Protein AF-A0A3A4PYR2-F1 (afdb_monomer_lite)

Secondary structure (DSSP, 8-state):
-HHHHHHHHHHHHHHHHHHHHHHHHHHTTT-TTS------TTSSS---EEEEEEEEETTEEEEEEEEEE-SS-EEEEEE-TTT--S-SEEEEEEEEESSS-EEEEEEEETTBPPSEEES---TTHHHHTTS-SS-PEE-TT-EEEEEEE--TT--EEEEEEEE--SS---PPEEESGGGTTS---TTS--EEEEEP--SS-EESSSSS--SEEEEE-BSSSSPPEEEEEEEEE-SSEEEEEEEETT-----GGG-EEEEEEE-SS-EEEEEEESS--TTEEEEEE--SS-SS-EEEEEEEEEGGGGT-S--SS-EEEEEEEEEESS--B---EEEEEEEES-TTS-EEEEEEETTEEEEEEEE-EEEEEEEETTTTEEEEEEEEEEETTTTEEEEEEEE----B-BTT-SGGG-EEEEEEEEGGGGTS--SEEEEEEEEEETTSSS-EEEPPPEEEE--------PPPHHHHHHHHHHHHHHHHHHHHT--THHHHHHHHHHHHH-----------SS-GGGGTTPPPSEE--SS-SBS-GGG-EEEEEEEE-SSEEEEEEEE--S----

Structure (mmCIF, N/CA/C/O backbone):
data_AF-A0A3A4PYR2-F1
#
_entry.id   AF-A0A3A4PYR2-F1
#
loop_
_atom_site.group_PDB
_atom_site.id
_atom_site.type_symbol
_atom_site.label_atom_id
_atom_site.label_alt_id
_atom_site.label_comp_id
_atom_site.label_asym_id
_atom_site.label_entity_id
_atom_site.label_seq_id
_atom_site.pdbx_PDB_ins_code
_atom_site.Cartn_x
_atom_site.Cartn_y
_atom_site.Cartn_z
_atom_site.occupancy
_atom_site.B_iso_or_equiv
_atom_site.auth_seq_id
_atom_site.auth_comp_id
_atom_site.auth_asym_id
_atom_site.auth_atom_id
_atom_site.pdbx_PDB_model_num
ATOM 1 N N . MET A 1 1 ? 3.826 75.424 -25.634 1.00 47.94 1 MET A N 1
ATOM 2 C CA . MET A 1 1 ? 4.123 73.991 -25.876 1.00 47.94 1 MET A CA 1
ATOM 3 C C . MET A 1 1 ? 5.066 73.361 -24.847 1.00 47.94 1 MET A C 1
ATOM 5 O O . MET A 1 1 ? 4.703 72.323 -24.315 1.00 47.94 1 MET A O 1
ATOM 9 N N . ASN A 1 2 ? 6.191 73.976 -24.454 1.00 41.41 2 ASN A N 1
ATOM 10 C CA . ASN A 1 2 ? 7.153 73.322 -23.539 1.00 41.41 2 ASN A CA 1
ATOM 11 C C . ASN A 1 2 ? 6.630 72.958 -22.131 1.00 41.41 2 ASN A C 1
ATOM 13 O O . ASN A 1 2 ? 7.084 71.959 -21.585 1.00 41.41 2 ASN A O 1
ATOM 17 N N . ARG A 1 3 ? 5.654 73.684 -21.557 1.00 44.41 3 ARG A N 1
ATOM 18 C CA . ARG A 1 3 ? 5.053 73.340 -20.243 1.00 44.41 3 ARG A CA 1
ATOM 19 C C . ARG A 1 3 ? 4.083 72.149 -20.277 1.00 44.41 3 ARG A C 1
ATOM 21 O O . ARG A 1 3 ? 3.963 71.454 -19.276 1.00 44.41 3 ARG A O 1
ATOM 28 N N . ILE A 1 4 ? 3.423 71.897 -21.410 1.00 47.00 4 ILE A N 1
ATOM 29 C CA . ILE A 1 4 ? 2.483 70.769 -21.571 1.00 47.00 4 ILE A CA 1
ATOM 30 C C . ILE A 1 4 ? 3.266 69.455 -21.726 1.00 47.00 4 ILE A C 1
ATOM 32 O O . ILE A 1 4 ? 2.902 68.436 -21.148 1.00 47.00 4 ILE A O 1
ATOM 36 N N . ILE A 1 5 ? 4.421 69.510 -22.396 1.00 49.44 5 ILE A N 1
ATOM 37 C CA . ILE A 1 5 ? 5.316 68.360 -22.584 1.00 49.44 5 ILE A CA 1
ATOM 38 C C . ILE A 1 5 ? 5.995 67.944 -21.263 1.00 49.44 5 ILE A C 1
ATOM 40 O O . ILE A 1 5 ? 6.238 66.760 -21.047 1.00 49.44 5 ILE A O 1
ATOM 44 N N . THR A 1 6 ? 6.273 68.876 -20.341 1.00 50.66 6 THR A N 1
ATOM 45 C CA . THR A 1 6 ? 6.874 68.520 -19.038 1.00 50.66 6 THR A CA 1
ATOM 46 C C . THR A 1 6 ? 5.870 67.887 -18.074 1.00 50.66 6 THR A C 1
ATOM 48 O O . THR A 1 6 ? 6.232 66.944 -17.380 1.00 50.66 6 THR A O 1
ATOM 51 N N . LEU A 1 7 ? 4.610 68.351 -18.055 1.00 46.12 7 LEU A N 1
ATOM 52 C CA . LEU A 1 7 ? 3.561 67.715 -17.245 1.00 46.12 7 LEU A CA 1
ATOM 53 C C . LEU A 1 7 ? 3.236 66.298 -17.741 1.00 46.12 7 LEU A C 1
ATOM 55 O O . LEU A 1 7 ? 3.083 65.400 -16.921 1.00 46.12 7 LEU A O 1
ATOM 59 N N . SER A 1 8 ? 3.205 66.087 -19.061 1.00 47.09 8 SER A N 1
ATOM 60 C CA . SER A 1 8 ? 2.998 64.767 -19.674 1.00 47.09 8 SER A CA 1
ATOM 61 C C . SER A 1 8 ? 4.072 63.752 -19.253 1.00 47.09 8 SER A C 1
ATOM 63 O O . SER A 1 8 ? 3.736 62.634 -18.872 1.00 47.09 8 SER A O 1
ATOM 65 N N . LYS A 1 9 ? 5.354 64.145 -19.221 1.00 46.03 9 LYS A N 1
ATOM 66 C CA . LYS A 1 9 ? 6.455 63.246 -18.827 1.00 46.03 9 LYS A CA 1
ATOM 67 C C . LYS A 1 9 ? 6.439 62.876 -17.339 1.00 46.03 9 LYS A C 1
ATOM 69 O O . LYS A 1 9 ? 6.745 61.739 -16.999 1.00 46.03 9 LYS A O 1
ATOM 74 N N . SER A 1 10 ? 6.057 63.800 -16.455 1.00 49.47 10 SER A N 1
ATOM 75 C CA . SER A 1 10 ? 5.919 63.504 -15.020 1.00 49.47 10 SER A CA 1
ATOM 76 C C . SER A 1 10 ? 4.693 62.641 -14.709 1.00 49.47 10 SER A C 1
ATOM 78 O O . SER A 1 10 ? 4.762 61.813 -13.808 1.00 49.47 10 SER A O 1
ATOM 80 N N . PHE A 1 11 ? 3.602 62.789 -15.469 1.00 52.19 11 PHE A N 1
ATOM 81 C CA . PHE A 1 11 ? 2.416 61.939 -15.329 1.00 52.19 11 PHE A CA 1
ATOM 82 C C . PHE A 1 11 ? 2.699 60.502 -15.788 1.00 52.19 11 PHE A C 1
ATOM 84 O O . PHE A 1 11 ? 2.343 59.565 -15.087 1.00 52.19 11 PHE A O 1
ATOM 91 N N . ILE A 1 12 ? 3.425 60.332 -16.900 1.00 55.12 12 ILE A N 1
ATOM 92 C CA . ILE A 1 12 ? 3.853 59.017 -17.408 1.00 55.12 12 ILE A CA 1
ATOM 93 C C . ILE A 1 12 ? 4.798 58.313 -16.424 1.00 55.12 12 ILE A C 1
ATOM 95 O O . ILE A 1 12 ? 4.671 57.111 -16.229 1.00 55.12 12 ILE A O 1
ATOM 99 N N . LEU A 1 13 ? 5.706 59.040 -15.760 1.00 49.66 13 LEU A N 1
ATOM 100 C CA . LEU A 1 13 ? 6.631 58.446 -14.787 1.00 49.66 13 LEU A CA 1
ATOM 101 C C . LEU A 1 13 ? 5.927 58.004 -13.491 1.00 49.66 13 LEU A C 1
ATOM 103 O O . LEU A 1 13 ? 6.245 56.946 -12.965 1.00 49.66 13 LEU A O 1
ATOM 107 N N . ILE A 1 14 ? 4.954 58.777 -12.991 1.00 52.41 14 ILE A N 1
ATOM 108 C CA . ILE A 1 14 ? 4.145 58.381 -11.823 1.00 52.41 14 ILE A CA 1
ATOM 109 C C . ILE A 1 14 ? 3.237 57.205 -12.180 1.00 52.41 14 ILE A C 1
ATOM 111 O O . ILE A 1 14 ? 3.134 56.276 -11.389 1.00 52.41 14 ILE A O 1
ATOM 115 N N . PHE A 1 15 ? 2.636 57.208 -13.374 1.00 54.47 15 PHE A N 1
ATOM 116 C CA . PHE A 1 15 ? 1.849 56.074 -13.853 1.00 54.47 15 PHE A CA 1
ATOM 117 C C . PHE A 1 15 ? 2.726 54.822 -13.986 1.00 54.47 15 PHE A C 1
ATOM 119 O O . PHE A 1 15 ? 2.335 53.776 -13.500 1.00 54.47 15 PHE A O 1
ATOM 126 N N . LEU A 1 16 ? 3.952 54.936 -14.513 1.00 51.38 16 LEU A N 1
ATOM 127 C CA . LEU A 1 16 ? 4.915 53.830 -14.579 1.00 51.38 16 LEU A CA 1
ATOM 128 C C . LEU A 1 16 ? 5.340 53.316 -13.203 1.00 51.38 16 LEU A C 1
ATOM 130 O O . LEU A 1 16 ? 5.456 52.110 -13.054 1.00 51.38 16 LEU A O 1
ATOM 134 N N . ILE A 1 17 ? 5.550 54.185 -12.209 1.00 52.00 17 ILE A N 1
ATOM 135 C CA . ILE A 1 17 ? 5.915 53.777 -10.842 1.00 52.00 17 ILE A CA 1
ATOM 136 C C . ILE A 1 17 ? 4.721 53.109 -10.148 1.00 52.00 17 ILE A C 1
ATOM 138 O O . ILE A 1 17 ? 4.877 52.034 -9.581 1.00 52.00 17 ILE A O 1
ATOM 142 N N . VAL A 1 18 ? 3.516 53.680 -10.246 1.00 48.75 18 VAL A N 1
ATOM 143 C CA . VAL A 1 18 ? 2.299 53.062 -9.697 1.00 48.75 18 VAL A CA 1
ATOM 144 C C . VAL A 1 18 ? 2.011 51.736 -10.401 1.00 48.75 18 VAL A C 1
ATOM 146 O O . VAL A 1 18 ? 1.709 50.767 -9.721 1.00 48.75 18 VAL A O 1
ATOM 149 N N . SER A 1 19 ? 2.194 51.630 -11.721 1.00 46.66 19 SER A N 1
ATOM 150 C CA . SER A 1 19 ? 2.112 50.357 -12.444 1.00 46.66 19 SER A CA 1
ATOM 151 C C . SER A 1 19 ? 3.205 49.376 -12.008 1.00 46.66 19 SER A C 1
ATOM 153 O O . SER A 1 19 ? 2.880 48.229 -11.747 1.00 46.66 19 SER A O 1
ATOM 155 N N . PHE A 1 20 ? 4.459 49.802 -11.817 1.00 44.72 20 PHE A N 1
ATOM 156 C CA . PHE A 1 20 ? 5.542 48.929 -11.330 1.00 44.72 20 PHE A CA 1
ATOM 157 C C . PHE A 1 20 ? 5.273 48.363 -9.928 1.00 44.72 20 PHE A C 1
ATOM 159 O O . PHE A 1 20 ? 5.669 47.237 -9.651 1.00 44.72 20 PHE A O 1
ATOM 166 N N . PHE A 1 21 ? 4.568 49.107 -9.069 1.00 41.19 21 PHE A N 1
ATOM 167 C CA . PHE A 1 21 ? 4.153 48.652 -7.734 1.00 41.19 21 PHE A CA 1
ATOM 168 C C . PHE A 1 21 ? 2.744 48.031 -7.684 1.00 41.19 21 PHE A C 1
ATOM 170 O O . PHE A 1 21 ? 2.399 47.425 -6.676 1.00 41.19 21 PHE A O 1
ATOM 177 N N . SER A 1 22 ? 1.944 48.125 -8.754 1.00 33.25 22 SER A N 1
ATOM 178 C CA . SER A 1 22 ? 0.646 47.429 -8.891 1.00 33.25 22 SER A CA 1
ATOM 179 C C . SER A 1 22 ? 0.771 46.092 -9.631 1.00 33.25 22 SER A C 1
ATOM 181 O O . SER A 1 22 ? -0.102 45.239 -9.513 1.00 33.25 22 SER A O 1
ATOM 183 N N . ILE A 1 23 ? 1.857 45.881 -10.383 1.00 37.53 23 ILE A N 1
ATOM 184 C CA . ILE A 1 23 ? 2.140 44.612 -11.063 1.00 37.53 23 ILE A CA 1
ATOM 185 C C . ILE A 1 23 ? 2.419 43.443 -10.089 1.00 37.53 23 ILE A C 1
ATOM 187 O O . ILE A 1 23 ? 2.011 42.340 -10.439 1.00 37.53 23 ILE A O 1
ATOM 191 N N . PRO A 1 24 ? 2.963 43.602 -8.859 1.00 35.41 24 PRO A N 1
ATOM 192 C CA . PRO A 1 24 ? 3.074 42.478 -7.922 1.00 35.41 24 PRO A CA 1
ATOM 193 C C . PRO A 1 24 ? 1.709 41.932 -7.472 1.00 35.41 24 PRO A C 1
ATOM 195 O O . PRO A 1 24 ? 1.592 40.741 -7.212 1.00 35.41 24 PRO A O 1
ATOM 198 N N . ALA A 1 25 ? 0.659 42.766 -7.443 1.00 34.53 25 ALA A N 1
ATOM 199 C CA . ALA A 1 25 ? -0.678 42.351 -7.004 1.00 34.53 25 ALA A CA 1
ATOM 200 C C . ALA A 1 25 ? -1.460 41.557 -8.068 1.00 34.53 25 ALA A C 1
ATOM 202 O O . ALA A 1 25 ? -2.376 40.816 -7.725 1.00 34.53 25 ALA A O 1
ATOM 203 N N . LEU A 1 26 ? -1.102 41.680 -9.354 1.00 31.14 26 LEU A N 1
ATOM 204 C CA . LEU A 1 26 ? -1.677 40.852 -10.424 1.00 31.14 26 LEU A CA 1
ATOM 205 C C . LEU A 1 26 ? -0.746 39.698 -10.833 1.00 31.14 26 LEU A C 1
ATOM 207 O O . LEU A 1 26 ? -1.228 38.645 -11.236 1.00 31.14 26 LEU A O 1
ATOM 211 N N . ALA A 1 27 ? 0.574 39.865 -10.688 1.00 32.50 27 ALA A N 1
ATOM 212 C CA . ALA A 1 27 ? 1.551 38.817 -10.971 1.00 32.50 27 ALA A CA 1
ATOM 213 C C . ALA A 1 27 ? 1.543 37.697 -9.918 1.00 32.50 27 ALA A C 1
ATOM 215 O O . ALA A 1 27 ? 1.810 36.562 -10.282 1.00 32.50 27 ALA A O 1
ATOM 216 N N . ALA A 1 28 ? 1.143 37.951 -8.666 1.00 34.00 28 ALA A N 1
ATOM 217 C CA . ALA A 1 28 ? 0.918 36.878 -7.688 1.00 34.00 28 ALA A CA 1
ATOM 218 C C . ALA A 1 28 ? -0.291 35.976 -8.033 1.00 34.00 28 ALA A C 1
ATOM 220 O O . ALA A 1 28 ? -0.352 34.846 -7.574 1.00 34.00 28 ALA A O 1
ATOM 221 N N . ASN A 1 29 ? -1.205 36.429 -8.904 1.00 33.16 29 ASN A N 1
ATOM 222 C CA . ASN A 1 29 ? -2.318 35.621 -9.430 1.00 33.16 29 ASN A CA 1
ATOM 223 C C . ASN A 1 29 ? -2.052 35.040 -10.836 1.00 33.16 29 ASN A C 1
ATOM 225 O O . ASN A 1 29 ? -2.903 34.340 -11.378 1.00 33.16 29 ASN A O 1
ATOM 229 N N . GLN A 1 30 ? -0.899 35.329 -11.453 1.00 31.08 30 GLN A N 1
ATOM 230 C CA . GLN A 1 30 ? -0.505 34.787 -12.769 1.00 31.08 30 GLN A CA 1
ATOM 231 C C . GLN A 1 30 ? 0.900 34.158 -12.796 1.00 31.08 30 GLN A C 1
ATOM 233 O O . GLN A 1 30 ? 1.317 33.656 -13.835 1.00 31.08 30 GLN A O 1
ATOM 238 N N . ALA A 1 31 ? 1.630 34.152 -11.677 1.00 29.78 31 ALA A N 1
ATOM 239 C CA . ALA A 1 31 ? 2.874 33.397 -11.521 1.00 29.78 31 ALA A CA 1
ATOM 240 C C . ALA A 1 31 ? 2.637 31.923 -11.136 1.00 29.78 31 ALA A C 1
ATOM 242 O O . ALA A 1 31 ? 3.587 31.144 -11.114 1.00 29.78 31 ALA A O 1
ATOM 243 N N . VAL A 1 32 ? 1.380 31.514 -10.934 1.00 36.41 32 VAL A N 1
ATOM 244 C CA . VAL A 1 32 ? 0.972 30.112 -11.077 1.00 36.41 32 VAL A CA 1
ATOM 245 C C . VAL A 1 32 ? 0.858 29.857 -12.580 1.00 36.41 32 VAL A C 1
ATOM 247 O O . VAL A 1 32 ? 0.011 30.461 -13.231 1.00 36.41 32 VAL A O 1
ATOM 250 N N . LEU A 1 33 ? 1.724 28.999 -13.124 1.00 33.94 33 LEU A N 1
ATOM 251 C CA . LEU A 1 33 ? 2.041 28.802 -14.555 1.00 33.94 33 LEU A CA 1
ATOM 252 C C . LEU A 1 33 ? 3.226 29.635 -15.072 1.00 33.94 33 LEU A C 1
ATOM 254 O O . LEU A 1 33 ? 3.223 30.116 -16.205 1.00 33.94 33 LEU A O 1
ATOM 258 N N . SER A 1 34 ? 4.316 29.714 -14.309 1.00 26.42 34 SER A N 1
ATOM 259 C CA . SER A 1 34 ? 5.622 29.589 -14.964 1.00 26.42 34 SER A CA 1
ATOM 260 C C . SER A 1 34 ? 6.171 28.206 -14.652 1.00 26.42 34 SER A C 1
ATOM 262 O O . SER A 1 34 ? 6.277 27.816 -13.494 1.00 26.42 34 SER A O 1
ATOM 264 N N . SER A 1 35 ? 6.398 27.437 -15.718 1.00 33.72 35 SER A N 1
ATOM 265 C CA . SER A 1 35 ? 6.933 26.085 -15.677 1.00 33.72 35 SER A CA 1
ATOM 266 C C . SER A 1 35 ? 8.158 26.061 -14.774 1.00 33.72 35 SER A C 1
ATOM 268 O O . SER A 1 35 ? 9.182 26.669 -15.118 1.00 33.72 35 SER A O 1
ATOM 270 N N . SER A 1 36 ? 8.074 25.329 -13.663 1.00 28.16 36 SER A N 1
ATOM 271 C CA . SER A 1 36 ? 9.269 24.753 -13.076 1.00 28.16 36 SER A CA 1
ATOM 272 C C . SER A 1 36 ? 9.992 24.051 -14.225 1.00 28.16 36 SER A C 1
ATOM 274 O O . SER A 1 36 ? 9.440 23.209 -14.937 1.00 28.16 36 SER A O 1
ATOM 276 N N . ARG A 1 37 ? 11.217 24.499 -14.509 1.00 28.53 37 ARG A N 1
ATOM 277 C CA . ARG A 1 37 ? 12.165 23.664 -15.238 1.00 28.53 37 ARG A CA 1
ATOM 278 C C . ARG A 1 37 ? 12.192 22.365 -14.455 1.00 28.53 37 ARG A C 1
ATOM 280 O O . ARG A 1 37 ? 12.610 22.401 -13.302 1.00 28.53 37 ARG A O 1
ATOM 287 N N . GLY A 1 38 ? 11.666 21.305 -15.063 1.00 28.86 38 GLY A N 1
ATOM 288 C CA . GLY A 1 38 ? 11.619 19.979 -14.478 1.00 28.86 38 GLY A CA 1
ATOM 289 C C . GLY A 1 38 ? 13.003 19.620 -13.972 1.00 28.86 38 GLY A C 1
ATOM 290 O O . GLY A 1 38 ? 13.900 19.326 -14.759 1.00 28.86 38 GLY A O 1
ATOM 291 N N . VAL A 1 39 ? 13.167 19.711 -12.656 1.00 27.12 39 VAL A N 1
ATOM 292 C CA . VAL A 1 39 ? 13.985 18.742 -11.952 1.00 27.12 39 VAL A CA 1
ATOM 293 C C . VAL A 1 39 ? 13.263 17.433 -12.220 1.00 27.12 39 VAL A C 1
ATOM 295 O O . VAL A 1 39 ? 12.054 17.332 -12.001 1.00 27.12 39 VAL A O 1
ATOM 298 N N . ASP A 1 40 ? 13.965 16.525 -12.883 1.00 30.73 40 ASP A N 1
ATOM 299 C CA . ASP A 1 40 ? 13.437 15.233 -13.276 1.00 30.73 40 ASP A CA 1
ATOM 300 C C . ASP A 1 40 ? 12.863 14.577 -12.015 1.00 30.73 40 ASP A C 1
ATOM 302 O O . ASP A 1 40 ? 13.590 14.323 -11.053 1.00 30.73 40 ASP A O 1
ATOM 306 N N . ALA A 1 41 ? 11.549 14.340 -11.982 1.00 33.72 41 ALA A N 1
ATOM 307 C CA . ALA A 1 41 ? 10.877 13.692 -10.852 1.00 33.72 41 ALA A CA 1
ATOM 308 C C . ALA A 1 41 ? 11.421 12.265 -10.593 1.00 33.72 41 ALA A C 1
ATOM 310 O O . ALA A 1 41 ? 10.983 11.579 -9.676 1.00 33.72 41 ALA A O 1
ATOM 311 N N . SER A 1 42 ? 12.384 11.806 -11.401 1.00 36.50 42 SER A N 1
ATOM 312 C CA . SER A 1 42 ? 13.190 10.615 -11.175 1.00 36.50 42 SER A CA 1
ATOM 313 C C . SER A 1 42 ? 14.165 10.701 -9.994 1.00 36.50 42 SER A C 1
ATOM 315 O O . SER A 1 42 ? 14.573 9.641 -9.533 1.00 36.50 42 SER A O 1
ATOM 317 N N . GLU A 1 43 ? 14.563 11.889 -9.513 1.00 31.89 43 GLU A N 1
ATOM 318 C CA . GLU A 1 43 ? 15.559 12.010 -8.421 1.00 31.89 43 GLU A CA 1
ATOM 319 C C . GLU A 1 43 ? 14.983 11.838 -7.002 1.00 31.89 43 GLU A C 1
ATOM 321 O O . GLU A 1 43 ? 15.747 11.564 -6.083 1.00 31.89 43 GLU A O 1
ATOM 326 N N . TYR A 1 44 ? 13.660 11.919 -6.818 1.00 35.31 44 TYR A N 1
ATOM 327 C CA . TYR A 1 44 ? 13.006 11.799 -5.498 1.00 35.31 44 TYR A CA 1
ATOM 328 C C . TYR A 1 44 ? 12.292 10.456 -5.275 1.00 35.31 44 TYR A C 1
ATOM 330 O O . TYR A 1 44 ? 11.670 10.230 -4.240 1.00 35.31 44 TYR A O 1
ATOM 338 N N . LEU A 1 45 ? 12.389 9.533 -6.235 1.00 47.78 45 LEU A N 1
ATOM 339 C CA . LEU A 1 45 ? 11.868 8.176 -6.093 1.00 47.78 45 LEU A CA 1
ATOM 340 C C . LEU A 1 45 ? 12.911 7.311 -5.382 1.00 47.78 45 LEU A C 1
ATOM 342 O O . LEU A 1 45 ? 14.047 7.215 -5.845 1.00 47.78 45 LEU A O 1
ATOM 346 N N . ARG A 1 46 ? 12.525 6.606 -4.310 1.00 57.06 46 ARG A N 1
ATOM 347 C CA . ARG A 1 46 ? 13.359 5.536 -3.742 1.00 57.06 46 ARG A CA 1
ATOM 348 C C . ARG A 1 46 ? 13.418 4.381 -4.741 1.00 57.06 46 ARG A C 1
ATOM 350 O O . ARG A 1 46 ? 12.556 3.503 -4.773 1.00 57.06 46 ARG A O 1
ATOM 357 N N . LEU A 1 47 ? 14.418 4.438 -5.611 1.00 75.94 47 LEU A N 1
ATOM 358 C CA . LEU A 1 47 ? 14.720 3.391 -6.571 1.00 75.94 47 LEU A CA 1
ATOM 359 C C . LEU A 1 47 ? 15.191 2.167 -5.785 1.00 75.94 47 LEU A C 1
ATOM 361 O O . LEU A 1 47 ? 16.158 2.239 -5.031 1.00 75.94 47 LEU A O 1
ATOM 365 N N . ASN A 1 48 ? 14.489 1.051 -5.941 1.00 81.69 48 ASN A N 1
ATOM 366 C CA . ASN A 1 48 ? 14.819 -0.182 -5.232 1.00 81.69 48 ASN A CA 1
ATOM 367 C C . ASN A 1 48 ? 15.855 -0.998 -6.006 1.00 81.69 48 ASN A C 1
ATOM 369 O O . ASN A 1 48 ? 16.703 -1.649 -5.408 1.00 81.69 48 ASN A O 1
ATOM 373 N N . GLY A 1 49 ? 15.811 -0.942 -7.336 1.00 88.81 49 GLY A N 1
ATOM 374 C CA . GLY A 1 49 ? 16.771 -1.622 -8.195 1.00 88.81 49 GLY A CA 1
ATOM 375 C C . GLY A 1 49 ? 16.663 -1.180 -9.646 1.00 88.81 49 GLY A C 1
ATOM 376 O O . GLY A 1 49 ? 15.947 -0.237 -9.989 1.00 88.81 49 GLY A O 1
ATOM 377 N N . GLU A 1 50 ? 17.403 -1.859 -10.512 1.00 94.56 50 GLU A N 1
ATOM 378 C CA . GLU A 1 50 ? 17.522 -1.514 -11.922 1.00 94.56 50 GLU A CA 1
ATOM 379 C C . GLU A 1 50 ? 17.550 -2.739 -12.837 1.00 94.56 50 GLU A C 1
ATOM 381 O O . GLU A 1 50 ? 17.914 -3.849 -12.442 1.00 94.56 50 GLU A O 1
ATOM 386 N N . TYR A 1 51 ? 17.200 -2.503 -14.098 1.00 97.75 51 TYR A N 1
ATOM 387 C CA . TYR A 1 51 ? 17.473 -3.412 -15.200 1.00 97.75 51 TYR A CA 1
ATOM 388 C C . TYR A 1 51 ? 18.601 -2.838 -16.050 1.00 97.75 51 TYR A C 1
ATOM 390 O O . TYR A 1 51 ? 18.489 -1.746 -16.612 1.00 97.75 51 TYR A O 1
ATOM 398 N N . ILE A 1 52 ? 19.687 -3.597 -16.165 1.00 98.19 52 ILE A N 1
ATOM 399 C CA . ILE A 1 52 ? 20.778 -3.303 -17.090 1.00 98.19 52 ILE A CA 1
ATOM 400 C C . ILE A 1 52 ? 20.404 -3.890 -18.449 1.00 98.19 52 ILE A C 1
ATOM 402 O O . ILE A 1 52 ? 20.087 -5.078 -18.560 1.00 98.19 52 ILE A O 1
ATOM 406 N N . ILE A 1 53 ? 20.439 -3.046 -19.474 1.00 98.38 53 ILE A N 1
ATOM 407 C CA . ILE A 1 53 ? 20.022 -3.374 -20.833 1.00 98.38 53 ILE A CA 1
ATOM 408 C C . ILE A 1 53 ? 21.264 -3.695 -21.655 1.00 98.38 53 ILE A C 1
ATOM 410 O O . ILE A 1 53 ? 22.168 -2.867 -21.756 1.00 98.38 53 ILE A O 1
ATOM 414 N N . PHE A 1 54 ? 21.298 -4.868 -22.279 1.00 98.19 54 PHE A N 1
ATOM 415 C CA . PHE A 1 54 ? 22.335 -5.256 -23.229 1.00 98.19 54 PHE A CA 1
ATOM 416 C C . PHE A 1 54 ? 21.731 -5.517 -24.606 1.00 98.19 54 PHE A C 1
ATOM 418 O O . PHE A 1 54 ? 20.642 -6.074 -24.709 1.00 98.19 54 PHE A O 1
ATOM 425 N N . VAL A 1 55 ? 22.463 -5.182 -25.663 1.00 95.75 55 VAL A N 1
ATOM 426 C CA . VAL A 1 55 ? 22.111 -5.519 -27.050 1.00 95.75 55 VAL A CA 1
ATOM 427 C C . VAL A 1 55 ? 23.182 -6.455 -27.603 1.00 95.75 55 VAL A C 1
ATOM 429 O O . VAL A 1 55 ? 24.377 -6.214 -27.410 1.00 95.75 55 VAL A O 1
ATOM 432 N N . LEU A 1 56 ? 22.767 -7.541 -28.255 1.00 94.81 56 LEU A N 1
ATOM 433 C CA . LEU A 1 56 ? 23.682 -8.461 -28.927 1.00 94.81 56 LEU A CA 1
ATOM 434 C C . LEU A 1 56 ? 24.090 -7.872 -30.281 1.00 94.81 56 LEU A C 1
ATOM 436 O O . LEU A 1 56 ? 23.233 -7.615 -31.121 1.00 94.81 56 LEU A O 1
ATOM 440 N N . ARG A 1 57 ? 25.392 -7.677 -30.501 1.00 90.06 57 ARG A N 1
ATOM 441 C CA . ARG A 1 57 ? 25.959 -7.214 -31.774 1.00 90.06 57 ARG A CA 1
ATOM 442 C C . ARG A 1 57 ? 27.241 -7.963 -32.071 1.00 90.06 57 ARG A C 1
ATOM 444 O O . ARG A 1 57 ? 28.082 -8.080 -31.185 1.00 90.06 57 ARG A O 1
ATOM 451 N N . GLU A 1 58 ? 27.404 -8.430 -33.308 1.00 87.44 58 GLU A N 1
ATOM 452 C CA . GLU A 1 58 ? 28.621 -9.147 -33.731 1.00 87.44 58 GLU A CA 1
ATOM 453 C C . GLU A 1 58 ? 28.979 -10.289 -32.754 1.00 87.44 58 GLU A C 1
ATOM 455 O O . GLU A 1 58 ? 30.125 -10.448 -32.346 1.00 87.44 58 GLU A O 1
ATOM 460 N N . GLU A 1 59 ? 27.958 -11.041 -32.318 1.00 88.81 59 GLU A N 1
ATOM 461 C CA . GLU A 1 59 ? 28.056 -12.134 -31.331 1.00 88.81 59 GLU A CA 1
ATOM 462 C C . GLU A 1 59 ? 28.520 -11.720 -29.916 1.00 88.81 59 GLU A C 1
ATOM 464 O O . GLU A 1 59 ? 28.765 -12.574 -29.062 1.00 88.81 59 GLU A O 1
ATOM 469 N N . MET A 1 60 ? 28.589 -10.419 -29.617 1.00 94.25 60 MET A N 1
ATOM 470 C CA . MET A 1 60 ? 28.985 -9.884 -28.313 1.00 94.25 60 MET A CA 1
ATOM 471 C C . MET A 1 60 ? 27.885 -9.037 -27.670 1.00 94.25 60 MET A C 1
ATOM 473 O O . MET A 1 60 ? 27.194 -8.257 -28.322 1.00 94.25 60 MET A O 1
ATOM 477 N N . TRP A 1 61 ? 27.748 -9.155 -26.350 1.00 96.88 61 TRP A N 1
ATOM 478 C CA . TRP A 1 61 ? 26.831 -8.323 -25.574 1.00 96.88 61 TRP A CA 1
ATOM 479 C C . TRP A 1 61 ? 27.446 -6.955 -25.291 1.00 96.88 61 TRP A C 1
ATOM 481 O O . TRP A 1 61 ? 28.535 -6.868 -24.724 1.00 96.88 61 TRP A O 1
ATOM 491 N N . GLN A 1 62 ? 26.725 -5.894 -25.644 1.00 96.62 62 GLN A N 1
ATOM 492 C CA . GLN A 1 62 ? 27.099 -4.513 -25.344 1.00 96.62 62 GLN A CA 1
ATOM 493 C C . GLN A 1 62 ? 26.083 -3.903 -24.379 1.00 96.62 62 GLN A C 1
ATOM 495 O O . GLN A 1 62 ? 24.885 -3.961 -24.645 1.00 96.62 62 GLN A O 1
ATOM 500 N N . GLU A 1 63 ? 26.545 -3.327 -23.266 1.00 97.50 63 GLU A N 1
ATOM 501 C CA . GLU A 1 63 ? 25.679 -2.581 -22.343 1.00 97.50 63 GLU A CA 1
ATOM 502 C C . GLU A 1 63 ? 25.171 -1.318 -23.043 1.00 97.50 63 GLU A C 1
ATOM 504 O O . GLU A 1 63 ? 25.954 -0.472 -23.481 1.00 97.50 63 GLU A O 1
ATOM 509 N N . ALA A 1 64 ? 23.852 -1.208 -23.166 1.00 96.38 64 ALA A N 1
ATOM 510 C CA . ALA A 1 64 ? 23.191 -0.085 -23.802 1.00 96.38 64 ALA A CA 1
ATOM 511 C C . ALA A 1 64 ? 22.865 1.041 -22.816 1.00 96.38 64 ALA A C 1
ATOM 513 O O . ALA A 1 64 ? 22.947 2.215 -23.192 1.00 96.38 64 ALA A O 1
ATOM 514 N N . GLY A 1 65 ? 22.544 0.675 -21.572 1.00 97.06 65 GLY A N 1
ATOM 515 C CA . GLY A 1 65 ? 22.261 1.571 -20.455 1.00 97.06 65 GLY A CA 1
ATOM 516 C C . GLY A 1 65 ? 21.489 0.861 -19.342 1.00 97.06 65 GLY A C 1
ATOM 517 O O . GLY A 1 65 ? 21.447 -0.370 -19.293 1.00 97.06 65 GLY A O 1
ATOM 518 N N . ARG A 1 66 ? 20.890 1.642 -18.439 1.00 97.12 66 ARG A N 1
ATOM 519 C CA . ARG A 1 66 ? 20.232 1.148 -17.223 1.00 97.12 66 ARG A CA 1
ATOM 520 C C . ARG A 1 66 ? 18.915 1.868 -16.992 1.00 97.12 66 ARG A C 1
ATOM 522 O O . ARG A 1 66 ? 18.827 3.065 -17.250 1.00 97.12 66 ARG A O 1
ATOM 529 N N . LEU A 1 67 ? 17.914 1.136 -16.516 1.00 94.56 67 LEU A N 1
ATOM 530 C CA . LEU A 1 67 ? 16.592 1.657 -16.181 1.00 94.56 67 LEU A CA 1
ATOM 531 C C . LEU A 1 67 ? 16.274 1.311 -14.726 1.00 94.56 67 LEU A C 1
ATOM 533 O O . LEU A 1 67 ? 16.159 0.133 -14.390 1.00 94.56 67 LEU A O 1
ATOM 537 N N . SER A 1 68 ? 16.135 2.325 -13.877 1.00 89.12 68 SER A N 1
ATOM 538 C CA . SER A 1 68 ? 15.866 2.152 -12.447 1.00 89.12 68 SER A CA 1
ATOM 539 C C . SER A 1 68 ? 14.371 2.241 -12.131 1.00 89.12 68 SER A C 1
ATOM 541 O O . SER A 1 68 ? 13.632 3.020 -12.749 1.00 89.12 68 SER A O 1
ATOM 543 N N . PHE A 1 69 ? 13.935 1.454 -11.148 1.00 87.62 69 PHE A N 1
ATOM 544 C CA . PHE A 1 69 ? 12.531 1.280 -10.778 1.00 87.62 69 PHE A CA 1
ATOM 545 C C . PHE A 1 69 ? 12.325 1.324 -9.262 1.00 87.62 69 PHE A C 1
ATOM 547 O O . PHE A 1 69 ? 13.182 0.904 -8.482 1.00 87.62 69 PHE A O 1
ATOM 554 N N . ASP A 1 70 ? 11.154 1.815 -8.864 1.00 82.25 70 ASP A N 1
ATOM 555 C CA . ASP A 1 70 ? 10.594 1.687 -7.522 1.00 82.25 70 ASP A CA 1
ATOM 556 C C . ASP A 1 70 ? 9.641 0.474 -7.470 1.00 82.25 70 ASP A C 1
ATOM 558 O O . ASP A 1 70 ? 9.543 -0.320 -8.412 1.00 82.25 70 ASP A O 1
ATOM 562 N N . LYS A 1 71 ? 8.917 0.324 -6.356 1.00 81.00 71 LYS A N 1
ATOM 563 C CA . LYS A 1 71 ? 7.957 -0.776 -6.164 1.00 81.00 71 LYS A CA 1
ATOM 564 C C . LYS A 1 71 ? 6.728 -0.696 -7.066 1.00 81.00 71 LYS A C 1
ATOM 566 O O . LYS A 1 71 ? 5.983 -1.666 -7.142 1.00 81.00 71 LYS A O 1
ATOM 571 N N . ASN A 1 72 ? 6.485 0.439 -7.716 1.00 84.44 72 ASN A N 1
ATOM 572 C CA . ASN A 1 72 ? 5.290 0.663 -8.517 1.00 84.44 72 ASN A CA 1
ATOM 573 C C . ASN A 1 72 ? 5.539 0.265 -9.969 1.00 84.44 72 ASN A C 1
ATOM 575 O O . ASN A 1 72 ? 6.625 0.471 -10.506 1.00 84.44 72 ASN A O 1
ATOM 579 N N . LEU A 1 73 ? 4.515 -0.273 -10.629 1.00 89.94 73 LEU A N 1
ATOM 580 C CA . LEU A 1 73 ? 4.617 -0.598 -12.045 1.00 89.94 73 LEU A CA 1
ATOM 581 C C . LEU A 1 73 ? 4.676 0.688 -12.882 1.00 89.94 73 LEU A C 1
ATOM 583 O O . LEU A 1 73 ? 3.705 1.445 -12.946 1.00 89.94 73 LEU A O 1
ATOM 587 N N . ARG A 1 74 ? 5.815 0.939 -13.532 1.00 88.81 74 ARG A N 1
ATOM 588 C CA . ARG A 1 74 ? 6.064 2.159 -14.314 1.00 88.81 74 ARG A CA 1
ATOM 589 C C . ARG A 1 74 ? 6.704 1.844 -15.650 1.00 88.81 74 ARG A C 1
ATOM 591 O O . ARG A 1 74 ? 7.347 0.813 -15.812 1.00 88.81 74 ARG A O 1
ATOM 598 N N . ASP A 1 75 ? 6.567 2.786 -16.575 1.00 94.06 75 ASP A N 1
ATOM 599 C CA . ASP A 1 75 ? 7.253 2.733 -17.859 1.00 94.06 75 ASP A CA 1
ATOM 600 C C . ASP A 1 75 ? 8.575 3.498 -17.761 1.00 94.06 75 ASP A C 1
ATOM 602 O O . ASP A 1 75 ? 8.649 4.617 -17.230 1.00 94.06 75 ASP A O 1
ATOM 606 N N . ARG A 1 76 ? 9.632 2.882 -18.281 1.00 94.31 76 ARG A N 1
ATOM 607 C CA . ARG A 1 76 ? 10.941 3.501 -18.476 1.00 94.31 76 ARG A CA 1
ATOM 608 C C . ARG A 1 76 ? 11.421 3.214 -19.885 1.00 94.31 76 ARG A C 1
ATOM 610 O O . ARG A 1 76 ? 11.179 2.133 -20.416 1.00 94.31 76 ARG A O 1
ATOM 617 N N . CYS A 1 77 ? 12.100 4.184 -20.481 1.00 95.94 77 CYS A N 1
ATOM 618 C CA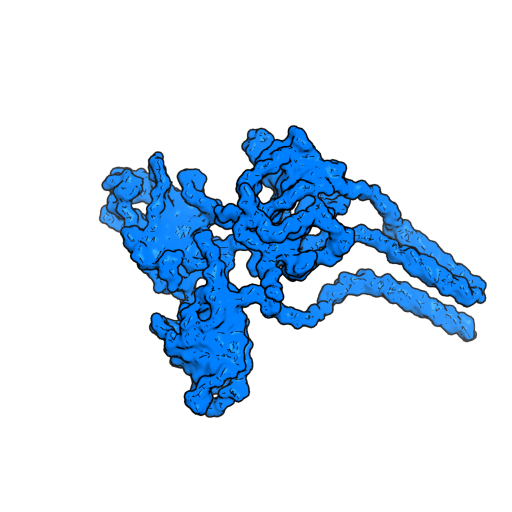 . CYS A 1 77 ? 12.499 4.113 -21.878 1.00 95.94 77 CYS A CA 1
ATOM 619 C C . CYS A 1 77 ? 13.995 4.366 -22.040 1.00 95.94 77 CYS A C 1
ATOM 621 O O . CYS A 1 77 ? 14.566 5.192 -21.331 1.00 95.94 77 CYS A O 1
ATOM 623 N N . ILE A 1 78 ? 14.609 3.700 -23.015 1.00 95.62 78 ILE A N 1
ATOM 624 C CA . ILE A 1 78 ? 15.977 3.979 -23.454 1.00 95.62 78 ILE A CA 1
ATOM 625 C C . ILE A 1 78 ? 16.053 3.987 -24.981 1.00 95.62 78 ILE A C 1
ATOM 627 O O . ILE A 1 78 ? 15.477 3.126 -25.647 1.00 95.62 78 ILE A O 1
ATOM 631 N N . ASP A 1 79 ? 16.775 4.961 -25.533 1.00 94.50 79 ASP A N 1
ATOM 632 C CA . ASP A 1 79 ? 17.080 5.007 -26.961 1.00 94.50 79 ASP A CA 1
ATOM 633 C C . ASP A 1 79 ? 18.194 4.004 -27.291 1.00 94.50 79 ASP A C 1
ATOM 635 O O . ASP A 1 79 ? 19.342 4.128 -26.849 1.00 94.50 79 ASP A O 1
ATOM 639 N N . LEU A 1 80 ? 17.830 2.992 -28.070 1.00 93.06 80 LEU A N 1
ATOM 640 C CA . LEU A 1 80 ? 18.715 1.964 -28.584 1.00 93.06 80 LEU A CA 1
ATOM 641 C C . LEU A 1 80 ? 19.172 2.227 -30.019 1.00 93.06 80 LEU A C 1
ATOM 643 O O . LEU A 1 80 ? 19.981 1.449 -30.513 1.00 93.06 80 LEU A O 1
ATOM 647 N N . GLY A 1 81 ? 18.732 3.300 -30.685 1.00 89.69 81 GLY A N 1
ATOM 648 C CA . GLY A 1 81 ? 18.926 3.513 -32.123 1.00 89.69 81 GLY A CA 1
ATOM 649 C C . GLY A 1 81 ? 20.376 3.370 -32.600 1.00 89.69 81 GLY A C 1
ATOM 650 O O . GLY A 1 81 ? 20.626 2.807 -33.659 1.00 89.69 81 GLY A O 1
ATOM 651 N N . LYS A 1 82 ? 21.359 3.780 -31.787 1.00 88.81 82 LYS A N 1
ATOM 652 C CA . LYS A 1 82 ? 22.796 3.633 -32.104 1.00 88.81 82 LYS A CA 1
ATOM 653 C C . LYS A 1 82 ? 23.332 2.191 -32.039 1.00 88.81 82 LYS A C 1
ATOM 655 O O . LYS A 1 82 ? 24.449 1.938 -32.486 1.00 88.81 82 LYS A O 1
ATOM 660 N N . TYR A 1 83 ? 22.586 1.280 -31.422 1.00 87.25 83 TYR A N 1
ATOM 661 C CA . TYR A 1 83 ? 22.919 -0.140 -31.292 1.00 87.25 83 TYR A CA 1
ATOM 662 C C . TYR A 1 83 ? 22.176 -1.008 -32.310 1.00 87.25 83 TYR A C 1
ATOM 664 O O . TYR A 1 83 ? 22.572 -2.153 -32.516 1.00 87.25 83 TYR A O 1
ATOM 672 N N . LEU A 1 84 ? 21.124 -0.487 -32.942 1.00 85.94 84 LEU A N 1
ATOM 673 C CA . LEU A 1 84 ? 20.368 -1.224 -33.946 1.00 85.94 84 LEU A CA 1
ATOM 674 C C . LEU A 1 84 ? 21.122 -1.192 -35.279 1.00 85.94 84 LEU A C 1
ATOM 676 O O . LEU A 1 84 ? 21.571 -0.140 -35.734 1.00 85.94 84 LEU A O 1
ATOM 680 N N . SER A 1 85 ? 21.296 -2.362 -35.883 1.00 72.25 85 SER A N 1
ATOM 681 C CA . SER A 1 85 ? 21.781 -2.529 -37.254 1.00 72.25 85 SER A CA 1
ATOM 682 C C . SER A 1 85 ? 20.595 -2.715 -38.209 1.00 72.25 85 SER A C 1
ATOM 684 O O . SER A 1 85 ? 19.463 -2.909 -37.776 1.00 72.25 85 SER A O 1
ATOM 686 N N . GLU A 1 86 ? 20.852 -2.712 -39.519 1.00 70.25 86 GLU A N 1
ATOM 687 C CA . GLU A 1 86 ? 19.872 -3.122 -40.546 1.00 70.25 86 GLU A CA 1
ATOM 688 C C . GLU A 1 86 ? 19.575 -4.643 -40.519 1.00 70.25 86 GLU A C 1
ATOM 690 O O . GLU A 1 86 ? 19.019 -5.193 -41.467 1.00 70.25 86 GLU A O 1
ATOM 695 N N . GLU A 1 87 ? 19.981 -5.358 -39.463 1.00 72.44 87 GLU A N 1
ATOM 696 C CA . GLU A 1 87 ? 19.699 -6.784 -39.291 1.00 72.44 87 GLU A CA 1
ATOM 697 C C . GLU A 1 87 ? 18.204 -7.027 -39.121 1.00 72.44 87 GLU A C 1
ATOM 699 O O . GLU A 1 87 ? 17.527 -6.223 -38.497 1.00 72.44 87 GLU A O 1
ATOM 704 N N . GLU A 1 88 ? 17.689 -8.156 -39.618 1.00 80.88 88 GLU A N 1
ATOM 705 C CA . GLU A 1 88 ? 16.258 -8.519 -39.563 1.00 80.88 88 GLU A CA 1
ATOM 706 C C . GLU A 1 88 ? 15.726 -8.758 -38.137 1.00 80.88 88 GLU A C 1
ATOM 708 O O . GLU A 1 88 ? 14.514 -8.774 -37.909 1.00 80.88 88 GLU A O 1
ATOM 713 N N . THR A 1 89 ? 16.616 -8.961 -37.163 1.00 89.31 89 THR A N 1
ATOM 714 C CA . THR A 1 89 ? 16.251 -9.245 -35.773 1.00 89.31 89 THR A CA 1
ATOM 715 C C . THR A 1 89 ? 17.157 -8.522 -34.796 1.00 89.31 89 THR A C 1
ATOM 717 O O . THR A 1 89 ? 18.365 -8.458 -35.000 1.00 89.31 89 THR A O 1
ATOM 720 N N . VAL A 1 90 ? 16.584 -8.074 -33.683 1.00 92.38 90 VAL A N 1
ATOM 721 C CA . VAL A 1 90 ? 17.311 -7.443 -32.579 1.00 92.38 90 VAL A CA 1
ATOM 722 C C . VAL A 1 90 ? 17.180 -8.335 -31.353 1.00 92.38 90 VAL A C 1
ATOM 724 O O . VAL A 1 90 ? 16.067 -8.681 -30.962 1.00 92.38 90 VAL A O 1
ATOM 727 N N . THR A 1 91 ? 18.304 -8.703 -30.735 1.00 95.62 91 THR A N 1
ATOM 728 C CA . THR A 1 91 ? 18.299 -9.459 -29.474 1.00 95.62 91 THR A CA 1
ATOM 729 C C . THR A 1 91 ? 18.748 -8.565 -28.325 1.00 95.62 91 THR A C 1
ATOM 731 O O . THR A 1 91 ? 19.838 -7.988 -28.357 1.00 95.62 91 THR A O 1
ATOM 734 N N . ILE A 1 92 ? 17.906 -8.470 -27.300 1.00 97.12 92 ILE A N 1
ATOM 735 C CA . ILE A 1 92 ? 18.109 -7.650 -26.106 1.00 97.12 92 ILE A CA 1
ATOM 736 C C . ILE A 1 92 ? 18.174 -8.570 -24.894 1.00 97.12 92 ILE A C 1
ATOM 738 O O . ILE A 1 92 ? 17.390 -9.507 -24.790 1.00 97.12 92 ILE A O 1
ATOM 742 N N . ARG A 1 93 ? 19.083 -8.299 -23.959 1.00 98.50 93 ARG A N 1
ATOM 743 C CA . ARG A 1 93 ? 19.117 -8.955 -22.652 1.00 98.50 93 ARG A CA 1
ATOM 744 C C . ARG A 1 93 ? 18.843 -7.941 -21.553 1.00 98.50 93 ARG A C 1
ATOM 746 O O . ARG A 1 93 ? 19.488 -6.897 -21.497 1.00 98.50 93 ARG A O 1
ATOM 753 N N . LEU A 1 94 ? 17.920 -8.284 -20.666 1.00 98.50 94 LEU A N 1
ATOM 754 C CA . LEU A 1 94 ? 17.624 -7.566 -19.436 1.00 98.50 94 LEU A CA 1
ATOM 755 C C . LEU A 1 94 ? 18.275 -8.314 -18.276 1.00 98.50 94 LEU A C 1
ATOM 757 O O . LEU A 1 94 ? 18.080 -9.521 -18.135 1.00 98.50 94 LEU A O 1
ATOM 761 N N . LYS A 1 95 ? 19.043 -7.606 -17.451 1.00 97.75 95 LYS A N 1
ATOM 762 C CA . LYS A 1 95 ? 19.647 -8.152 -16.233 1.00 97.75 95 LYS A CA 1
ATOM 763 C C . LYS A 1 95 ? 19.191 -7.345 -15.030 1.00 97.75 95 LYS A C 1
ATOM 765 O O . LYS A 1 95 ? 19.526 -6.166 -14.932 1.00 97.75 95 LYS A O 1
ATOM 770 N N . GLN A 1 96 ? 18.464 -7.985 -14.124 1.00 96.25 96 GLN A N 1
ATOM 771 C CA . GLN A 1 96 ? 17.980 -7.352 -12.902 1.00 96.25 96 GLN A CA 1
ATOM 772 C C . GLN A 1 96 ? 19.109 -7.224 -11.858 1.00 96.25 96 GLN A C 1
ATOM 774 O O . GLN A 1 96 ? 19.944 -8.126 -11.719 1.00 96.25 96 GLN A O 1
ATOM 779 N N . ARG A 1 97 ? 19.181 -6.078 -11.165 1.00 93.38 97 ARG A N 1
ATOM 780 C CA . ARG A 1 97 ? 20.153 -5.779 -10.098 1.00 93.38 97 ARG A CA 1
ATOM 781 C C . ARG A 1 97 ? 19.534 -4.934 -8.980 1.00 93.38 97 ARG A C 1
ATOM 783 O O . ARG A 1 97 ? 18.882 -3.935 -9.264 1.00 93.38 97 ARG A O 1
ATOM 790 N N . GLY A 1 98 ? 19.864 -5.270 -7.730 1.00 89.75 98 GLY A N 1
ATOM 791 C CA . GLY A 1 98 ? 19.453 -4.523 -6.533 1.00 89.75 98 GLY A CA 1
ATOM 792 C C . GLY A 1 98 ? 17.984 -4.733 -6.157 1.00 89.75 98 GLY A C 1
ATOM 793 O O . GLY A 1 98 ? 17.194 -5.193 -6.976 1.00 89.75 98 GLY A O 1
ATOM 794 N N . GLY A 1 99 ? 17.622 -4.394 -4.923 1.00 87.81 99 GLY A N 1
ATOM 795 C CA . GLY A 1 99 ? 16.243 -4.483 -4.442 1.00 87.81 99 GLY A CA 1
ATOM 796 C C . GLY A 1 99 ? 15.771 -5.908 -4.157 1.00 87.81 99 GLY A C 1
ATOM 797 O O . GLY A 1 99 ? 16.539 -6.868 -4.186 1.00 87.81 99 GLY A O 1
ATOM 798 N N . GLY A 1 100 ? 14.484 -6.021 -3.843 1.00 89.75 100 GLY A N 1
ATOM 799 C CA . GLY A 1 100 ? 13.766 -7.274 -3.643 1.00 89.75 100 GLY A CA 1
ATOM 800 C C . GLY A 1 100 ? 13.166 -7.809 -4.943 1.00 89.75 100 GLY A C 1
ATOM 801 O O . GLY A 1 100 ? 13.713 -7.606 -6.026 1.00 89.75 100 GLY A O 1
ATOM 802 N N . ALA A 1 101 ? 12.026 -8.498 -4.827 1.00 93.31 101 ALA A N 1
ATOM 803 C CA . ALA A 1 101 ? 11.357 -9.139 -5.957 1.00 93.31 101 ALA A CA 1
ATOM 804 C C . ALA A 1 101 ? 11.124 -8.159 -7.118 1.00 93.31 101 ALA A C 1
ATOM 806 O O . ALA A 1 101 ? 10.838 -6.977 -6.923 1.00 93.31 101 ALA A O 1
ATOM 807 N N . ALA A 1 102 ? 11.262 -8.647 -8.346 1.00 96.12 102 ALA A N 1
ATOM 808 C CA . ALA A 1 102 ? 11.253 -7.808 -9.531 1.00 96.12 102 ALA A CA 1
ATOM 809 C C . ALA A 1 102 ? 10.349 -8.413 -10.593 1.00 96.12 102 ALA A C 1
ATOM 811 O O . ALA A 1 102 ? 10.418 -9.608 -10.879 1.00 96.12 102 ALA A O 1
ATOM 812 N N . HIS A 1 103 ? 9.515 -7.568 -11.185 1.00 97.69 103 HIS A N 1
ATOM 813 C CA . HIS A 1 103 ? 8.442 -8.004 -12.063 1.00 97.69 103 HIS A CA 1
ATOM 814 C C . HIS A 1 103 ? 8.410 -7.154 -13.326 1.00 97.69 103 HIS A C 1
ATOM 816 O O . HIS A 1 103 ? 8.591 -5.935 -13.262 1.00 97.69 103 HIS A O 1
ATOM 822 N N . ILE A 1 104 ? 8.166 -7.796 -14.467 1.00 98.50 104 ILE A N 1
ATOM 823 C CA . ILE A 1 104 ? 8.017 -7.125 -15.762 1.00 98.50 104 ILE A CA 1
ATOM 824 C C . ILE A 1 104 ? 6.627 -7.431 -16.304 1.00 98.50 104 ILE A C 1
ATOM 826 O O . ILE A 1 104 ? 6.250 -8.596 -16.397 1.00 98.50 104 ILE A O 1
ATOM 830 N N . ASP A 1 105 ? 5.900 -6.379 -16.662 1.00 98.38 105 ASP A N 1
ATOM 831 C CA . ASP A 1 105 ? 4.590 -6.450 -17.308 1.00 98.38 105 ASP A CA 1
ATOM 832 C C . ASP A 1 105 ? 4.746 -6.475 -18.830 1.00 98.38 105 ASP A C 1
ATOM 834 O O . ASP A 1 105 ? 4.283 -7.391 -19.488 1.00 98.38 105 ASP A O 1
ATOM 838 N N . ALA A 1 106 ? 5.506 -5.531 -19.394 1.00 98.44 106 ALA A N 1
ATOM 839 C CA . ALA A 1 106 ? 5.665 -5.411 -20.841 1.00 98.44 106 ALA A CA 1
ATOM 840 C C . ALA A 1 106 ? 7.074 -4.979 -21.248 1.00 98.44 106 ALA A C 1
ATOM 842 O O . ALA A 1 106 ? 7.734 -4.211 -20.540 1.00 98.44 106 ALA A O 1
ATOM 843 N N . VAL A 1 107 ? 7.512 -5.425 -22.430 1.00 98.19 107 VAL A N 1
ATOM 844 C CA . VAL A 1 107 ? 8.725 -4.920 -23.086 1.00 98.19 107 VAL A CA 1
ATOM 845 C C . VAL A 1 107 ? 8.438 -4.666 -24.557 1.00 98.19 107 VAL A C 1
ATOM 847 O O . VAL A 1 107 ? 8.118 -5.594 -25.292 1.00 98.19 107 VAL A O 1
ATOM 850 N N . LEU A 1 108 ? 8.580 -3.421 -25.002 1.00 96.62 108 LEU A N 1
ATOM 851 C CA . LEU A 1 108 ? 8.298 -3.018 -26.379 1.00 96.62 108 LEU A CA 1
ATOM 852 C C . LEU A 1 108 ? 9.524 -2.360 -27.006 1.00 96.62 108 LEU A C 1
ATOM 854 O O . LEU A 1 108 ? 10.168 -1.526 -26.375 1.00 96.62 108 LEU A O 1
ATOM 858 N N . LEU A 1 109 ? 9.828 -2.703 -28.255 1.00 94.31 109 LEU A N 1
ATOM 859 C CA . LEU A 1 109 ? 10.831 -2.019 -29.067 1.00 94.31 109 LEU A CA 1
ATOM 860 C C . LEU A 1 109 ? 10.113 -1.192 -30.143 1.00 94.31 109 LEU A C 1
ATOM 862 O O . LEU A 1 109 ? 9.567 -1.727 -31.112 1.00 94.31 109 LEU A O 1
ATOM 866 N N . GLY A 1 110 ? 10.048 0.121 -29.930 1.00 91.31 110 GLY A N 1
ATOM 867 C CA . GLY A 1 110 ? 9.088 0.996 -30.591 1.00 91.31 110 GLY A CA 1
ATOM 868 C C . GLY A 1 110 ? 7.670 0.589 -30.193 1.00 91.31 110 GLY A C 1
ATOM 869 O O . GLY A 1 110 ? 7.290 0.676 -29.029 1.00 91.31 110 GLY A O 1
ATOM 870 N N . VAL A 1 111 ? 6.897 0.101 -31.161 1.00 90.62 111 VAL A N 1
ATOM 871 C CA . VAL A 1 111 ? 5.543 -0.446 -30.944 1.00 90.62 111 VAL A CA 1
ATOM 872 C C . VAL A 1 111 ? 5.502 -1.977 -30.961 1.00 90.62 111 VAL A C 1
ATOM 874 O O . VAL A 1 111 ? 4.432 -2.566 -30.829 1.00 90.62 111 VAL A O 1
ATOM 877 N N . ASN A 1 112 ? 6.648 -2.630 -31.166 1.00 92.69 112 ASN A N 1
ATOM 878 C CA . ASN A 1 112 ? 6.712 -4.066 -31.401 1.00 92.69 112 ASN A CA 1
ATOM 879 C C . ASN A 1 112 ? 6.969 -4.830 -30.102 1.00 92.69 112 ASN A C 1
ATOM 881 O O . ASN A 1 112 ? 7.923 -4.542 -29.380 1.00 92.69 112 ASN A O 1
ATOM 885 N N . ALA A 1 113 ? 6.150 -5.847 -29.853 1.00 95.69 113 ALA A N 1
ATOM 886 C CA . ALA A 1 113 ? 6.392 -6.852 -28.827 1.00 95.69 113 ALA A CA 1
ATOM 887 C C . ALA A 1 113 ? 7.546 -7.796 -29.227 1.00 95.69 113 ALA A C 1
ATOM 889 O O . ALA A 1 113 ? 7.836 -7.940 -30.423 1.00 95.69 113 ALA A O 1
ATOM 890 N N . PRO A 1 114 ? 8.189 -8.476 -28.260 1.00 96.88 114 PRO A N 1
ATOM 891 C CA . PRO A 1 114 ? 9.113 -9.554 -28.571 1.00 96.88 114 PRO A CA 1
ATOM 892 C C . PRO A 1 114 ? 8.387 -10.677 -29.321 1.00 96.88 114 PRO A C 1
ATOM 894 O O . PRO A 1 114 ? 7.190 -10.900 -29.144 1.00 96.88 114 PRO A O 1
ATOM 897 N N . VAL A 1 115 ? 9.132 -11.404 -30.148 1.00 97.00 115 VAL A N 1
ATOM 898 C CA . VAL A 1 115 ? 8.688 -12.621 -30.846 1.00 97.00 115 VAL A CA 1
ATOM 899 C C . VAL A 1 115 ? 9.224 -13.897 -30.191 1.00 97.00 115 VAL A C 1
ATOM 901 O O . VAL A 1 115 ? 8.712 -14.980 -30.460 1.00 97.00 115 VAL A O 1
ATOM 904 N N . ASP A 1 116 ? 10.236 -13.776 -29.327 1.00 97.50 116 ASP A N 1
ATOM 905 C CA . ASP A 1 116 ? 10.809 -14.870 -28.536 1.00 97.50 116 ASP A CA 1
ATOM 906 C C . ASP A 1 116 ? 11.302 -14.339 -27.180 1.00 97.50 116 ASP A C 1
ATOM 908 O O . ASP A 1 116 ? 11.758 -13.195 -27.083 1.00 97.50 116 ASP A O 1
ATOM 912 N N . VAL A 1 117 ? 11.216 -15.179 -26.145 1.00 98.00 117 VAL A N 1
ATOM 913 C CA . VAL A 1 117 ? 11.654 -14.882 -24.772 1.00 98.00 117 VAL A CA 1
ATOM 914 C C . VAL A 1 117 ? 12.408 -16.088 -24.220 1.00 98.00 117 VAL A C 1
ATOM 916 O O . VAL A 1 117 ? 11.903 -17.210 -24.238 1.00 98.00 117 VAL A O 1
ATOM 919 N N . ARG A 1 118 ? 13.612 -15.865 -23.689 1.00 97.38 118 ARG A N 1
ATOM 920 C CA . ARG A 1 118 ? 14.471 -16.901 -23.093 1.00 97.38 118 ARG A CA 1
ATOM 921 C C . ARG A 1 118 ? 14.952 -16.474 -21.711 1.00 97.38 118 ARG A C 1
ATOM 923 O O . ARG A 1 118 ? 14.941 -15.296 -21.373 1.00 97.38 118 ARG A O 1
ATOM 930 N N . GLY A 1 119 ? 15.386 -17.448 -20.912 1.00 94.38 119 GLY A N 1
ATOM 931 C CA . GLY A 1 119 ? 15.859 -17.213 -19.540 1.00 94.38 119 GLY A CA 1
ATOM 932 C C . GLY A 1 119 ? 14.756 -17.215 -18.475 1.00 94.38 119 GLY A C 1
ATOM 933 O O . GLY A 1 119 ? 15.056 -17.091 -17.292 1.00 94.38 119 GLY A O 1
ATOM 934 N N . ILE A 1 120 ? 13.495 -17.429 -18.869 1.00 92.94 120 ILE A N 1
ATOM 935 C CA . ILE A 1 120 ? 12.333 -17.527 -17.975 1.00 92.94 120 ILE A CA 1
ATOM 936 C C . ILE A 1 120 ? 11.653 -18.890 -18.139 1.00 92.94 120 ILE A C 1
ATOM 938 O O . ILE A 1 120 ? 11.412 -19.344 -19.255 1.00 92.94 120 ILE A O 1
ATOM 942 N N . ASN A 1 121 ? 11.312 -19.532 -17.018 1.00 91.31 121 ASN A N 1
ATOM 943 C CA . ASN A 1 121 ? 10.535 -20.774 -16.986 1.00 91.31 121 ASN A CA 1
ATOM 944 C C . ASN A 1 121 ? 9.035 -20.488 -16.771 1.00 91.31 121 ASN A C 1
ATOM 946 O O . ASN A 1 121 ? 8.441 -20.944 -15.798 1.00 91.31 121 ASN A O 1
ATOM 950 N N . ASP A 1 122 ? 8.446 -19.694 -17.664 1.00 94.12 122 ASP A N 1
ATOM 951 C CA . ASP A 1 122 ? 7.006 -19.425 -17.728 1.00 94.12 122 ASP A CA 1
ATOM 952 C C . ASP A 1 122 ? 6.563 -19.593 -19.194 1.00 94.12 122 ASP A C 1
ATOM 954 O O . ASP A 1 122 ? 6.996 -18.818 -20.052 1.00 94.12 122 ASP A O 1
ATOM 958 N N . PRO A 1 123 ? 5.719 -20.592 -19.521 1.00 95.31 123 PRO A N 1
ATOM 959 C CA . PRO A 1 123 ? 5.259 -20.814 -20.892 1.00 95.31 123 PRO A CA 1
ATOM 960 C C . PRO A 1 123 ? 4.405 -19.660 -21.445 1.00 95.31 123 PRO A C 1
ATOM 962 O O . PRO A 1 123 ? 4.167 -19.609 -22.650 1.00 95.31 123 PRO A O 1
ATOM 965 N N . LEU A 1 124 ? 3.932 -18.747 -20.590 1.00 97.06 124 LEU A N 1
ATOM 966 C CA . LEU A 1 124 ? 3.162 -17.565 -20.966 1.00 97.06 124 LEU A CA 1
ATOM 967 C C . LEU A 1 124 ? 4.021 -16.298 -21.080 1.00 97.06 124 LEU A C 1
ATOM 969 O O . LEU A 1 124 ? 3.477 -15.258 -21.441 1.00 97.06 124 LEU A O 1
ATOM 973 N N . ALA A 1 125 ? 5.338 -16.364 -20.839 1.00 97.69 125 ALA A N 1
ATOM 974 C CA . ALA A 1 125 ? 6.207 -15.184 -20.783 1.00 97.69 125 ALA A CA 1
ATOM 975 C C . ALA A 1 125 ? 6.110 -14.288 -22.029 1.00 97.69 125 ALA A C 1
ATOM 977 O O . ALA A 1 125 ? 5.998 -13.073 -21.906 1.00 97.69 125 ALA A O 1
ATOM 978 N N . LEU A 1 126 ? 6.086 -14.880 -23.228 1.00 98.00 126 LEU A N 1
ATOM 979 C CA . LEU A 1 126 ? 5.940 -14.130 -24.479 1.00 98.00 126 LEU A CA 1
ATOM 980 C C . LEU A 1 126 ? 4.611 -13.366 -24.549 1.00 98.00 126 LEU A C 1
ATOM 982 O O . LEU A 1 126 ? 4.581 -12.219 -24.981 1.00 98.00 126 LEU A O 1
ATOM 986 N N . LYS A 1 127 ? 3.512 -14.001 -24.122 1.00 97.62 127 LYS A N 1
ATOM 987 C CA . LYS A 1 127 ? 2.184 -13.378 -24.106 1.00 97.62 127 LYS A CA 1
ATOM 988 C C . LYS A 1 127 ? 2.157 -12.225 -23.104 1.00 97.62 127 LYS A C 1
ATOM 990 O O . LYS A 1 127 ? 1.714 -11.141 -23.461 1.00 97.62 127 LYS A O 1
ATOM 995 N N . LYS A 1 128 ? 2.645 -12.473 -21.891 1.00 98.00 128 LYS A N 1
ATOM 996 C CA . LYS A 1 128 ? 2.708 -11.503 -20.796 1.00 98.00 128 LYS A CA 1
ATOM 997 C C . LYS A 1 128 ? 3.465 -10.245 -21.206 1.00 98.00 128 LYS A C 1
ATOM 999 O O . LYS A 1 128 ? 2.885 -9.179 -21.287 1.00 98.00 128 LYS A O 1
ATOM 1004 N N . LEU A 1 129 ? 4.698 -10.411 -21.683 1.00 98.44 129 LEU A N 1
ATOM 1005 C CA . LEU A 1 129 ? 5.558 -9.294 -22.080 1.00 98.44 129 LEU A CA 1
ATOM 1006 C C . LEU A 1 129 ? 5.101 -8.517 -23.327 1.00 98.44 129 LEU A C 1
ATOM 1008 O O . LEU A 1 129 ? 5.738 -7.522 -23.680 1.00 98.44 129 LEU A O 1
ATOM 1012 N N . SER A 1 130 ? 4.052 -8.967 -24.023 1.00 97.31 130 SER A N 1
ATOM 1013 C CA . SER A 1 130 ? 3.626 -8.380 -25.299 1.00 97.31 130 SER A CA 1
ATOM 1014 C C . SER A 1 130 ? 2.806 -7.099 -25.161 1.00 97.31 130 SER A C 1
ATOM 1016 O O . SER A 1 130 ? 2.704 -6.340 -26.126 1.00 97.31 130 SER A O 1
ATOM 1018 N N . GLN A 1 131 ? 2.218 -6.848 -23.991 1.00 95.94 131 GLN A N 1
ATOM 1019 C CA . GLN A 1 131 ? 1.390 -5.676 -23.740 1.00 95.94 131 GLN A CA 1
ATOM 1020 C C . GLN A 1 131 ? 1.320 -5.371 -22.246 1.00 95.94 131 GLN A C 1
ATOM 1022 O O . GLN A 1 131 ? 1.527 -6.242 -21.417 1.00 95.94 131 GLN A O 1
ATOM 1027 N N . LYS A 1 132 ? 0.995 -4.123 -21.915 1.00 95.88 132 LYS A N 1
ATOM 1028 C CA . LYS A 1 132 ? 0.817 -3.682 -20.534 1.00 95.88 132 LYS A CA 1
ATOM 1029 C C . LYS A 1 132 ? -0.605 -3.989 -20.064 1.00 95.88 132 LYS A C 1
ATOM 1031 O O . LYS A 1 132 ? -1.543 -3.330 -20.518 1.00 95.88 132 LYS A O 1
ATOM 1036 N N . ASP A 1 133 ? -0.773 -4.971 -19.186 1.00 96.25 133 ASP A N 1
ATOM 1037 C CA . ASP A 1 133 ? -2.082 -5.391 -18.665 1.00 96.25 133 ASP A CA 1
ATOM 1038 C C . ASP A 1 133 ? -2.052 -5.957 -17.230 1.00 96.25 133 ASP A C 1
ATOM 1040 O O . ASP A 1 133 ? -3.055 -6.514 -16.775 1.00 96.25 133 ASP A O 1
ATOM 1044 N N . TYR A 1 134 ? -0.954 -5.730 -16.499 1.00 97.19 134 TYR A N 1
ATOM 1045 C CA . TYR A 1 134 ? -0.642 -6.271 -15.171 1.00 97.19 134 TYR A CA 1
ATOM 1046 C C . TYR A 1 134 ? -0.373 -7.786 -15.127 1.00 97.19 134 TYR A C 1
ATOM 1048 O O . TYR A 1 134 ? -0.242 -8.339 -14.030 1.00 97.19 134 TYR A O 1
ATOM 1056 N N . ASP A 1 135 ? -0.263 -8.477 -16.262 1.00 97.94 135 ASP A N 1
ATOM 1057 C CA . ASP A 1 135 ? 0.080 -9.899 -16.317 1.00 97.94 135 ASP A CA 1
ATOM 1058 C C . ASP A 1 135 ? 1.597 -10.097 -16.284 1.00 97.94 135 ASP A C 1
ATOM 1060 O O . ASP A 1 135 ? 2.256 -10.347 -17.289 1.00 97.94 135 ASP A O 1
ATOM 1064 N N . VAL A 1 136 ? 2.170 -9.979 -15.089 1.00 97.88 136 VAL A N 1
ATOM 1065 C CA . VAL A 1 136 ? 3.623 -9.904 -14.926 1.00 97.88 136 VAL A CA 1
ATOM 1066 C C . VAL A 1 136 ? 4.329 -11.263 -14.985 1.00 97.88 136 VAL A C 1
ATOM 1068 O O . VAL A 1 136 ? 3.787 -12.322 -14.638 1.00 97.88 136 VAL A O 1
ATOM 1071 N N . ILE A 1 137 ? 5.603 -11.223 -15.379 1.00 97.69 137 ILE A N 1
ATOM 1072 C CA . ILE A 1 137 ? 6.576 -12.294 -15.141 1.00 97.69 137 ILE A CA 1
ATOM 1073 C C . ILE A 1 137 ? 7.482 -11.952 -13.954 1.00 97.69 137 ILE A C 1
ATOM 1075 O O . ILE A 1 137 ? 7.797 -10.786 -13.717 1.00 97.69 137 ILE A O 1
ATOM 1079 N N . ASP A 1 138 ? 7.955 -12.980 -13.250 1.00 96.19 138 ASP A N 1
ATOM 1080 C CA . ASP A 1 138 ? 9.019 -12.851 -12.250 1.00 96.19 138 ASP A CA 1
ATOM 1081 C C . ASP A 1 138 ? 10.390 -12.758 -12.941 1.00 96.19 138 ASP A C 1
ATOM 1083 O O . ASP A 1 138 ? 10.818 -13.686 -13.641 1.00 96.19 138 ASP A O 1
ATOM 1087 N N . ALA A 1 139 ? 11.079 -11.646 -12.704 1.00 96.38 139 ALA A N 1
ATOM 1088 C CA . ALA A 1 139 ? 12.382 -11.289 -13.250 1.00 96.38 139 ALA A CA 1
ATOM 1089 C C . ALA A 1 139 ? 13.479 -11.167 -12.174 1.00 96.38 139 ALA A C 1
ATOM 1091 O O . ALA A 1 139 ? 14.602 -10.768 -12.495 1.00 96.38 139 ALA A O 1
ATOM 1092 N N . PHE A 1 140 ? 13.180 -11.500 -10.914 1.00 95.12 140 PHE A N 1
ATOM 1093 C CA . PHE A 1 140 ? 14.114 -11.341 -9.803 1.00 95.12 140 PHE A CA 1
ATOM 1094 C C . PHE A 1 140 ? 15.374 -12.192 -9.992 1.00 95.12 140 PHE A C 1
ATOM 1096 O O . PHE A 1 140 ? 15.283 -13.405 -10.176 1.00 95.12 140 PHE A O 1
ATOM 1103 N N . GLU A 1 141 ? 16.546 -11.545 -9.980 1.00 91.38 141 GLU A N 1
ATOM 1104 C CA . GLU A 1 141 ? 17.863 -12.163 -10.209 1.00 91.38 141 GLU A CA 1
ATOM 1105 C C . GLU A 1 141 ? 17.993 -12.979 -11.513 1.00 91.38 141 GLU A C 1
ATOM 1107 O O . GLU A 1 141 ? 18.864 -13.847 -11.636 1.00 91.38 141 GLU A O 1
ATOM 1112 N N . LYS A 1 142 ? 17.156 -12.699 -12.522 1.00 93.12 142 LYS A N 1
ATOM 1113 C CA . LYS A 1 142 ? 17.181 -13.398 -13.815 1.00 93.12 142 LYS A CA 1
ATOM 1114 C C . LYS A 1 142 ? 17.830 -12.561 -14.914 1.00 93.12 142 LYS A C 1
ATOM 1116 O O .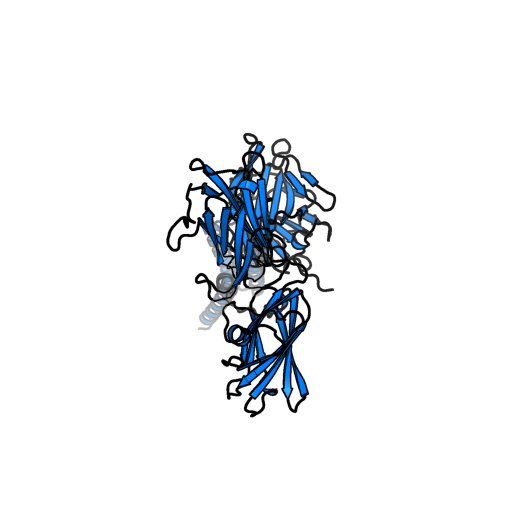 LYS A 1 142 ? 17.746 -11.332 -14.938 1.00 93.12 142 LYS A O 1
ATOM 1121 N N . ASP A 1 143 ? 18.433 -13.276 -15.861 1.00 95.56 143 ASP A N 1
ATOM 1122 C CA . ASP A 1 143 ? 18.871 -12.741 -17.148 1.00 95.56 143 ASP A CA 1
ATOM 1123 C C . ASP A 1 143 ? 17.832 -13.156 -18.198 1.00 95.56 143 ASP A C 1
ATOM 1125 O O . ASP A 1 143 ? 17.661 -14.345 -18.475 1.00 95.56 143 ASP A O 1
ATOM 1129 N N . ILE A 1 144 ? 17.124 -12.181 -18.762 1.00 98.06 144 ILE A N 1
ATOM 1130 C CA . ILE A 1 144 ? 16.021 -12.406 -19.704 1.00 98.06 144 ILE A CA 1
ATOM 1131 C C . ILE A 1 144 ? 16.474 -11.963 -21.083 1.00 98.06 144 ILE A C 1
ATOM 1133 O O . ILE A 1 144 ? 16.880 -10.817 -21.251 1.00 98.06 144 ILE A O 1
ATOM 1137 N N . GLU A 1 145 ? 16.393 -12.845 -22.073 1.00 98.31 145 GLU A N 1
ATOM 1138 C CA . GLU A 1 145 ? 16.703 -12.511 -23.463 1.00 98.31 145 GLU A CA 1
ATOM 1139 C C . GLU A 1 145 ? 15.416 -12.396 -24.272 1.00 98.31 145 GLU A C 1
ATOM 1141 O O . GLU A 1 145 ? 14.534 -13.248 -24.184 1.00 98.31 145 GLU A O 1
ATOM 1146 N N . LEU A 1 146 ? 15.324 -11.341 -25.068 1.00 97.88 146 LEU A N 1
ATOM 1147 C CA . LEU A 1 146 ? 14.163 -10.964 -25.855 1.00 97.88 146 LEU A CA 1
ATOM 1148 C C . LEU A 1 146 ? 14.603 -10.794 -27.301 1.00 97.88 146 LEU A C 1
ATOM 1150 O O . LEU A 1 146 ? 15.592 -10.108 -27.570 1.00 97.88 146 LEU A O 1
ATOM 1154 N N . VAL A 1 147 ? 13.869 -11.396 -28.229 1.00 96.50 147 VAL A N 1
ATOM 1155 C CA . VAL A 1 147 ? 14.112 -11.232 -29.665 1.00 96.50 147 VAL A CA 1
ATOM 1156 C C . VAL A 1 147 ? 12.978 -10.415 -30.258 1.00 96.50 147 VAL A C 1
ATOM 1158 O O . VAL A 1 147 ? 11.814 -10.736 -30.041 1.00 96.50 147 VAL A O 1
ATOM 1161 N N . PHE A 1 148 ? 13.314 -9.393 -31.034 1.00 94.44 148 PHE A N 1
ATOM 1162 C CA . PHE A 1 148 ? 12.376 -8.546 -31.764 1.00 94.44 148 PHE A CA 1
ATOM 1163 C C . PHE A 1 148 ? 12.636 -8.664 -33.265 1.00 94.44 148 PHE A C 1
ATOM 1165 O O . PHE A 1 148 ? 13.783 -8.822 -33.690 1.00 94.44 148 PHE A O 1
ATOM 1172 N N . SER A 1 149 ? 11.588 -8.549 -34.078 1.00 89.06 149 SER A N 1
ATOM 1173 C CA . SER A 1 149 ? 11.742 -8.303 -35.516 1.00 89.06 149 SER A CA 1
ATOM 1174 C C . SER A 1 149 ? 12.188 -6.857 -35.735 1.00 89.06 149 SER A C 1
ATOM 1176 O O . SER A 1 149 ? 11.630 -5.949 -35.116 1.00 89.06 149 SER A O 1
ATOM 1178 N N . SER A 1 150 ? 13.176 -6.621 -36.596 1.00 70.06 150 SER A N 1
ATOM 1179 C CA . SER A 1 150 ? 13.594 -5.257 -36.910 1.00 70.06 150 SER A CA 1
ATOM 1180 C C . SER A 1 150 ? 12.590 -4.590 -37.849 1.00 70.06 150 SER A C 1
ATOM 1182 O O . SER A 1 150 ? 12.160 -5.155 -38.855 1.00 70.06 150 SER A O 1
ATOM 1184 N N . GLN A 1 151 ? 12.170 -3.381 -37.487 1.00 64.81 151 GLN A N 1
ATOM 1185 C CA . GLN A 1 151 ? 11.422 -2.474 -38.355 1.00 64.81 151 GLN A CA 1
ATOM 1186 C C . GLN A 1 151 ? 11.949 -1.051 -38.156 1.00 64.81 151 GLN A C 1
ATOM 1188 O O . GLN A 1 151 ? 12.527 -0.745 -37.113 1.00 64.81 151 GLN A O 1
ATOM 1193 N N . GLU A 1 152 ? 11.746 -0.191 -39.157 1.00 59.62 152 GLU A N 1
ATOM 1194 C CA . GLU A 1 152 ? 12.373 1.137 -39.282 1.00 59.62 152 GLU A CA 1
ATOM 1195 C C . GLU A 1 152 ? 12.097 2.099 -38.099 1.00 59.62 152 GLU A C 1
ATOM 1197 O O . GLU A 1 152 ? 12.876 3.023 -37.885 1.00 59.62 152 GLU A O 1
ATOM 1202 N N . ASP A 1 153 ? 11.080 1.832 -37.267 1.00 62.91 153 ASP A N 1
ATOM 1203 C CA . ASP A 1 153 ? 10.692 2.656 -36.104 1.00 62.91 153 ASP A CA 1
ATOM 1204 C C . ASP A 1 153 ? 11.107 2.066 -34.729 1.00 62.91 153 ASP A C 1
ATOM 1206 O O . ASP A 1 153 ? 10.635 2.496 -33.674 1.00 62.91 153 ASP A O 1
ATOM 1210 N N . ALA A 1 154 ? 12.003 1.073 -34.700 1.00 67.12 154 ALA A N 1
ATOM 1211 C CA . ALA A 1 154 ? 12.365 0.293 -33.507 1.00 67.12 154 ALA A CA 1
ATOM 1212 C C . ALA A 1 154 ? 13.380 0.965 -32.548 1.00 67.12 154 ALA A C 1
ATOM 1214 O O . ALA A 1 154 ? 14.005 0.285 -31.744 1.00 67.12 154 ALA A O 1
ATOM 1215 N N . GLY A 1 155 ? 13.582 2.284 -32.607 1.00 86.88 155 GLY A N 1
ATOM 1216 C CA . GLY A 1 155 ? 14.699 2.950 -31.917 1.00 86.88 155 GLY A CA 1
ATOM 1217 C C . GLY A 1 155 ? 14.630 2.963 -30.386 1.00 86.88 155 GLY A C 1
ATOM 1218 O O . GLY A 1 155 ? 15.664 3.007 -29.735 1.00 86.88 155 GLY A O 1
ATOM 1219 N N . THR A 1 156 ? 13.441 2.927 -29.784 1.00 93.81 156 THR A N 1
ATOM 1220 C CA . THR A 1 156 ? 13.268 3.083 -28.327 1.00 93.81 156 THR A CA 1
ATOM 1221 C C . THR A 1 156 ? 12.784 1.793 -27.685 1.00 93.81 156 THR A C 1
ATOM 1223 O O . THR A 1 156 ? 11.759 1.259 -28.089 1.00 93.81 156 THR A O 1
ATOM 1226 N N . LEU A 1 157 ? 13.481 1.316 -26.655 1.00 96.25 157 LEU A N 1
ATOM 1227 C CA . LEU A 1 157 ? 13.000 0.233 -25.801 1.00 96.25 157 LEU A CA 1
ATOM 1228 C C . LEU A 1 157 ? 12.183 0.824 -24.653 1.00 96.25 157 LEU A C 1
ATOM 1230 O O . LEU A 1 157 ? 12.717 1.619 -23.881 1.00 96.25 157 LEU A O 1
ATOM 1234 N N . THR A 1 158 ? 10.931 0.405 -24.515 1.00 97.50 158 THR A N 1
ATOM 1235 C CA . THR A 1 158 ? 10.064 0.697 -23.372 1.00 97.50 158 THR A CA 1
ATOM 1236 C C . THR A 1 158 ? 9.932 -0.548 -22.506 1.00 97.50 158 THR A C 1
ATOM 1238 O O . THR A 1 158 ? 9.556 -1.614 -22.988 1.00 97.50 158 THR A O 1
ATOM 1241 N N . LEU A 1 159 ? 10.236 -0.402 -21.220 1.00 98.38 159 LEU A N 1
ATOM 1242 C CA . LEU A 1 159 ? 10.123 -1.436 -20.201 1.00 98.38 159 LEU A CA 1
ATOM 1243 C C . LEU A 1 159 ? 9.084 -1.006 -19.162 1.00 98.38 159 LEU A C 1
ATOM 1245 O O . LEU A 1 159 ? 9.281 -0.002 -18.474 1.00 98.38 159 LEU A O 1
ATOM 1249 N N . SER A 1 160 ? 8.002 -1.775 -19.050 1.00 98.12 160 SER A N 1
ATOM 1250 C CA . SER A 1 160 ? 6.982 -1.638 -18.009 1.00 98.12 160 SER A CA 1
ATOM 1251 C C . SER A 1 160 ? 7.290 -2.628 -16.892 1.00 98.12 160 SER A C 1
ATOM 1253 O O . SER A 1 160 ? 7.071 -3.829 -17.052 1.00 98.12 160 SER A O 1
ATOM 1255 N N . ALA A 1 161 ? 7.843 -2.153 -15.780 1.00 97.69 161 ALA A N 1
ATOM 1256 C CA . ALA A 1 161 ? 8.342 -3.021 -14.716 1.00 97.69 161 ALA A CA 1
ATOM 1257 C C . ALA A 1 161 ? 8.225 -2.372 -13.331 1.00 97.69 161 ALA A C 1
ATOM 1259 O O . ALA A 1 161 ? 7.899 -1.190 -13.205 1.00 97.69 161 ALA A O 1
ATOM 1260 N N . ARG A 1 162 ? 8.479 -3.176 -12.297 1.00 94.50 162 ARG A N 1
ATOM 1261 C CA . ARG A 1 162 ? 8.664 -2.745 -10.907 1.00 94.50 162 ARG A CA 1
ATOM 1262 C C . ARG A 1 162 ? 9.766 -3.553 -10.231 1.00 94.50 162 ARG A C 1
ATOM 1264 O O . ARG A 1 162 ? 10.013 -4.702 -10.606 1.00 94.50 162 ARG A O 1
ATOM 1271 N N . VAL A 1 163 ? 10.390 -2.963 -9.218 1.00 92.94 163 VAL A N 1
ATOM 1272 C CA . VAL A 1 163 ? 11.323 -3.638 -8.311 1.00 92.94 163 VAL A CA 1
ATOM 1273 C C . VAL A 1 163 ? 10.907 -3.306 -6.885 1.00 92.94 163 VAL A C 1
ATOM 1275 O O . VAL A 1 163 ? 10.868 -2.144 -6.490 1.00 92.94 163 VAL A O 1
ATOM 1278 N N . GLU A 1 164 ? 10.551 -4.315 -6.106 1.00 86.94 164 GLU A N 1
ATOM 1279 C CA . GLU A 1 164 ? 10.176 -4.162 -4.703 1.00 86.94 164 GLU A CA 1
ATOM 1280 C C . GLU A 1 164 ? 11.394 -3.808 -3.840 1.00 86.94 164 GLU A C 1
ATOM 1282 O O . GLU A 1 164 ? 12.527 -4.114 -4.214 1.00 86.94 164 GLU A O 1
ATOM 1287 N N . PRO A 1 165 ? 11.206 -3.171 -2.673 1.00 80.12 165 PRO A N 1
ATOM 1288 C CA . PRO A 1 165 ? 12.269 -3.089 -1.680 1.00 80.12 165 PRO A CA 1
ATOM 1289 C C . PRO A 1 165 ? 12.594 -4.488 -1.132 1.00 80.12 165 PRO A C 1
ATOM 1291 O O . PRO A 1 165 ? 11.764 -5.396 -1.165 1.00 80.12 165 PRO A O 1
ATOM 1294 N N . GLU A 1 166 ? 13.791 -4.667 -0.572 1.00 78.75 166 GLU A N 1
ATOM 1295 C CA . GLU A 1 166 ? 14.180 -5.936 0.070 1.00 78.75 166 GLU A CA 1
ATOM 1296 C C . GLU A 1 166 ? 13.280 -6.284 1.268 1.00 78.75 166 GLU A C 1
ATOM 1298 O O . GLU A 1 166 ? 12.997 -7.454 1.540 1.00 78.75 166 GLU A O 1
ATOM 1303 N N . VAL A 1 167 ? 12.800 -5.253 1.968 1.00 76.00 167 VAL A N 1
ATOM 1304 C CA . VAL A 1 167 ? 11.872 -5.366 3.092 1.00 76.00 167 VAL A CA 1
ATOM 1305 C C . VAL A 1 167 ? 10.506 -4.844 2.664 1.00 76.00 167 VAL A C 1
ATOM 1307 O O . VAL A 1 167 ? 10.347 -3.664 2.360 1.00 76.00 167 VAL A O 1
ATOM 1310 N N . ILE A 1 168 ? 9.513 -5.732 2.671 1.00 74.75 168 ILE A N 1
ATOM 1311 C CA . ILE A 1 168 ? 8.124 -5.437 2.304 1.00 74.75 168 ILE A CA 1
ATOM 1312 C C . ILE A 1 168 ? 7.198 -5.522 3.521 1.00 74.75 168 ILE A C 1
ATOM 1314 O O . ILE A 1 168 ? 7.481 -6.242 4.485 1.00 74.75 168 ILE A O 1
ATOM 1318 N N . SER A 1 169 ? 6.067 -4.812 3.452 1.00 77.50 169 SER A N 1
ATOM 1319 C CA . SER A 1 169 ? 4.984 -4.947 4.430 1.00 77.50 169 SER A CA 1
ATOM 1320 C C . SER A 1 169 ? 4.500 -6.398 4.493 1.00 77.50 169 SER A C 1
ATOM 1322 O O . SER A 1 169 ? 4.442 -7.085 3.476 1.00 77.50 169 SER A O 1
ATOM 1324 N N . LYS A 1 170 ? 4.146 -6.856 5.696 1.00 82.50 170 LYS A N 1
ATOM 1325 C CA . LYS A 1 170 ? 3.589 -8.198 5.953 1.00 82.50 170 LYS A CA 1
ATOM 1326 C C . LYS A 1 170 ? 2.111 -8.157 6.342 1.00 82.50 170 LYS A C 1
ATOM 1328 O O . LYS A 1 170 ? 1.546 -9.177 6.736 1.00 82.50 170 LYS A O 1
ATOM 1333 N N . THR A 1 171 ? 1.507 -6.978 6.261 1.00 83.94 171 THR A N 1
ATOM 1334 C CA . THR A 1 171 ? 0.133 -6.724 6.678 1.00 83.94 171 THR A CA 1
ATOM 1335 C C . THR A 1 171 ? -0.831 -7.320 5.650 1.00 83.94 171 THR A C 1
ATOM 1337 O O . THR A 1 171 ? -0.774 -6.936 4.482 1.00 83.94 171 THR A O 1
ATOM 1340 N N . PRO A 1 172 ? -1.701 -8.272 6.029 1.00 92.69 172 PRO A N 1
ATOM 1341 C CA . PRO A 1 172 ? -2.713 -8.806 5.125 1.00 92.69 172 PRO A CA 1
ATOM 1342 C C . PRO A 1 172 ? -3.880 -7.828 4.956 1.00 92.69 172 PRO A C 1
ATOM 1344 O O . PRO A 1 172 ? -4.142 -6.991 5.821 1.00 92.69 172 PRO A O 1
ATOM 1347 N N . PHE A 1 173 ? -4.655 -8.003 3.887 1.00 93.94 173 PHE A N 1
ATOM 1348 C CA . PHE A 1 173 ? -6.034 -7.521 3.886 1.00 93.94 173 PHE A CA 1
ATOM 1349 C C . PHE A 1 173 ? -6.884 -8.448 4.751 1.00 93.94 173 PHE A C 1
ATOM 1351 O O . PHE A 1 173 ? -6.791 -9.671 4.612 1.00 93.94 173 PHE A O 1
ATOM 1358 N N . HIS A 1 174 ? -7.736 -7.877 5.601 1.00 95.50 174 HIS A N 1
ATOM 1359 C CA . HIS A 1 174 ? -8.785 -8.620 6.297 1.00 95.50 174 HIS A CA 1
ATOM 1360 C C . HIS A 1 174 ? -10.147 -8.307 5.682 1.00 95.50 174 HIS A C 1
ATOM 1362 O O . HIS A 1 174 ? -10.366 -7.210 5.186 1.00 95.50 174 HIS A O 1
ATOM 1368 N N . PHE A 1 175 ? -11.062 -9.272 5.721 1.00 96.94 175 PHE A N 1
ATOM 1369 C CA . PHE A 1 175 ? -12.429 -9.135 5.221 1.00 96.94 175 PHE A CA 1
ATOM 1370 C C . PHE A 1 175 ? -13.404 -9.583 6.315 1.00 96.94 175 PHE A C 1
ATOM 1372 O O . PHE A 1 175 ? -13.332 -10.751 6.719 1.00 96.94 175 PHE A O 1
ATOM 1379 N N . PRO A 1 176 ? -14.299 -8.711 6.814 1.00 96.56 176 PRO A N 1
ATOM 1380 C CA . PRO A 1 176 ? -14.558 -7.330 6.366 1.00 96.56 176 PRO A CA 1
ATOM 1381 C C . PRO A 1 176 ? -13.354 -6.377 6.425 1.00 96.56 176 PRO A C 1
ATOM 1383 O O . PRO A 1 176 ? -12.538 -6.477 7.343 1.00 96.56 176 PRO A O 1
ATOM 1386 N N . LEU A 1 177 ? -13.245 -5.453 5.457 1.00 82.62 177 LEU A N 1
ATOM 1387 C CA . LEU A 1 177 ? -12.121 -4.508 5.343 1.00 82.62 177 LEU A CA 1
ATOM 1388 C C . LEU A 1 177 ? -11.943 -3.623 6.582 1.00 82.62 177 LEU A C 1
ATOM 1390 O O . LEU A 1 177 ? -10.822 -3.200 6.856 1.00 82.62 177 LEU A O 1
ATOM 1394 N N . SER A 1 178 ? -12.997 -3.410 7.372 1.00 79.19 178 SER A N 1
ATOM 1395 C CA . SER A 1 178 ? -12.968 -2.728 8.678 1.00 79.19 178 SER A CA 1
ATOM 1396 C C . SER A 1 178 ? -12.052 -3.397 9.719 1.00 79.19 178 SER A C 1
ATOM 1398 O O . SER A 1 178 ? -11.668 -2.754 10.705 1.00 79.19 178 SER A O 1
ATOM 1400 N N . ASN A 1 179 ? -11.685 -4.666 9.509 1.00 82.56 179 ASN A N 1
ATOM 1401 C CA . ASN A 1 179 ? -10.717 -5.406 10.321 1.00 82.56 179 ASN A CA 1
ATOM 1402 C C . ASN A 1 179 ? -9.270 -5.275 9.818 1.00 82.56 179 ASN A C 1
ATOM 1404 O O . ASN A 1 179 ? -8.351 -5.783 10.466 1.00 82.56 179 ASN A O 1
ATOM 1408 N N . THR A 1 180 ? -9.039 -4.655 8.658 1.00 79.75 180 THR A N 1
ATOM 1409 C CA . THR A 1 180 ? -7.677 -4.451 8.142 1.00 79.75 180 THR A CA 1
ATOM 1410 C C . THR A 1 180 ? -6.882 -3.618 9.150 1.00 79.75 180 THR A C 1
ATOM 1412 O O . THR A 1 180 ? -7.445 -2.741 9.805 1.00 79.75 180 THR A O 1
ATOM 1415 N N . TYR A 1 181 ? -5.598 -3.953 9.324 1.00 73.88 181 TYR A N 1
ATOM 1416 C CA . TYR A 1 181 ? -4.684 -3.388 10.335 1.00 73.88 181 TYR A CA 1
ATOM 1417 C C . TYR A 1 181 ? -4.959 -3.757 11.798 1.00 73.88 181 TYR A C 1
ATOM 1419 O O . TYR A 1 181 ? -4.230 -3.338 12.694 1.00 73.88 181 TYR A O 1
ATOM 1427 N N . LYS A 1 182 ? -5.984 -4.570 12.067 1.00 77.06 182 LYS A N 1
ATOM 1428 C CA . LYS A 1 182 ? -6.291 -5.056 13.415 1.00 77.06 182 LYS A CA 1
ATOM 1429 C C . LYS A 1 182 ? -5.936 -6.537 13.531 1.00 77.06 182 LYS A C 1
ATOM 1431 O O . LYS A 1 182 ? -6.163 -7.293 12.580 1.00 77.06 182 LYS A O 1
ATOM 1436 N N . PRO A 1 183 ? -5.438 -6.998 14.691 1.00 80.44 183 PRO A N 1
ATOM 1437 C CA . PRO A 1 183 ? -5.417 -8.421 14.995 1.00 80.44 183 PRO A CA 1
ATOM 1438 C C . PRO A 1 183 ? -6.832 -9.003 14.903 1.00 80.44 183 PRO A C 1
ATOM 1440 O O . PRO A 1 183 ? -7.793 -8.395 15.378 1.00 80.44 183 PRO A O 1
ATOM 1443 N N . MET A 1 184 ? -6.964 -10.191 14.317 1.00 90.81 184 MET A N 1
ATOM 1444 C CA . MET A 1 184 ? -8.238 -10.909 14.302 1.00 90.81 184 MET A CA 1
ATOM 1445 C C . MET A 1 184 ? -8.512 -11.517 15.679 1.00 90.81 184 MET A C 1
ATOM 1447 O O . MET A 1 184 ? -7.715 -12.308 16.185 1.00 90.81 184 MET A O 1
ATOM 1451 N N . THR A 1 185 ? -9.644 -11.157 16.282 1.00 91.00 185 THR A N 1
ATOM 1452 C CA . THR A 1 185 ? -10.082 -11.629 17.603 1.00 91.00 185 THR A CA 1
ATOM 1453 C C . THR A 1 185 ? -11.575 -11.964 17.590 1.00 91.00 185 THR A C 1
ATOM 1455 O O . THR A 1 185 ? -12.280 -11.767 16.600 1.00 91.00 185 THR A O 1
ATOM 1458 N N . GLU A 1 186 ? -12.102 -12.466 18.706 1.00 90.81 186 GLU A N 1
ATOM 1459 C CA . GLU A 1 186 ? -13.534 -12.755 18.850 1.00 90.81 186 GLU A CA 1
ATOM 1460 C C . GLU A 1 186 ? -14.425 -11.502 18.774 1.00 90.81 186 GLU A C 1
ATOM 1462 O O . GLU A 1 186 ? -15.632 -11.626 18.553 1.00 90.81 186 GLU A O 1
ATOM 1467 N N . THR A 1 187 ? -13.859 -10.304 18.948 1.00 89.56 187 THR A N 1
ATOM 1468 C CA . THR A 1 187 ? -14.578 -9.021 18.880 1.00 89.56 187 THR A CA 1
ATOM 1469 C C . THR A 1 187 ? -14.443 -8.325 17.526 1.00 89.56 187 THR A C 1
ATOM 1471 O O . THR A 1 187 ? -14.972 -7.228 17.368 1.00 89.56 187 THR A O 1
ATOM 1474 N N . SER A 1 188 ? -13.740 -8.928 16.563 1.00 92.94 188 SER A N 1
ATOM 1475 C CA . SER A 1 188 ? -13.683 -8.441 15.181 1.00 92.94 188 SER A CA 1
ATOM 1476 C C . SER A 1 188 ? -15.063 -8.465 14.512 1.00 92.94 188 SER A C 1
ATOM 1478 O O . SER A 1 188 ? -16.010 -9.085 15.005 1.00 92.94 188 SER A O 1
ATOM 1480 N N . GLU A 1 189 ? -15.185 -7.803 13.365 1.00 93.12 189 GLU A N 1
ATOM 1481 C CA . GLU A 1 189 ? -16.392 -7.887 12.541 1.00 93.12 189 GLU A CA 1
ATOM 1482 C C . GLU A 1 189 ? -16.409 -9.183 11.717 1.00 93.12 189 GLU A C 1
ATOM 1484 O O . GLU A 1 189 ? -15.366 -9.663 11.274 1.00 93.12 189 GLU A O 1
ATOM 1489 N N . PHE A 1 190 ? -17.595 -9.755 11.499 1.00 98.00 190 PHE A N 1
ATOM 1490 C CA . PHE A 1 190 ? -17.778 -11.016 10.775 1.00 98.00 190 PHE A CA 1
ATOM 1491 C C . PHE A 1 190 ? -18.991 -10.937 9.847 1.00 98.00 190 PHE A C 1
ATOM 1493 O O . PHE A 1 190 ? -20.008 -10.330 10.186 1.00 98.00 190 PHE A O 1
ATOM 1500 N N . TYR A 1 191 ? -18.926 -11.628 8.712 1.00 97.62 191 TYR A N 1
ATOM 1501 C CA . TYR A 1 191 ? -20.103 -11.925 7.901 1.00 97.62 191 TYR A CA 1
ATOM 1502 C C . TYR A 1 191 ? -20.869 -13.108 8.491 1.00 97.62 191 TYR A C 1
ATOM 1504 O O . TYR A 1 191 ? -20.280 -14.019 9.069 1.00 97.62 191 TYR A O 1
ATOM 1512 N N . THR A 1 192 ? -22.183 -13.138 8.283 1.00 95.81 192 THR A N 1
ATOM 1513 C CA . THR A 1 192 ? -23.030 -14.270 8.687 1.00 95.81 192 THR A CA 1
ATOM 1514 C C . THR A 1 192 ? -23.294 -15.183 7.494 1.00 95.81 192 THR A C 1
ATOM 1516 O O . THR A 1 192 ? -23.727 -14.718 6.441 1.00 95.81 192 THR A O 1
ATOM 1519 N N . TYR A 1 193 ? -23.042 -16.483 7.651 1.00 93.88 193 TYR A N 1
ATOM 1520 C CA . TYR A 1 193 ? -23.358 -17.518 6.666 1.00 93.88 193 TYR A CA 1
ATOM 1521 C C . TYR A 1 193 ? -24.265 -18.581 7.289 1.00 93.88 193 TYR A C 1
ATOM 1523 O O . TYR A 1 193 ? -23.968 -19.112 8.357 1.00 93.88 193 TYR A O 1
ATOM 1531 N N . THR A 1 194 ? -25.350 -18.937 6.607 1.00 91.62 194 THR A N 1
ATOM 1532 C CA . THR A 1 194 ? -26.259 -20.000 7.049 1.00 91.62 194 THR A CA 1
ATOM 1533 C C . THR A 1 194 ? -25.819 -21.342 6.467 1.00 91.62 194 THR A C 1
ATOM 1535 O O . THR A 1 194 ? -25.841 -21.540 5.253 1.00 91.62 194 THR A O 1
ATOM 1538 N N . LEU A 1 195 ? -25.449 -22.291 7.328 1.00 89.19 195 LEU A N 1
ATOM 1539 C CA . LEU A 1 195 ? -25.212 -23.679 6.943 1.00 89.19 195 LEU A CA 1
ATOM 1540 C C . LEU A 1 195 ? -26.532 -24.338 6.559 1.00 89.19 195 LEU A C 1
ATOM 1542 O O . LEU A 1 195 ? -27.450 -24.438 7.373 1.00 89.19 195 LEU A O 1
ATOM 1546 N N . ILE A 1 196 ? -26.599 -24.837 5.329 1.00 81.75 196 ILE A N 1
ATOM 1547 C CA . ILE A 1 196 ? -27.797 -25.486 4.798 1.00 81.75 196 ILE A CA 1
ATOM 1548 C C . ILE A 1 196 ? -27.635 -27.000 4.938 1.00 81.75 196 ILE A C 1
ATOM 1550 O O . ILE A 1 196 ? -26.624 -27.563 4.510 1.00 81.75 196 ILE A O 1
ATOM 1554 N N . HIS A 1 197 ? -28.634 -27.678 5.509 1.00 72.94 197 HIS A N 1
ATOM 1555 C CA . HIS A 1 197 ? -28.670 -29.140 5.546 1.00 72.94 197 HIS A CA 1
ATOM 1556 C C . HIS A 1 197 ? -28.965 -29.672 4.139 1.00 72.94 197 HIS A C 1
ATOM 1558 O O . HIS A 1 197 ? -30.121 -29.733 3.717 1.00 72.94 197 HIS A O 1
ATOM 1564 N N . ASN A 1 198 ? -27.925 -30.048 3.390 1.00 63.75 198 ASN A N 1
ATOM 1565 C CA . ASN A 1 198 ? -28.112 -30.726 2.114 1.00 63.75 198 ASN A CA 1
ATOM 1566 C C . ASN A 1 198 ? -27.114 -31.863 1.871 1.00 63.75 198 ASN A C 1
ATOM 1568 O O . ASN A 1 198 ? -25.966 -31.834 2.302 1.00 63.75 198 ASN A O 1
ATOM 1572 N N . THR A 1 199 ? -27.568 -32.867 1.120 1.00 55.44 199 THR A N 1
ATOM 1573 C CA . THR A 1 199 ? -26.784 -34.051 0.724 1.00 55.44 199 THR A CA 1
ATOM 1574 C C . THR A 1 199 ? -25.940 -33.828 -0.534 1.00 55.44 199 THR A C 1
ATOM 1576 O O . THR A 1 199 ? -25.117 -34.669 -0.878 1.00 55.44 199 THR A O 1
ATOM 1579 N N . SER A 1 200 ? -26.143 -32.706 -1.229 1.00 55.69 200 SER A N 1
ATOM 1580 C CA . SER A 1 200 ? -25.409 -32.298 -2.431 1.00 55.69 200 SER A CA 1
ATOM 1581 C C . SER A 1 200 ? -24.851 -30.890 -2.230 1.00 55.69 200 SER A C 1
ATOM 1583 O O . SER A 1 200 ? -25.538 -30.057 -1.637 1.00 55.69 200 SER A O 1
ATOM 1585 N N . ARG A 1 201 ? -23.649 -30.601 -2.751 1.00 55.22 201 ARG A N 1
ATOM 1586 C CA . ARG A 1 201 ? -23.038 -29.260 -2.705 1.00 55.22 201 ARG A CA 1
ATOM 1587 C C . ARG A 1 201 ? -23.989 -28.233 -3.331 1.00 55.22 201 ARG A C 1
ATOM 1589 O O . ARG A 1 201 ? -24.088 -28.149 -4.555 1.00 55.22 201 ARG A O 1
ATOM 1596 N N . ILE A 1 202 ? -24.686 -27.451 -2.506 1.00 53.81 202 ILE A N 1
ATOM 1597 C CA . ILE A 1 202 ? -25.424 -26.277 -2.976 1.00 53.81 202 ILE A CA 1
ATOM 1598 C C . ILE A 1 202 ? -24.404 -25.151 -3.031 1.00 53.81 202 ILE A C 1
ATOM 1600 O O . ILE A 1 202 ? -23.863 -24.749 -2.005 1.00 53.81 202 ILE A O 1
ATOM 1604 N N . ARG A 1 203 ? -24.124 -24.628 -4.228 1.00 51.03 203 ARG A N 1
ATOM 1605 C CA . ARG A 1 203 ? -23.590 -23.267 -4.308 1.00 51.03 203 ARG A CA 1
ATOM 1606 C C . ARG A 1 203 ? -24.685 -22.380 -3.735 1.00 51.03 203 ARG A C 1
ATOM 1608 O O . ARG A 1 203 ? -25.747 -22.307 -4.355 1.00 51.03 203 ARG A O 1
ATOM 1615 N N . ALA A 1 204 ? -24.471 -21.781 -2.564 1.00 43.22 204 ALA A N 1
ATOM 1616 C CA . ALA A 1 204 ? -25.281 -20.642 -2.168 1.00 43.22 204 ALA A CA 1
ATOM 1617 C C . ALA A 1 204 ? -25.211 -19.669 -3.357 1.00 43.22 204 ALA A C 1
ATOM 1619 O O . ALA A 1 204 ? -24.134 -19.206 -3.721 1.00 43.22 204 ALA A O 1
ATOM 1620 N N . ASN A 1 205 ? -26.344 -19.538 -4.047 1.00 40.12 205 ASN A N 1
ATOM 1621 C CA . ASN A 1 205 ? -26.536 -18.913 -5.353 1.00 40.12 205 ASN A CA 1
ATOM 1622 C C . ASN A 1 205 ? -25.907 -19.637 -6.563 1.00 40.12 205 ASN A C 1
ATOM 1624 O O . ASN A 1 205 ? -24.709 -19.609 -6.856 1.00 40.12 205 ASN A O 1
ATOM 1628 N N . ALA A 1 206 ? -26.789 -20.261 -7.347 1.00 36.84 206 ALA A N 1
ATOM 1629 C CA . ALA A 1 206 ? -26.540 -20.528 -8.752 1.00 36.84 206 ALA A CA 1
ATOM 1630 C C . ALA A 1 206 ? -26.240 -19.197 -9.469 1.00 36.84 206 ALA A C 1
ATOM 1632 O O . ALA A 1 206 ? -27.035 -18.271 -9.383 1.00 36.84 206 ALA A O 1
ATOM 1633 N N . ALA A 1 207 ? -25.118 -19.151 -10.193 1.00 39.22 207 ALA A N 1
ATOM 1634 C CA . ALA A 1 207 ? -24.608 -18.010 -10.957 1.00 39.22 207 ALA A CA 1
ATOM 1635 C C . ALA A 1 207 ? -24.120 -16.802 -10.125 1.00 39.22 207 ALA A C 1
ATOM 1637 O O . ALA A 1 207 ? -24.883 -16.062 -9.527 1.00 39.22 207 ALA A O 1
ATOM 1638 N N . ASP A 1 208 ? -22.815 -16.549 -10.202 1.00 50.28 208 ASP A N 1
ATOM 1639 C CA . ASP A 1 208 ? -22.240 -15.197 -10.216 1.00 50.28 208 ASP A CA 1
ATOM 1640 C C . ASP A 1 208 ? -22.346 -14.246 -9.012 1.00 50.28 208 ASP A C 1
ATOM 1642 O O . ASP A 1 208 ? -21.816 -13.141 -9.092 1.00 50.28 208 ASP A O 1
ATOM 1646 N N . THR A 1 209 ? -22.948 -14.622 -7.885 1.00 66.00 209 THR A N 1
ATOM 1647 C CA . THR A 1 209 ? -22.993 -13.723 -6.717 1.00 66.00 209 THR A CA 1
ATOM 1648 C C . THR A 1 209 ? -21.983 -14.147 -5.658 1.00 66.00 209 THR A C 1
ATOM 1650 O O . THR A 1 209 ? -22.129 -15.203 -5.039 1.00 66.00 209 THR A O 1
ATOM 1653 N N . SER A 1 210 ? -20.964 -13.327 -5.439 1.00 83.56 210 SER A N 1
ATOM 1654 C CA . SER A 1 210 ? -20.010 -13.501 -4.345 1.00 83.56 210 SER A CA 1
ATOM 1655 C C . SER A 1 210 ? -20.695 -13.338 -2.981 1.00 83.56 210 SER A C 1
ATOM 1657 O O . SER A 1 210 ? -21.604 -12.525 -2.836 1.00 83.56 210 SER A O 1
ATOM 1659 N N . PHE A 1 211 ? -20.257 -14.116 -1.989 1.00 92.62 211 PHE A N 1
ATOM 1660 C CA . PHE A 1 211 ? -20.643 -13.986 -0.579 1.00 92.62 211 PHE A CA 1
ATOM 1661 C C . PHE A 1 211 ? -20.184 -12.642 0.003 1.00 92.62 211 PHE A C 1
ATOM 1663 O O . PHE A 1 211 ? -20.941 -11.993 0.715 1.00 92.62 211 PHE A O 1
ATOM 1670 N N . PHE A 1 212 ? -18.985 -12.192 -0.374 1.00 94.94 212 PHE A N 1
ATOM 1671 C CA . PHE A 1 212 ? -18.552 -10.806 -0.205 1.00 94.94 212 PHE A CA 1
ATOM 1672 C C . PHE A 1 212 ? -17.819 -10.323 -1.458 1.00 94.94 212 PHE A C 1
ATOM 1674 O O . PHE A 1 212 ? -17.257 -11.122 -2.214 1.00 94.94 212 PHE A O 1
ATOM 1681 N N . LYS A 1 213 ? -17.830 -9.006 -1.670 1.00 94.94 213 LYS A N 1
ATOM 1682 C CA . LYS A 1 213 ? -17.065 -8.312 -2.707 1.00 94.94 213 LYS A CA 1
ATOM 1683 C C . LYS A 1 213 ? -16.604 -6.976 -2.143 1.00 94.94 213 LYS A C 1
ATOM 1685 O O . LYS A 1 213 ? -17.433 -6.091 -1.945 1.00 94.94 213 LYS A O 1
ATOM 1690 N N . GLU A 1 214 ? -15.306 -6.819 -1.932 1.00 94.00 214 GLU A N 1
ATOM 1691 C CA . GLU A 1 214 ? -14.741 -5.603 -1.336 1.00 94.00 214 GLU A CA 1
ATOM 1692 C C . GLU A 1 214 ? -13.537 -5.107 -2.139 1.00 94.00 214 GLU A C 1
ATOM 1694 O O . GLU A 1 214 ? -12.801 -5.907 -2.711 1.00 94.00 214 GLU A O 1
ATOM 1699 N N . TYR A 1 215 ? -13.385 -3.785 -2.267 1.00 89.50 215 TYR A N 1
ATOM 1700 C CA . TYR A 1 215 ? -12.331 -3.176 -3.082 1.00 89.50 215 TYR A CA 1
ATOM 1701 C C . TYR A 1 215 ? -11.063 -2.978 -2.249 1.00 89.50 215 TYR A C 1
ATOM 1703 O O . TYR A 1 215 ? -11.048 -2.179 -1.316 1.00 89.50 215 TYR A O 1
ATOM 1711 N N . SER A 1 216 ? -10.007 -3.706 -2.591 1.00 89.62 216 SER A N 1
ATOM 1712 C CA . SER A 1 216 ? -8.709 -3.683 -1.924 1.00 89.62 216 SER A CA 1
ATOM 1713 C C . SER A 1 216 ? -7.792 -2.663 -2.599 1.00 89.62 216 SER A C 1
ATOM 1715 O O . SER A 1 216 ? -7.401 -2.839 -3.756 1.00 89.62 216 SER A O 1
ATOM 1717 N N . ILE A 1 217 ? -7.442 -1.602 -1.867 1.00 83.44 217 ILE A N 1
ATOM 1718 C CA . ILE A 1 217 ? -6.473 -0.589 -2.303 1.00 83.44 217 ILE A CA 1
ATOM 1719 C C . ILE A 1 217 ? -5.078 -1.015 -1.852 1.00 83.44 217 ILE A C 1
ATOM 1721 O O . ILE A 1 217 ? -4.824 -1.164 -0.657 1.00 83.44 217 ILE A O 1
ATOM 1725 N N . THR A 1 218 ? -4.187 -1.227 -2.812 1.00 85.38 218 THR A N 1
ATOM 1726 C CA . THR A 1 218 ? -2.840 -1.768 -2.607 1.00 85.38 218 THR A CA 1
ATOM 1727 C C . THR A 1 218 ? -1.793 -0.671 -2.412 1.00 85.38 218 THR A C 1
ATOM 1729 O O . THR A 1 218 ? -1.769 0.310 -3.147 1.00 85.38 218 THR A O 1
ATOM 1732 N N . GLY A 1 219 ? -0.865 -0.869 -1.469 1.00 77.31 219 GLY A N 1
ATOM 1733 C CA . GLY A 1 219 ? 0.295 0.011 -1.241 1.00 77.31 219 GLY A CA 1
ATOM 1734 C C . GLY A 1 219 ? 1.643 -0.559 -1.680 1.00 77.31 219 GLY A C 1
ATOM 1735 O O . GLY A 1 219 ? 2.690 0.046 -1.453 1.00 77.31 219 GLY A O 1
ATOM 1736 N N . SER A 1 220 ? 1.642 -1.740 -2.287 1.00 81.38 220 SER A N 1
ATOM 1737 C CA . SER A 1 220 ? 2.832 -2.540 -2.632 1.00 81.38 220 SER A CA 1
ATOM 1738 C C . SER A 1 220 ? 3.235 -2.452 -4.109 1.00 81.38 220 SER A C 1
ATOM 1740 O O . SER A 1 220 ? 4.196 -3.094 -4.520 1.00 81.38 220 SER A O 1
ATOM 1742 N N . GLY A 1 221 ? 2.500 -1.683 -4.920 1.00 84.62 221 GLY A N 1
ATOM 1743 C CA . GLY A 1 221 ? 2.674 -1.611 -6.377 1.00 84.62 221 GLY A CA 1
ATOM 1744 C C . GLY A 1 221 ? 1.969 -2.719 -7.167 1.00 84.62 221 GLY A C 1
ATOM 1745 O O . GLY A 1 221 ? 2.024 -2.727 -8.395 1.00 84.62 221 GLY A O 1
ATOM 1746 N N . HIS A 1 222 ? 1.279 -3.623 -6.470 1.00 92.94 222 HIS A N 1
ATOM 1747 C CA . HIS A 1 222 ? 0.272 -4.510 -7.048 1.00 92.94 222 HIS A CA 1
ATOM 1748 C C . HIS A 1 222 ? -0.930 -3.714 -7.571 1.00 92.94 222 HIS A C 1
ATOM 1750 O O . HIS A 1 222 ? -1.198 -2.630 -7.042 1.00 92.94 222 HIS A O 1
ATOM 1756 N N . PRO A 1 223 ? -1.696 -4.222 -8.551 1.00 93.56 223 PRO A N 1
ATOM 1757 C CA . PRO A 1 223 ? -2.943 -3.588 -8.961 1.00 93.56 223 PRO A CA 1
ATOM 1758 C C . PRO A 1 223 ? -3.948 -3.556 -7.800 1.00 93.56 223 PRO A C 1
ATOM 1760 O O . PRO A 1 223 ? -4.150 -4.545 -7.102 1.00 93.56 223 PRO A O 1
ATOM 1763 N N . SER A 1 224 ? -4.614 -2.419 -7.602 1.00 92.12 224 SER A N 1
ATOM 1764 C CA . SER A 1 224 ? -5.800 -2.371 -6.739 1.00 92.12 224 SER A CA 1
ATOM 1765 C C . SER A 1 224 ? -6.976 -3.042 -7.446 1.00 92.12 224 SER A C 1
ATOM 1767 O O . SER A 1 224 ? -7.110 -2.954 -8.668 1.00 92.12 224 SER A O 1
ATOM 1769 N N . GLY A 1 225 ? -7.845 -3.715 -6.698 1.00 91.50 225 GLY A N 1
ATOM 1770 C CA . GLY A 1 225 ? -8.907 -4.513 -7.302 1.00 91.50 225 GLY A CA 1
ATOM 1771 C C . GLY A 1 225 ? -9.912 -5.052 -6.298 1.00 91.50 225 GLY A C 1
ATOM 1772 O O . GLY A 1 225 ? -9.751 -4.916 -5.090 1.00 91.50 225 GLY A O 1
ATOM 1773 N N . TYR A 1 226 ? -10.983 -5.658 -6.803 1.00 95.69 226 TYR A N 1
ATOM 1774 C CA . TYR A 1 226 ? -11.977 -6.295 -5.945 1.00 95.69 226 TYR A CA 1
ATOM 1775 C C . TYR A 1 226 ? -11.515 -7.683 -5.510 1.00 95.69 226 TYR A C 1
ATOM 1777 O O . TYR A 1 226 ? -11.206 -8.518 -6.350 1.00 95.69 226 TYR A O 1
ATOM 1785 N N . THR A 1 227 ? -11.593 -7.957 -4.214 1.00 97.25 227 THR A N 1
ATOM 1786 C CA . THR A 1 227 ? -11.498 -9.316 -3.680 1.00 97.25 227 THR A CA 1
ATOM 1787 C C . THR A 1 227 ? -12.894 -9.912 -3.578 1.00 97.25 227 THR A C 1
ATOM 1789 O O . THR A 1 227 ? -13.817 -9.270 -3.065 1.00 97.25 227 THR A O 1
ATOM 1792 N N . TYR A 1 228 ? -13.052 -11.146 -4.051 1.00 96.62 228 TYR A N 1
ATOM 1793 C CA . TYR A 1 228 ? -14.328 -11.854 -4.039 1.00 96.62 228 TYR A CA 1
ATOM 1794 C C . TYR A 1 228 ? -14.227 -13.104 -3.172 1.00 96.62 228 TYR A C 1
ATOM 1796 O O . TYR A 1 228 ? -13.349 -13.938 -3.375 1.00 96.62 228 TYR A O 1
ATOM 1804 N N . GLY A 1 229 ? -15.161 -13.265 -2.240 1.00 96.00 229 GLY A N 1
ATOM 1805 C CA . GLY A 1 229 ? -15.323 -14.508 -1.494 1.00 96.00 229 GLY A CA 1
ATOM 1806 C C . GLY A 1 229 ? -16.561 -15.261 -1.933 1.00 96.00 229 GLY A C 1
ATOM 1807 O O . GLY A 1 229 ? -17.618 -14.664 -2.115 1.00 96.00 229 GLY A O 1
ATOM 1808 N N . MET A 1 230 ? -16.476 -16.581 -2.039 1.00 94.75 230 MET A N 1
ATOM 1809 C CA . MET A 1 230 ? -17.624 -17.465 -2.219 1.00 94.75 230 MET A CA 1
ATOM 1810 C C . MET A 1 230 ? -17.623 -18.515 -1.122 1.00 94.75 230 MET A C 1
ATOM 1812 O O . MET A 1 230 ? -16.609 -19.167 -0.890 1.00 94.75 230 MET A O 1
ATOM 1816 N N . VAL A 1 231 ? -18.775 -18.711 -0.485 1.00 93.94 231 VAL A N 1
ATOM 1817 C CA . VAL A 1 231 ? -18.950 -19.696 0.584 1.00 93.94 231 VAL A CA 1
ATOM 1818 C C . VAL A 1 231 ? -20.062 -20.663 0.195 1.00 93.94 231 VAL A C 1
ATOM 1820 O O . VAL A 1 231 ? -21.102 -20.270 -0.331 1.00 93.94 231 VAL A O 1
ATOM 1823 N N . SER A 1 232 ? -19.824 -21.951 0.409 1.00 91.38 232 SER A N 1
ATOM 1824 C CA . SER A 1 232 ? -20.822 -23.011 0.249 1.00 91.38 232 SER A CA 1
ATOM 1825 C C . SER A 1 232 ? -20.541 -24.134 1.239 1.00 91.38 232 SER A C 1
ATOM 1827 O O . SER A 1 232 ? -19.421 -24.247 1.725 1.00 91.38 232 SER A O 1
ATOM 1829 N N . ASN A 1 233 ? -21.509 -24.999 1.517 1.00 92.12 233 ASN A N 1
ATOM 1830 C CA . ASN A 1 233 ? -21.281 -26.185 2.338 1.00 92.12 233 ASN A CA 1
ATOM 1831 C C . ASN A 1 233 ? -21.969 -27.420 1.742 1.00 92.12 233 ASN A C 1
ATOM 1833 O O . ASN A 1 233 ? -22.915 -27.315 0.956 1.00 92.12 233 ASN A O 1
ATOM 1837 N N . ASP A 1 234 ? -21.478 -28.593 2.122 1.00 88.62 234 ASP A N 1
ATOM 1838 C CA . ASP A 1 234 ? -22.245 -29.835 2.076 1.00 88.62 234 ASP A CA 1
ATOM 1839 C C . ASP A 1 234 ? -22.474 -30.354 3.507 1.00 88.62 234 ASP A C 1
ATOM 1841 O O . ASP A 1 234 ? -22.445 -29.571 4.462 1.00 88.62 234 ASP A O 1
ATOM 1845 N N . LYS A 1 235 ? -22.768 -31.650 3.660 1.00 87.56 235 LYS A N 1
ATOM 1846 C CA . LYS A 1 235 ? -22.999 -32.276 4.967 1.00 87.56 235 LYS A CA 1
ATOM 1847 C C . LYS A 1 235 ? -21.729 -32.451 5.814 1.00 87.56 235 LYS A C 1
ATOM 1849 O O . LYS A 1 235 ? -21.860 -32.610 7.022 1.00 87.56 235 LYS A O 1
ATOM 1854 N N . ASP A 1 236 ? -20.548 -32.446 5.195 1.00 90.25 236 ASP A N 1
ATOM 1855 C CA . ASP A 1 236 ? -19.276 -32.801 5.831 1.00 90.25 236 ASP A CA 1
ATOM 1856 C C . ASP A 1 236 ? -18.296 -31.611 5.863 1.00 90.25 236 ASP A C 1
ATOM 1858 O O . ASP A 1 236 ? -17.469 -31.529 6.771 1.00 90.25 236 ASP A O 1
ATOM 1862 N N . ASN A 1 237 ? -18.371 -30.683 4.899 1.00 93.88 237 ASN A N 1
ATOM 1863 C CA . ASN A 1 237 ? -17.380 -29.626 4.687 1.00 93.88 237 ASN A CA 1
ATOM 1864 C C . ASN A 1 237 ? -17.997 -28.247 4.410 1.00 93.88 237 ASN A C 1
ATOM 1866 O O . ASN A 1 237 ? -19.014 -28.103 3.725 1.00 93.88 237 ASN A O 1
ATOM 1870 N N . LEU A 1 238 ? -17.284 -27.220 4.870 1.00 94.81 238 LEU A N 1
ATOM 1871 C CA . LEU A 1 238 ? -17.373 -25.839 4.419 1.00 94.81 238 LEU A CA 1
ATOM 1872 C C . LEU A 1 238 ? -16.364 -25.617 3.281 1.00 94.81 238 LEU A C 1
ATOM 1874 O O . LEU A 1 238 ? -15.188 -25.958 3.390 1.00 94.81 238 LEU A O 1
ATOM 1878 N N . TYR A 1 239 ? -16.825 -25.018 2.193 1.00 95.50 239 TYR A N 1
ATOM 1879 C CA . TYR A 1 239 ? -16.025 -24.657 1.030 1.00 95.50 239 TYR A CA 1
ATOM 1880 C C . TYR A 1 239 ? -15.950 -23.142 0.920 1.00 95.50 239 TYR A C 1
ATOM 1882 O O . TYR A 1 239 ? -16.988 -22.486 0.796 1.00 95.50 239 TYR A O 1
ATOM 1890 N N . VAL A 1 240 ? -14.734 -22.604 0.886 1.00 96.75 240 VAL A N 1
ATOM 1891 C CA . VAL A 1 240 ? -14.491 -21.174 0.662 1.00 96.75 240 VAL A CA 1
ATOM 1892 C C . VAL A 1 240 ? -13.613 -21.013 -0.570 1.00 96.75 240 VAL A C 1
ATOM 1894 O O . VAL A 1 240 ? -12.613 -21.707 -0.708 1.00 96.75 240 VAL A O 1
ATOM 1897 N N . ASN A 1 241 ? -13.978 -20.116 -1.476 1.00 96.38 241 ASN A N 1
ATOM 1898 C CA . ASN A 1 241 ? -13.090 -19.648 -2.533 1.00 96.38 241 ASN A CA 1
ATOM 1899 C C . ASN A 1 241 ? -12.841 -18.152 -2.330 1.00 96.38 241 ASN A C 1
ATOM 1901 O O . ASN A 1 241 ? -13.802 -17.408 -2.154 1.00 96.38 241 ASN A O 1
ATOM 1905 N N . ILE A 1 242 ? -11.575 -17.742 -2.324 1.00 97.75 242 ILE A N 1
ATOM 1906 C CA . ILE A 1 242 ? -11.165 -16.338 -2.280 1.00 97.75 242 ILE A CA 1
ATOM 1907 C C . ILE A 1 242 ? -10.430 -16.046 -3.584 1.00 97.75 242 ILE A C 1
ATOM 1909 O O . ILE A 1 242 ? -9.347 -16.578 -3.815 1.00 97.75 242 ILE A O 1
ATOM 1913 N N . ASP A 1 243 ? -11.035 -15.224 -4.428 1.00 97.31 243 ASP A N 1
ATOM 1914 C CA . ASP A 1 243 ? -10.445 -14.683 -5.647 1.00 97.31 243 ASP A CA 1
ATOM 1915 C C . ASP A 1 243 ? -9.823 -13.320 -5.295 1.00 97.31 243 ASP A C 1
ATOM 1917 O O . ASP A 1 243 ? -10.531 -12.321 -5.114 1.00 97.31 243 ASP A O 1
ATOM 1921 N N . PHE A 1 244 ? -8.503 -13.322 -5.077 1.00 97.56 244 PHE A N 1
ATOM 1922 C CA . PHE A 1 244 ? -7.719 -12.174 -4.625 1.00 97.56 244 PHE A CA 1
ATOM 1923 C C . PHE A 1 244 ? -7.046 -11.508 -5.827 1.00 97.56 244 PHE A C 1
ATOM 1925 O O . PHE A 1 244 ? -5.841 -11.629 -6.045 1.00 97.56 244 PHE A O 1
ATOM 1932 N N . THR A 1 245 ? -7.849 -10.790 -6.618 1.00 97.38 245 THR A N 1
ATOM 1933 C CA . THR A 1 245 ? -7.388 -10.137 -7.853 1.00 97.38 245 THR A CA 1
ATOM 1934 C C . THR A 1 245 ? -6.247 -9.126 -7.691 1.00 97.38 245 THR A C 1
ATOM 1936 O O . THR A 1 245 ? -5.587 -8.868 -8.693 1.00 97.38 245 THR A O 1
ATOM 1939 N N . PRO A 1 246 ? -6.006 -8.486 -6.529 1.00 96.94 246 PRO A N 1
ATOM 1940 C CA . PRO A 1 246 ? -4.854 -7.598 -6.382 1.00 96.94 246 PRO A CA 1
ATOM 1941 C C . PRO A 1 246 ? -3.500 -8.298 -6.528 1.00 96.94 246 PRO A C 1
ATOM 1943 O O . PRO A 1 246 ? -2.536 -7.701 -6.999 1.00 96.94 246 PRO A O 1
ATOM 1946 N N . ASP A 1 247 ? -3.406 -9.565 -6.141 1.00 97.00 247 ASP A N 1
ATOM 1947 C CA . ASP A 1 247 ? -2.138 -10.281 -6.153 1.00 97.00 247 ASP A CA 1
ATOM 1948 C C . ASP A 1 247 ? -1.885 -10.956 -7.501 1.00 97.00 247 ASP A C 1
ATOM 1950 O O . ASP A 1 247 ? -2.354 -12.066 -7.758 1.00 97.00 247 ASP A O 1
ATOM 1954 N N . ASN A 1 248 ? -1.148 -10.251 -8.358 1.00 97.06 248 ASN A N 1
ATOM 1955 C CA . ASN A 1 248 ? -0.716 -10.683 -9.679 1.00 97.06 248 ASN A CA 1
ATOM 1956 C C . ASN A 1 248 ? 0.687 -11.322 -9.707 1.00 97.06 248 ASN A C 1
ATOM 1958 O O . ASN A 1 248 ? 1.273 -11.420 -10.785 1.00 97.06 248 ASN A O 1
ATOM 1962 N N . THR A 1 249 ? 1.244 -11.758 -8.571 1.00 94.94 249 THR A N 1
ATOM 1963 C CA . THR A 1 249 ? 2.560 -12.424 -8.509 1.00 94.94 249 THR A CA 1
ATOM 1964 C C . THR A 1 249 ? 2.463 -13.821 -7.898 1.00 94.94 249 THR A C 1
ATOM 1966 O O . THR A 1 249 ? 1.400 -14.297 -7.503 1.00 94.94 249 THR A O 1
ATOM 1969 N N . LEU A 1 250 ? 3.577 -14.558 -7.916 1.00 91.94 250 LEU A N 1
ATOM 1970 C CA . LEU A 1 250 ? 3.681 -15.913 -7.376 1.00 91.94 250 LEU A CA 1
ATOM 1971 C C . LEU A 1 250 ? 4.932 -16.004 -6.494 1.00 91.94 250 LEU A C 1
ATOM 1973 O O . LEU A 1 250 ? 5.978 -16.471 -6.935 1.00 91.94 250 LEU A O 1
ATOM 1977 N N . ASP A 1 251 ? 4.798 -15.604 -5.232 1.00 87.94 251 ASP A N 1
ATOM 1978 C CA . ASP A 1 251 ? 5.875 -15.468 -4.243 1.00 87.94 251 ASP A CA 1
ATOM 1979 C C . ASP A 1 251 ? 5.979 -16.648 -3.250 1.00 87.94 251 ASP A C 1
ATOM 1981 O O . ASP A 1 251 ? 6.669 -16.589 -2.223 1.00 87.94 251 ASP A O 1
ATOM 1985 N N . GLY A 1 252 ? 5.315 -17.766 -3.551 1.00 87.88 252 GLY A N 1
ATOM 1986 C CA . GLY A 1 252 ? 5.486 -19.037 -2.844 1.00 87.88 252 GLY A CA 1
ATOM 1987 C C . GLY A 1 252 ? 4.950 -19.015 -1.409 1.00 87.88 252 GLY A C 1
ATOM 1988 O O . GLY A 1 252 ? 3.760 -18.817 -1.188 1.00 87.88 252 GLY A O 1
ATOM 1989 N N . GLU A 1 253 ? 5.823 -19.271 -0.428 1.00 86.81 253 GLU A N 1
ATOM 1990 C CA . GLU A 1 253 ? 5.504 -19.286 1.017 1.00 86.81 253 GLU A CA 1
ATOM 1991 C C . GLU A 1 253 ? 4.894 -17.969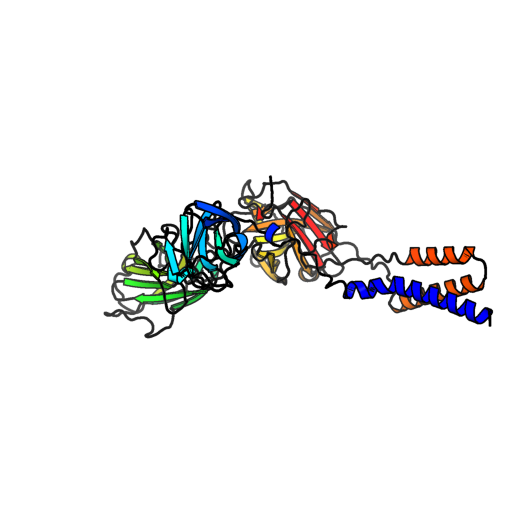 1.512 1.00 86.81 253 GLU A C 1
ATOM 1993 O O . GLU A 1 253 ? 4.133 -17.962 2.485 1.00 86.81 253 GLU A O 1
ATOM 1998 N N . LYS A 1 254 ? 5.252 -16.852 0.863 1.00 88.75 254 LYS A N 1
ATOM 1999 C CA . LYS A 1 254 ? 4.736 -15.534 1.225 1.00 88.75 254 LYS A CA 1
ATOM 2000 C C . LYS A 1 254 ? 3.237 -15.447 0.962 1.00 88.75 254 LYS A C 1
ATOM 2002 O O . LYS A 1 254 ? 2.566 -14.774 1.729 1.00 88.75 254 LYS A O 1
ATOM 2007 N N . ASP A 1 255 ? 2.715 -16.158 -0.031 1.00 91.94 255 ASP A N 1
ATOM 2008 C CA . ASP A 1 255 ? 1.322 -16.038 -0.454 1.00 91.94 255 ASP A CA 1
ATOM 2009 C C . ASP A 1 255 ? 0.434 -16.956 0.365 1.00 91.94 255 ASP A C 1
ATOM 2011 O O . ASP A 1 255 ? 0.568 -18.185 0.331 1.00 91.94 255 ASP A O 1
ATOM 2015 N N . TYR A 1 256 ? -0.489 -16.358 1.105 1.00 96.44 256 TYR A N 1
ATOM 2016 C CA . TYR A 1 256 ? -1.429 -17.087 1.923 1.00 96.44 256 TYR A CA 1
ATOM 2017 C C . TYR A 1 256 ? -2.797 -16.414 1.995 1.00 96.44 256 TYR A C 1
ATOM 2019 O O . TYR A 1 256 ? -2.961 -15.199 1.914 1.00 96.44 256 TYR A O 1
ATOM 2027 N N . ALA A 1 257 ? -3.799 -17.234 2.269 1.00 98.00 257 ALA A N 1
ATOM 2028 C CA . ALA A 1 257 ? -5.095 -16.771 2.720 1.00 98.00 257 ALA A CA 1
ATOM 2029 C C . ALA A 1 257 ? -5.471 -17.461 4.024 1.00 98.00 257 ALA A C 1
ATOM 2031 O O . ALA A 1 257 ? -4.930 -18.515 4.379 1.00 98.00 257 ALA A O 1
ATOM 2032 N N . LYS A 1 258 ? -6.416 -16.862 4.741 1.00 98.44 258 LYS A N 1
ATOM 2033 C CA . LYS A 1 258 ? -6.975 -17.430 5.962 1.00 98.44 258 LYS A CA 1
ATOM 2034 C C . LYS A 1 258 ? -8.490 -17.353 5.947 1.00 98.44 258 LYS A C 1
ATOM 2036 O O . LYS A 1 258 ? -9.061 -16.373 5.473 1.00 98.44 258 LYS A O 1
ATOM 2041 N N . VAL A 1 259 ? -9.122 -18.369 6.518 1.00 98.62 259 VAL A N 1
ATOM 2042 C CA . VAL A 1 259 ? -10.535 -18.353 6.897 1.00 98.62 259 VAL A CA 1
ATOM 2043 C C . VAL A 1 259 ? -10.605 -18.362 8.415 1.00 98.62 259 VAL A C 1
ATOM 2045 O O . VAL A 1 259 ? -10.033 -19.237 9.064 1.00 98.62 259 VAL A O 1
ATOM 2048 N N . TYR A 1 260 ? -11.322 -17.396 8.969 1.00 98.62 260 TYR A N 1
ATOM 2049 C CA . TYR A 1 260 ? -11.630 -17.297 10.384 1.00 98.62 260 TYR A CA 1
ATOM 2050 C C . TYR A 1 260 ? -13.073 -17.716 10.619 1.00 98.62 260 TYR A C 1
ATOM 2052 O O . TYR A 1 260 ? -13.980 -17.210 9.957 1.00 98.62 260 TYR A O 1
ATOM 2060 N N . VAL A 1 261 ? -13.287 -18.617 11.574 1.00 98.12 261 VAL A N 1
ATOM 2061 C CA . VAL A 1 261 ? -14.624 -19.049 11.990 1.00 98.12 261 VAL A CA 1
ATOM 2062 C C . VAL A 1 261 ? -14.775 -18.782 13.476 1.00 98.12 261 VAL A C 1
ATOM 2064 O O . VAL A 1 261 ? -14.064 -19.376 14.289 1.00 98.12 261 VAL A O 1
ATOM 2067 N N . LYS A 1 262 ? -15.701 -17.893 13.838 1.00 97.06 262 LYS A N 1
ATOM 2068 C CA . LYS A 1 262 ? -16.039 -17.653 15.242 1.00 97.06 262 LYS A CA 1
ATOM 2069 C C . LYS A 1 262 ? -16.982 -18.756 15.717 1.00 97.06 262 LYS A C 1
ATOM 2071 O O . LYS A 1 262 ? -18.108 -18.872 15.227 1.00 97.06 262 LYS A O 1
ATOM 2076 N N . THR A 1 263 ? -16.493 -19.588 16.631 1.00 90.12 263 THR A N 1
ATOM 2077 C CA . THR A 1 263 ? -17.262 -20.660 17.266 1.00 90.12 263 THR A CA 1
ATOM 2078 C C . THR A 1 263 ? -17.904 -20.151 18.562 1.00 90.12 263 THR A C 1
ATOM 2080 O O . THR A 1 263 ? -17.799 -18.977 18.914 1.00 90.12 263 THR A O 1
ATOM 2083 N N . GLU A 1 264 ? -18.606 -21.029 19.277 1.00 84.31 264 GLU A N 1
ATOM 2084 C CA . GLU A 1 264 ? -19.186 -20.708 20.587 1.00 84.31 264 GLU A CA 1
ATOM 2085 C C . GLU A 1 264 ? -18.117 -20.514 21.678 1.00 84.31 264 GLU A C 1
ATOM 2087 O O . GLU A 1 264 ? -18.406 -19.897 22.702 1.00 84.31 264 GLU A O 1
ATOM 2092 N N . THR A 1 265 ? -16.905 -21.044 21.478 1.00 83.12 265 THR A N 1
ATOM 2093 C CA . THR A 1 265 ? -15.854 -21.101 22.508 1.00 83.12 265 THR A CA 1
ATOM 2094 C C . THR A 1 265 ? -14.555 -20.402 22.134 1.00 83.12 265 THR A C 1
ATOM 2096 O O . THR A 1 265 ? -13.783 -20.093 23.035 1.00 83.12 265 THR A O 1
ATOM 2099 N N . ASP A 1 266 ? -14.278 -20.233 20.840 1.00 91.69 266 ASP A N 1
ATOM 2100 C CA . ASP A 1 266 ? -13.017 -19.685 20.339 1.00 91.69 266 ASP A CA 1
ATOM 2101 C C . ASP A 1 266 ? -13.135 -19.128 18.908 1.00 91.69 266 ASP A C 1
ATOM 2103 O O . ASP A 1 266 ? -14.105 -19.366 18.179 1.00 91.69 266 ASP A O 1
ATOM 2107 N N . LEU A 1 267 ? -12.108 -18.392 18.481 1.00 96.75 267 LEU A N 1
ATOM 2108 C CA . LEU A 1 267 ? -11.873 -18.055 17.079 1.00 96.75 267 LEU A CA 1
ATOM 2109 C C . LEU A 1 267 ? -10.938 -19.094 16.448 1.00 96.75 267 LEU A C 1
ATOM 2111 O O . LEU A 1 267 ? -9.775 -19.198 16.838 1.00 96.75 267 LEU A O 1
ATOM 2115 N N . LYS A 1 268 ? -11.414 -19.825 15.436 1.00 97.56 268 LYS A N 1
ATOM 2116 C CA . LYS A 1 268 ? -10.579 -20.774 14.685 1.00 97.56 268 LYS A CA 1
ATOM 2117 C C . LYS A 1 268 ? -10.012 -20.153 13.420 1.00 97.56 268 LYS A C 1
ATOM 2119 O O . LYS A 1 268 ? -10.742 -19.512 12.668 1.00 97.56 268 LYS A O 1
ATOM 2124 N N . GLU A 1 269 ? -8.726 -20.391 13.176 1.00 97.88 269 GLU A N 1
ATOM 2125 C CA . GLU A 1 269 ? -7.994 -19.955 11.985 1.00 97.88 269 GLU A CA 1
ATOM 2126 C C . GLU A 1 269 ? -7.638 -21.163 11.109 1.00 97.88 269 GLU A C 1
ATOM 2128 O O . GLU A 1 269 ? -7.012 -22.119 11.568 1.00 97.88 269 GLU A O 1
ATOM 2133 N N . PHE A 1 270 ? -7.988 -21.088 9.828 1.00 98.12 270 PHE A N 1
ATOM 2134 C CA . PHE A 1 270 ? -7.597 -22.049 8.801 1.00 98.12 270 PHE A CA 1
ATOM 2135 C C . PHE A 1 270 ? -6.735 -21.328 7.772 1.00 98.12 270 PHE A C 1
ATOM 2137 O O . PHE A 1 270 ? -7.240 -20.491 7.025 1.00 98.12 270 PHE A O 1
ATOM 2144 N N . LYS A 1 271 ? -5.433 -21.626 7.741 1.00 97.06 271 LYS A N 1
ATOM 2145 C CA . LYS A 1 271 ? -4.466 -20.993 6.834 1.00 97.06 271 LYS A CA 1
ATOM 2146 C C . LYS A 1 271 ? -4.166 -21.888 5.633 1.00 97.06 271 LYS A C 1
ATOM 2148 O O . LYS A 1 271 ? -4.063 -23.102 5.768 1.00 97.06 271 LYS A O 1
ATOM 2153 N N . LEU A 1 272 ? -3.998 -21.269 4.471 1.00 93.56 272 LEU A N 1
ATOM 2154 C CA . LEU A 1 272 ? -3.598 -21.914 3.226 1.00 93.56 272 LEU A CA 1
ATOM 2155 C C . LEU A 1 272 ? -2.484 -21.096 2.573 1.00 93.56 272 LEU A C 1
ATOM 2157 O O . LEU A 1 272 ? -2.623 -19.880 2.481 1.00 93.56 272 LEU A O 1
ATOM 2161 N N . SER A 1 273 ? -1.423 -21.738 2.092 1.00 93.62 273 SER A N 1
ATOM 2162 C CA . SER A 1 273 ? -0.358 -21.114 1.290 1.00 93.62 273 SER A CA 1
ATOM 2163 C C . SER A 1 273 ? 0.115 -22.069 0.187 1.00 93.62 273 SER A C 1
ATOM 2165 O O . SER A 1 273 ? -0.309 -23.222 0.142 1.00 93.62 273 SER A O 1
ATOM 2167 N N . VAL A 1 274 ? 0.963 -21.613 -0.745 1.00 88.12 274 VAL A N 1
ATOM 2168 C CA . VAL A 1 274 ? 1.565 -22.481 -1.793 1.00 88.12 274 VAL A CA 1
ATOM 2169 C C . VAL A 1 274 ? 2.135 -23.816 -1.253 1.00 88.12 274 VAL A C 1
ATOM 2171 O O . VAL A 1 274 ? 1.832 -24.863 -1.826 1.00 88.12 274 VAL A O 1
ATOM 2174 N N . PRO A 1 275 ? 2.934 -23.816 -0.177 1.00 90.00 275 PRO A N 1
ATOM 2175 C CA . PRO A 1 275 ? 3.521 -25.014 0.441 1.00 90.00 275 PRO A CA 1
ATOM 2176 C C . PRO A 1 275 ? 2.578 -25.750 1.408 1.00 90.00 275 PRO A C 1
ATOM 2178 O O . PRO A 1 275 ? 2.667 -26.972 1.528 1.00 90.00 275 PRO A O 1
ATOM 2181 N N . ASP A 1 276 ? 1.684 -25.037 2.102 1.00 92.81 276 ASP A N 1
ATOM 2182 C CA . ASP A 1 276 ? 0.781 -25.599 3.105 1.00 92.81 276 ASP A CA 1
ATOM 2183 C C . ASP A 1 276 ? -0.633 -25.683 2.539 1.00 92.81 276 ASP A C 1
ATOM 2185 O O . ASP A 1 276 ? -1.381 -24.707 2.490 1.00 92.81 276 ASP A O 1
ATOM 2189 N N . THR A 1 277 ? -0.981 -26.896 2.118 1.00 94.50 277 THR A N 1
ATOM 2190 C CA . THR A 1 277 ? -2.249 -27.249 1.468 1.00 94.50 277 THR A CA 1
ATOM 2191 C C . THR A 1 277 ? -3.180 -28.035 2.393 1.00 94.50 277 THR A C 1
ATOM 2193 O O . THR A 1 277 ? -4.131 -28.670 1.939 1.00 94.50 277 THR A O 1
ATOM 2196 N N . THR A 1 278 ? -2.940 -27.990 3.710 1.00 95.75 278 THR A N 1
ATOM 2197 C CA . THR A 1 278 ? -3.698 -28.769 4.707 1.00 95.75 278 THR A CA 1
ATOM 2198 C C . THR A 1 278 ? -5.209 -28.556 4.589 1.00 95.75 278 THR A C 1
ATOM 2200 O O . THR A 1 278 ? -5.982 -29.511 4.666 1.00 95.75 278 THR A O 1
ATOM 2203 N N . TRP A 1 279 ? -5.628 -27.311 4.354 1.00 96.50 279 TRP A N 1
ATOM 2204 C CA . TRP A 1 279 ? -7.036 -26.914 4.311 1.00 96.50 279 TRP A CA 1
ATOM 2205 C C . TRP A 1 279 ? -7.559 -26.637 2.904 1.00 96.50 279 TRP A C 1
ATOM 2207 O O . TRP A 1 279 ? -8.621 -26.031 2.767 1.00 96.50 279 TRP A O 1
ATOM 2217 N N . GLY A 1 280 ? -6.844 -27.039 1.849 1.00 95.56 280 GLY A N 1
ATOM 2218 C CA . GLY A 1 280 ? -7.253 -26.733 0.481 1.00 95.56 280 GLY A CA 1
ATOM 2219 C C . GLY A 1 280 ? -6.104 -26.591 -0.509 1.00 95.56 280 GLY A C 1
ATOM 2220 O O . GLY A 1 280 ? -5.075 -27.243 -0.384 1.00 95.56 280 GLY A O 1
ATOM 2221 N N . ARG A 1 281 ? -6.273 -25.745 -1.528 1.00 94.75 281 ARG A N 1
ATOM 2222 C CA . ARG A 1 281 ? -5.256 -25.510 -2.558 1.00 94.75 281 ARG A CA 1
ATOM 2223 C C . ARG A 1 281 ? -5.262 -24.061 -3.060 1.00 94.75 281 ARG A C 1
ATOM 2225 O O . ARG A 1 281 ? -6.331 -23.567 -3.426 1.00 94.75 281 ARG A O 1
ATOM 2232 N N . PRO A 1 282 ? -4.102 -23.387 -3.114 1.00 94.94 282 PRO A N 1
ATOM 2233 C CA . PRO A 1 282 ? -3.956 -22.140 -3.847 1.00 94.94 282 PRO A CA 1
ATOM 2234 C C . PRO A 1 282 ? -3.713 -22.409 -5.336 1.00 94.94 282 PRO A C 1
ATOM 2236 O O . PRO A 1 282 ? -3.082 -23.396 -5.722 1.00 94.94 282 PRO A O 1
ATOM 2239 N N . ASP A 1 283 ? -4.167 -21.486 -6.167 1.00 94.88 283 ASP A N 1
ATOM 2240 C CA . ASP A 1 283 ? -3.950 -21.458 -7.603 1.00 94.88 283 ASP A CA 1
ATOM 2241 C C . ASP A 1 283 ? -3.465 -20.059 -8.015 1.00 94.88 283 ASP A C 1
ATOM 2243 O O . ASP A 1 283 ? -3.803 -19.055 -7.388 1.00 94.88 283 ASP A O 1
ATOM 2247 N N . PHE A 1 284 ? -2.667 -19.998 -9.081 1.00 95.69 284 PHE A N 1
ATOM 2248 C CA . PHE A 1 284 ? -2.281 -18.758 -9.753 1.00 95.69 284 PHE A CA 1
ATOM 2249 C C . PHE A 1 284 ? -2.786 -18.838 -11.191 1.00 95.69 284 PHE A C 1
ATOM 2251 O O . PHE A 1 284 ? -2.280 -19.623 -11.999 1.00 95.69 284 PHE A O 1
ATOM 2258 N N . THR A 1 285 ? -3.891 -18.157 -11.478 1.00 96.50 285 THR A N 1
ATOM 2259 C CA . THR A 1 285 ? -4.701 -18.460 -12.662 1.00 96.50 285 THR A CA 1
ATOM 2260 C C . THR A 1 285 ? -5.453 -17.245 -13.182 1.00 96.50 285 THR A C 1
ATOM 2262 O O . THR A 1 285 ? -5.497 -16.203 -12.538 1.00 96.50 285 THR A O 1
ATOM 2265 N N . TYR A 1 286 ? -6.044 -17.395 -14.364 1.00 96.62 286 TYR A N 1
ATOM 2266 C CA . TYR A 1 286 ? -6.973 -16.418 -14.910 1.00 96.62 286 TYR A CA 1
ATOM 2267 C C . TYR A 1 286 ? -8.389 -16.742 -14.445 1.00 96.62 286 TYR A C 1
ATOM 2269 O O . TYR A 1 286 ? -8.847 -17.887 -14.519 1.00 96.62 286 TYR A O 1
ATOM 2277 N N . THR A 1 287 ? -9.114 -15.707 -14.050 1.00 95.38 287 THR A N 1
ATOM 2278 C CA . THR A 1 287 ? -10.558 -15.758 -13.832 1.00 95.38 287 THR A CA 1
ATOM 2279 C C . THR A 1 287 ? -11.219 -14.747 -14.762 1.00 95.38 287 THR A C 1
ATOM 2281 O O . THR A 1 287 ? -10.561 -14.052 -15.529 1.00 95.38 287 THR A O 1
ATOM 2284 N N . LYS A 1 288 ? -12.547 -14.664 -14.735 1.00 93.44 288 LYS A N 1
ATOM 2285 C CA . LYS A 1 288 ? -13.274 -13.652 -15.515 1.00 93.44 288 LYS A CA 1
ATOM 2286 C C . LYS A 1 288 ? -13.235 -12.252 -14.893 1.00 93.44 288 LYS A C 1
ATOM 2288 O O . LYS A 1 288 ? -13.802 -11.334 -15.477 1.00 93.44 288 LYS A O 1
ATOM 2293 N N . ASN A 1 289 ? -12.658 -12.112 -13.697 1.00 93.69 289 ASN A N 1
ATOM 2294 C CA . ASN A 1 289 ? -12.711 -10.873 -12.929 1.00 93.69 289 ASN A CA 1
ATOM 2295 C C . ASN A 1 289 ? -11.637 -9.866 -13.363 1.00 93.69 289 ASN A C 1
ATOM 2297 O O . ASN A 1 289 ? -11.881 -8.666 -13.265 1.00 93.69 289 ASN A O 1
ATOM 2301 N N . VAL A 1 290 ? -10.494 -10.339 -13.874 1.00 96.19 290 VAL A N 1
ATOM 2302 C CA . VAL A 1 290 ? -9.377 -9.514 -14.369 1.00 96.19 290 VAL A CA 1
ATOM 2303 C C . VAL A 1 290 ? -8.652 -10.193 -15.541 1.00 96.19 290 VAL A C 1
ATOM 2305 O O . VAL A 1 290 ? -8.825 -11.389 -15.772 1.00 96.19 290 VAL A O 1
ATOM 2308 N N . ALA A 1 291 ? -7.864 -9.427 -16.304 1.00 96.00 291 ALA A N 1
ATOM 2309 C CA . ALA A 1 291 ? -7.194 -9.894 -17.527 1.00 96.00 291 ALA A CA 1
ATOM 2310 C C . ALA A 1 291 ? -5.855 -10.625 -17.294 1.00 96.00 291 ALA A C 1
ATOM 2312 O O . ALA A 1 291 ? -5.341 -11.252 -18.219 1.00 96.00 291 ALA A O 1
ATOM 2313 N N . TYR A 1 292 ? -5.327 -10.576 -16.072 1.00 97.56 292 TYR A N 1
ATOM 2314 C CA . TYR A 1 292 ? -4.011 -11.085 -15.688 1.00 97.56 292 TYR A CA 1
ATOM 2315 C C . TYR A 1 292 ? -4.104 -12.288 -14.735 1.00 97.56 292 TYR A C 1
ATOM 2317 O O . TYR A 1 292 ? -5.145 -12.518 -14.099 1.00 97.56 292 TYR A O 1
ATOM 2325 N N . GLN A 1 293 ? -3.028 -13.078 -14.633 1.00 97.62 293 GLN A N 1
ATOM 2326 C CA . GLN A 1 293 ? -2.962 -14.149 -13.637 1.00 97.62 293 GLN A CA 1
ATOM 2327 C C . GLN A 1 293 ? -2.889 -13.567 -12.228 1.00 97.62 293 GLN A C 1
ATOM 2329 O O . GLN A 1 293 ? -2.137 -12.633 -11.976 1.00 97.62 293 GLN A O 1
ATOM 2334 N N . HIS A 1 294 ? -3.656 -14.140 -11.307 1.00 97.56 294 HIS A N 1
ATOM 2335 C CA . HIS A 1 294 ? -3.690 -13.710 -9.913 1.00 97.56 294 HIS A CA 1
ATOM 2336 C C . HIS A 1 294 ? -3.961 -14.883 -8.971 1.00 97.56 294 HIS A C 1
ATOM 2338 O O . HIS A 1 294 ? -4.239 -16.010 -9.409 1.00 97.56 294 HIS A O 1
ATOM 2344 N N . LYS A 1 295 ? -3.870 -14.625 -7.665 1.00 97.00 295 LYS A N 1
ATOM 2345 C CA . LYS A 1 295 ? -4.128 -15.631 -6.635 1.00 97.00 295 LYS A CA 1
ATOM 2346 C C . LYS A 1 295 ? -5.596 -15.959 -6.451 1.00 97.00 295 LYS A C 1
ATOM 2348 O O . LYS A 1 295 ? -6.446 -15.097 -6.240 1.00 97.00 295 LYS A O 1
ATOM 2353 N N . VAL A 1 296 ? -5.853 -17.260 -6.398 1.00 97.19 296 VAL A N 1
ATOM 2354 C CA . VAL A 1 296 ? -7.134 -17.834 -6.003 1.00 97.19 296 VAL A CA 1
ATOM 2355 C C . VAL A 1 296 ? -6.890 -18.886 -4.929 1.00 97.19 296 VAL A C 1
ATOM 2357 O O . VAL A 1 296 ? -6.064 -19.778 -5.095 1.00 97.19 296 VAL A O 1
ATOM 2360 N N . TYR A 1 297 ? -7.629 -18.818 -3.829 1.00 97.31 297 TYR A N 1
ATOM 2361 C CA . TYR A 1 297 ? -7.488 -19.727 -2.696 1.00 97.31 297 TYR A CA 1
ATOM 2362 C C . TYR A 1 297 ? -8.751 -20.563 -2.530 1.00 97.31 297 TYR A C 1
ATOM 2364 O O . TYR A 1 297 ? -9.833 -20.022 -2.311 1.00 97.31 297 TYR A O 1
ATOM 2372 N N . ASN A 1 298 ? -8.625 -21.887 -2.625 1.00 96.94 298 ASN A N 1
ATOM 2373 C CA . ASN A 1 298 ? -9.735 -22.826 -2.485 1.00 96.94 298 ASN A CA 1
ATOM 2374 C C . ASN A 1 298 ? -9.609 -23.608 -1.178 1.00 96.94 298 ASN A C 1
ATOM 2376 O O . ASN A 1 298 ? -8.748 -24.474 -1.079 1.00 96.94 298 ASN A O 1
ATOM 2380 N N . PHE A 1 299 ? -10.489 -23.363 -0.214 1.00 98.06 299 PHE A N 1
ATOM 2381 C CA . PHE A 1 299 ? -10.545 -24.067 1.063 1.00 98.06 299 PHE A CA 1
ATOM 2382 C C . PHE A 1 299 ? -11.572 -25.202 1.062 1.00 98.06 299 PHE A C 1
ATOM 2384 O O . PHE A 1 299 ? -12.664 -25.084 0.495 1.00 98.06 299 PHE A O 1
ATOM 2391 N N . ILE A 1 300 ? -11.229 -26.275 1.772 1.00 96.75 300 ILE A N 1
ATOM 2392 C CA . ILE A 1 300 ? -12.105 -27.379 2.160 1.00 96.75 300 ILE A CA 1
ATOM 2393 C C . ILE A 1 300 ? -11.893 -27.601 3.660 1.00 96.75 300 ILE A C 1
ATOM 2395 O O . ILE A 1 300 ? -10.905 -28.203 4.075 1.00 96.75 300 ILE A O 1
ATOM 2399 N N . ILE A 1 301 ? -12.813 -27.086 4.472 1.00 97.44 301 ILE A N 1
ATOM 2400 C CA . ILE A 1 301 ? -12.736 -27.127 5.934 1.00 97.44 301 ILE A CA 1
ATOM 2401 C C . ILE A 1 301 ? -13.785 -28.126 6.437 1.00 97.44 301 ILE A C 1
ATOM 2403 O O . ILE A 1 301 ? -14.981 -27.859 6.298 1.00 97.44 301 ILE A O 1
ATOM 2407 N N . PRO A 1 302 ? -13.392 -29.269 7.022 1.00 96.31 302 PRO A N 1
ATOM 2408 C CA . PRO A 1 302 ? -14.343 -30.209 7.600 1.00 96.31 302 PRO A CA 1
ATOM 2409 C C . PRO A 1 302 ? -15.147 -29.551 8.725 1.00 96.31 302 PRO A C 1
ATOM 2411 O O . PRO A 1 302 ? -14.581 -28.933 9.625 1.00 96.31 302 PRO A O 1
ATOM 2414 N N . LEU A 1 303 ? -16.469 -29.722 8.719 1.00 94.25 303 LEU A N 1
ATOM 2415 C CA . LEU A 1 303 ? -17.373 -29.088 9.688 1.00 94.25 303 LEU A CA 1
ATOM 2416 C C . LEU A 1 303 ? -17.074 -29.501 11.138 1.00 94.25 303 LEU A C 1
ATOM 2418 O O . LEU A 1 303 ? -17.213 -28.699 12.062 1.00 94.25 303 LEU A O 1
ATOM 2422 N N . LYS A 1 304 ? -16.561 -30.718 11.341 1.00 94.94 304 LYS A N 1
ATOM 2423 C CA . LYS A 1 304 ? -16.083 -31.187 12.649 1.00 94.94 304 LYS A CA 1
ATOM 2424 C C . LYS A 1 304 ? -14.982 -30.296 13.242 1.00 94.94 304 LYS A C 1
ATOM 2426 O O . LYS A 1 304 ? -14.925 -30.128 14.455 1.00 94.94 304 LYS A O 1
ATOM 2431 N N . GLU A 1 305 ? -14.143 -29.676 12.408 1.00 95.81 305 GLU A N 1
ATOM 2432 C CA . GLU A 1 305 ? -13.052 -28.809 12.873 1.00 95.81 305 GLU A CA 1
ATOM 2433 C C . GLU A 1 305 ? -13.588 -27.513 13.476 1.00 95.81 305 GLU A C 1
ATOM 2435 O O . GLU A 1 305 ? -12.932 -26.919 14.324 1.00 95.81 305 GLU A O 1
ATOM 2440 N N . ILE A 1 306 ? -14.809 -27.109 13.121 1.00 94.56 306 ILE A N 1
ATOM 2441 C CA . ILE A 1 306 ? -15.517 -25.963 13.708 1.00 94.56 306 ILE A CA 1
ATOM 2442 C C . ILE A 1 306 ? -16.596 -26.394 14.716 1.00 94.56 306 ILE A C 1
ATOM 2444 O O . ILE A 1 306 ? -17.484 -25.613 15.048 1.00 94.56 306 ILE A O 1
ATOM 2448 N N . GLY A 1 307 ? -16.520 -27.634 15.217 1.00 92.81 307 GLY A N 1
ATOM 2449 C CA . GLY A 1 307 ? -17.409 -28.152 16.262 1.00 92.81 307 GLY A CA 1
ATOM 2450 C C . GLY A 1 307 ? -18.799 -28.564 15.772 1.00 92.81 307 GLY A C 1
ATOM 2451 O O . GLY A 1 307 ? -19.743 -28.592 16.560 1.00 92.81 307 GLY A O 1
ATOM 2452 N N . ILE A 1 308 ? -18.956 -28.860 14.478 1.00 90.94 308 ILE A N 1
ATOM 2453 C CA . ILE A 1 308 ? -20.238 -29.244 13.877 1.00 90.94 308 ILE A CA 1
ATOM 2454 C C . ILE A 1 308 ? -20.159 -30.693 13.388 1.00 90.94 308 ILE A C 1
ATOM 2456 O O . ILE A 1 308 ? -19.609 -30.977 12.329 1.00 90.94 308 ILE A O 1
ATOM 2460 N N . GLU A 1 309 ? -20.741 -31.608 14.165 1.00 87.44 309 GLU A N 1
ATOM 2461 C CA . GLU A 1 309 ? -20.789 -33.049 13.851 1.00 87.44 309 GLU A CA 1
ATOM 2462 C C . GLU A 1 309 ? -21.812 -33.385 12.753 1.00 87.44 309 GLU A C 1
ATOM 2464 O O . GLU A 1 309 ? -21.600 -34.280 11.939 1.00 87.44 309 GLU A O 1
ATOM 2469 N N . ALA A 1 310 ? -22.943 -32.674 12.733 1.00 82.81 310 ALA A N 1
ATOM 2470 C CA . ALA A 1 310 ? -23.979 -32.808 11.714 1.00 82.81 310 ALA A CA 1
ATOM 2471 C C . ALA A 1 310 ? -24.850 -31.546 11.659 1.00 82.81 310 ALA A C 1
ATOM 2473 O O . ALA A 1 310 ? -25.183 -30.959 12.692 1.00 82.81 310 ALA A O 1
ATOM 2474 N N . ILE A 1 311 ? -25.288 -31.161 10.459 1.00 81.44 311 ILE A N 1
ATOM 2475 C CA . ILE A 1 311 ? -26.231 -30.052 10.264 1.00 81.44 311 ILE A CA 1
ATOM 2476 C C . ILE A 1 311 ? -27.658 -30.585 10.462 1.00 81.44 311 ILE A C 1
ATOM 2478 O O . ILE A 1 311 ? -28.348 -30.885 9.502 1.00 81.44 311 ILE A O 1
ATOM 2482 N N . ALA A 1 312 ? -28.118 -30.768 11.701 1.00 73.12 312 ALA A N 1
ATOM 2483 C CA . ALA A 1 312 ? -29.477 -31.281 11.947 1.00 73.12 312 ALA A CA 1
ATOM 2484 C C . ALA A 1 312 ? -30.586 -30.268 11.584 1.00 73.12 312 ALA A C 1
ATOM 2486 O O . ALA A 1 312 ? -31.712 -30.651 11.269 1.00 73.12 312 ALA A O 1
ATOM 2487 N N . GLN A 1 313 ? -30.254 -28.979 11.635 1.00 74.88 313 GLN A N 1
ATOM 2488 C CA . GLN A 1 313 ? -31.090 -27.835 11.277 1.00 74.88 313 GLN A CA 1
ATOM 2489 C C . GLN A 1 313 ? -30.185 -26.718 10.744 1.00 74.88 313 GLN A C 1
ATOM 2491 O O . GLN A 1 313 ? -28.974 -26.760 10.977 1.00 74.88 313 GLN A O 1
ATOM 2496 N N . GLU A 1 314 ? -30.756 -25.736 10.045 1.00 82.75 314 GLU A N 1
ATOM 2497 C CA . GLU A 1 314 ? -30.005 -24.553 9.612 1.00 82.75 314 GLU A CA 1
ATOM 2498 C C . GLU A 1 314 ? -29.308 -23.903 10.817 1.00 82.75 314 GLU A C 1
ATOM 2500 O O . GLU A 1 314 ? -29.922 -23.684 11.865 1.00 82.75 314 GLU A O 1
ATOM 2505 N N . LYS A 1 315 ? -28.002 -23.655 10.685 1.00 86.75 315 LYS A N 1
ATOM 2506 C CA . LYS A 1 315 ? -27.162 -23.051 11.727 1.00 86.75 315 LYS A CA 1
ATOM 2507 C C . LYS A 1 315 ? -26.380 -21.903 11.113 1.00 86.75 315 LYS A C 1
ATOM 2509 O O . LYS A 1 315 ? -25.716 -22.087 10.098 1.00 86.75 315 LYS A O 1
ATOM 2514 N N . GLU A 1 316 ? -26.440 -20.732 11.727 1.00 91.94 316 GLU A N 1
ATOM 2515 C CA . GLU A 1 316 ? -25.593 -19.612 11.330 1.00 91.94 316 GLU A CA 1
ATOM 2516 C C . GLU A 1 316 ? -24.181 -19.785 11.888 1.00 91.94 316 GLU A C 1
ATOM 2518 O O . GLU A 1 316 ? -23.986 -20.214 13.028 1.00 91.94 316 GLU A O 1
ATOM 2523 N N . ILE A 1 317 ? -23.198 -19.452 11.060 1.00 95.00 317 ILE A N 1
ATOM 2524 C CA . ILE A 1 317 ? -21.796 -19.328 11.437 1.00 95.00 317 ILE A CA 1
ATOM 2525 C C . ILE A 1 317 ? -21.287 -17.948 11.037 1.00 95.00 317 ILE A C 1
ATOM 2527 O O . ILE A 1 317 ? -21.780 -17.332 10.090 1.00 95.00 317 ILE A O 1
ATOM 2531 N N . LEU A 1 318 ? -20.284 -17.476 11.768 1.00 97.50 318 LEU A N 1
ATOM 2532 C CA . LEU A 1 318 ? -19.671 -16.171 11.569 1.00 97.50 318 LEU A CA 1
ATOM 2533 C C . LEU A 1 318 ? -18.289 -16.345 10.941 1.00 97.50 318 LEU A C 1
ATOM 2535 O O . LEU A 1 318 ? -17.454 -17.083 11.471 1.00 97.50 318 LEU A O 1
ATOM 2539 N N . LEU A 1 319 ? -18.075 -15.681 9.807 1.00 98.44 319 LEU A N 1
ATOM 2540 C CA . LEU A 1 319 ? -16.896 -15.835 8.960 1.00 98.44 319 LEU A CA 1
ATOM 2541 C C . LEU A 1 319 ? -16.181 -14.503 8.749 1.00 98.44 319 LEU A C 1
ATOM 2543 O O . LEU A 1 319 ? -16.814 -13.484 8.481 1.00 98.44 319 LEU A O 1
ATOM 2547 N N . ALA A 1 320 ? -14.859 -14.540 8.817 1.00 98.56 320 ALA A N 1
ATOM 2548 C CA . ALA A 1 320 ? -13.979 -13.475 8.354 1.00 98.56 320 ALA A CA 1
ATOM 2549 C C . ALA A 1 320 ? -12.819 -14.100 7.573 1.00 98.56 320 ALA A C 1
ATOM 2551 O O . ALA A 1 320 ? -12.597 -15.312 7.629 1.00 98.56 320 ALA A O 1
ATOM 2552 N N . PHE A 1 321 ? -12.088 -13.298 6.811 1.00 98.56 321 PHE A N 1
ATOM 2553 C CA . PHE A 1 321 ? -11.071 -13.798 5.891 1.00 98.56 321 PHE A CA 1
ATOM 2554 C C . PHE A 1 321 ? -9.821 -12.925 5.926 1.00 98.56 321 PHE A C 1
ATOM 2556 O O . PHE A 1 321 ? -9.892 -11.751 6.276 1.00 98.56 321 PHE A O 1
ATOM 2563 N N . ALA A 1 322 ? -8.686 -13.495 5.534 1.00 98.06 322 ALA A N 1
ATOM 2564 C CA . ALA A 1 322 ? -7.482 -12.740 5.210 1.00 98.06 322 ALA A CA 1
ATOM 2565 C C . ALA A 1 322 ? -6.943 -13.166 3.851 1.00 98.06 322 ALA A C 1
ATOM 2567 O O . ALA A 1 322 ? -7.012 -14.350 3.513 1.00 98.06 322 ALA A O 1
ATOM 2568 N N . ALA A 1 323 ? -6.347 -12.232 3.121 1.00 97.00 323 ALA A N 1
ATOM 2569 C CA . ALA A 1 323 ? -5.536 -12.533 1.950 1.00 97.00 323 ALA A CA 1
ATOM 2570 C C . ALA A 1 323 ? -4.262 -11.687 1.966 1.00 97.00 323 ALA A C 1
ATOM 2572 O O . ALA A 1 323 ? -4.285 -10.498 2.293 1.00 97.00 323 ALA A O 1
ATOM 2573 N N . TYR A 1 324 ? -3.151 -12.329 1.635 1.00 92.88 324 TYR A N 1
ATOM 2574 C CA . TYR A 1 324 ? -1.847 -11.711 1.496 1.00 92.88 324 TYR A CA 1
ATOM 2575 C C . TYR A 1 324 ? -1.047 -12.491 0.459 1.00 92.88 324 TYR A C 1
ATOM 2577 O O . TYR A 1 324 ? -1.057 -13.717 0.447 1.00 92.88 324 TYR A O 1
ATOM 2585 N N . GLY A 1 325 ? -0.304 -11.786 -0.370 1.00 78.69 325 GLY A N 1
ATOM 2586 C CA . GLY A 1 325 ? 0.714 -12.392 -1.217 1.00 78.69 325 GLY A CA 1
ATOM 2587 C C . GLY A 1 325 ? 1.525 -11.294 -1.852 1.00 78.69 325 GLY A C 1
ATOM 2588 O O . GLY A 1 325 ? 1.360 -10.963 -3.010 1.00 78.69 325 GLY A O 1
ATOM 2589 N N . THR A 1 326 ? 2.236 -10.582 -0.972 1.00 85.06 326 THR A N 1
ATOM 2590 C CA . THR A 1 326 ? 2.972 -9.334 -1.244 1.00 85.06 326 THR A CA 1
ATOM 2591 C C . THR A 1 326 ? 2.109 -8.143 -1.715 1.00 85.06 326 THR A C 1
ATOM 2593 O O . THR A 1 326 ? 2.462 -6.995 -1.434 1.00 85.06 326 THR A O 1
ATOM 2596 N N . ALA A 1 327 ? 0.888 -8.385 -2.212 1.00 90.50 327 ALA A N 1
ATOM 2597 C CA . ALA A 1 327 ? -0.205 -7.423 -2.307 1.00 90.50 327 ALA A CA 1
ATOM 2598 C C . ALA A 1 327 ? -0.713 -7.033 -0.911 1.00 90.50 327 ALA A C 1
ATOM 2600 O O . ALA A 1 327 ? -1.546 -7.704 -0.298 1.00 90.50 327 ALA A O 1
ATOM 2601 N N . THR A 1 328 ? -0.185 -5.924 -0.409 1.00 85.94 328 THR A N 1
ATOM 2602 C CA . THR A 1 328 ? -0.518 -5.353 0.903 1.00 85.94 328 THR A CA 1
ATOM 2603 C C . THR A 1 328 ? -1.374 -4.095 0.803 1.00 85.94 328 THR A C 1
ATOM 2605 O O . THR A 1 328 ? -1.288 -3.390 -0.213 1.00 85.94 328 THR A O 1
ATOM 2608 N N . PRO A 1 329 ? -2.180 -3.795 1.840 1.00 82.44 329 PRO A N 1
ATOM 2609 C CA . PRO A 1 329 ? -2.881 -2.525 1.956 1.00 82.44 329 PRO A CA 1
ATOM 2610 C C . PRO A 1 329 ? -1.896 -1.350 2.061 1.00 82.44 329 PRO A C 1
ATOM 2612 O O . PRO A 1 329 ? -0.692 -1.543 2.264 1.00 82.44 329 PRO A O 1
ATOM 2615 N N . LEU A 1 330 ? -2.396 -0.127 1.871 1.00 71.94 330 LEU A N 1
ATOM 2616 C CA . LEU A 1 330 ? -1.591 1.090 2.015 1.00 71.94 330 LEU A CA 1
ATOM 2617 C C . LEU A 1 330 ? -0.920 1.134 3.397 1.00 71.94 330 LEU A C 1
ATOM 2619 O O . LEU A 1 330 ? -1.532 0.831 4.410 1.00 71.94 330 LEU A O 1
ATOM 2623 N N . SER A 1 331 ? 0.362 1.492 3.452 1.00 71.25 331 SER A N 1
ATOM 2624 C CA . SER A 1 331 ? 0.971 1.878 4.729 1.00 71.25 331 SER A CA 1
ATOM 2625 C C . SER A 1 331 ? 0.714 3.366 4.887 1.00 71.25 331 SER A C 1
ATOM 2627 O O . SER A 1 331 ? 1.392 4.169 4.250 1.00 71.25 331 SER A O 1
ATOM 2629 N N . THR A 1 332 ? -0.323 3.706 5.645 1.00 76.06 332 THR A N 1
ATOM 2630 C CA . THR A 1 332 ? -0.611 5.089 6.011 1.00 76.06 332 THR A CA 1
ATOM 2631 C C . THR A 1 332 ? -0.004 5.401 7.370 1.00 76.06 332 THR A C 1
ATOM 2633 O O . THR A 1 332 ? 0.199 4.514 8.206 1.00 76.06 332 THR A O 1
ATOM 2636 N N . TYR A 1 333 ? 0.321 6.671 7.564 1.00 85.31 333 TYR A N 1
ATOM 2637 C CA . TYR A 1 333 ? 0.926 7.187 8.782 1.00 85.31 333 TYR A CA 1
ATOM 2638 C C . TYR A 1 333 ? -0.035 8.186 9.394 1.00 85.31 333 TYR A C 1
ATOM 2640 O O . TYR A 1 333 ? -0.616 9.018 8.699 1.00 85.31 333 TYR A O 1
ATOM 2648 N N . LEU A 1 334 ? -0.233 8.078 10.695 1.00 90.81 334 LEU A N 1
ATOM 2649 C CA . LEU A 1 334 ? -0.994 9.030 11.469 1.00 90.81 334 LEU A CA 1
ATOM 2650 C C . LEU A 1 334 ? -0.011 10.005 12.098 1.00 90.81 334 LEU A C 1
ATOM 2652 O O . LEU A 1 334 ? 0.810 9.589 12.906 1.00 90.81 334 LEU A O 1
ATOM 2656 N N . HIS A 1 335 ? -0.142 11.287 11.780 1.00 94.25 335 HIS A N 1
ATOM 2657 C CA . HIS A 1 335 ? 0.525 12.352 12.520 1.00 94.25 335 HIS A CA 1
ATOM 2658 C C . HIS A 1 335 ? -0.524 13.106 13.323 1.00 94.25 335 HIS A C 1
ATOM 2660 O O . HIS A 1 335 ? -1.584 13.472 12.809 1.00 94.25 335 HIS A O 1
ATOM 2666 N N . GLU A 1 336 ? -0.263 13.329 14.601 1.00 96.38 336 GLU A N 1
ATOM 2667 C CA . GLU A 1 336 ? -1.202 14.002 15.478 1.00 96.38 336 GLU A CA 1
ATOM 2668 C C . GLU A 1 336 ? -0.538 14.937 16.471 1.00 96.38 336 GLU A C 1
ATOM 2670 O O . GLU A 1 336 ? 0.629 14.798 16.830 1.00 96.38 336 GLU A O 1
ATOM 2675 N N . VAL A 1 337 ? -1.336 15.897 16.934 1.00 97.69 337 VAL A N 1
ATOM 2676 C CA . VAL A 1 337 ? -1.012 16.697 18.106 1.00 97.69 337 VAL A CA 1
ATOM 2677 C C . VAL A 1 337 ? -1.978 16.345 19.224 1.00 97.69 337 VAL A C 1
ATOM 2679 O O . VAL A 1 337 ? -3.198 16.500 19.092 1.00 97.69 337 VAL A O 1
ATOM 2682 N N . LEU A 1 338 ? -1.417 15.887 20.338 1.00 97.44 338 LEU A N 1
ATOM 2683 C CA . LEU A 1 338 ? -2.130 15.639 21.584 1.00 97.44 338 LEU A CA 1
ATOM 2684 C C . LEU A 1 338 ? -2.142 16.940 22.383 1.00 97.44 338 LEU A C 1
ATOM 2686 O O . LEU A 1 338 ? -1.087 17.415 22.799 1.00 97.44 338 LEU A O 1
ATOM 2690 N N . LEU A 1 339 ? -3.314 17.539 22.581 1.00 96.94 339 LEU A N 1
ATOM 2691 C CA . LEU A 1 339 ? -3.455 18.845 23.226 1.00 96.94 339 LEU A CA 1
ATOM 2692 C C . LEU A 1 339 ? -4.022 18.705 24.639 1.00 96.94 339 LEU A C 1
ATOM 2694 O O . LEU A 1 339 ? -5.149 18.245 24.830 1.00 96.94 339 LEU A O 1
ATOM 2698 N N . ASN A 1 340 ? -3.267 19.194 25.617 1.00 95.81 340 ASN A N 1
ATOM 2699 C CA . ASN A 1 340 ? -3.724 19.468 26.972 1.00 95.81 340 ASN A CA 1
ATOM 2700 C C . ASN A 1 340 ? -4.036 20.965 27.089 1.00 95.81 340 ASN A C 1
ATOM 2702 O O . ASN A 1 340 ? -3.145 21.815 27.191 1.00 95.81 340 ASN A O 1
ATOM 2706 N N . THR A 1 341 ? -5.325 21.284 27.041 1.00 92.31 341 THR A N 1
ATOM 2707 C CA . THR A 1 341 ? -5.856 22.647 27.134 1.00 92.31 341 THR A CA 1
ATOM 2708 C C . THR A 1 341 ? -6.305 22.990 28.556 1.00 92.31 341 THR A C 1
ATOM 2710 O O . THR A 1 341 ? -6.530 24.157 28.870 1.00 92.31 341 THR A O 1
ATOM 2713 N N . SER A 1 342 ? -6.412 21.992 29.440 1.00 86.19 342 SER A N 1
ATOM 2714 C CA . SER A 1 342 ? -6.742 22.167 30.850 1.00 86.19 342 SER A CA 1
ATOM 2715 C C . SER A 1 342 ? -6.168 21.007 31.682 1.00 86.19 342 SER A C 1
ATOM 2717 O O . SER A 1 342 ? -6.664 19.884 31.585 1.00 86.19 342 SER A O 1
ATOM 2719 N N . PRO A 1 343 ? -5.197 21.265 32.584 1.00 73.94 343 PRO A N 1
ATOM 2720 C CA . PRO A 1 343 ? -4.451 20.219 33.296 1.00 73.94 343 PRO A CA 1
ATOM 2721 C C . PRO A 1 343 ? -5.292 19.255 34.146 1.00 73.94 343 PRO A C 1
ATOM 2723 O O . PRO A 1 343 ? -4.825 18.170 34.490 1.00 73.94 343 PRO A O 1
ATOM 2726 N N . SER A 1 344 ? -6.507 19.657 34.530 1.00 77.12 344 SER A N 1
ATOM 2727 C CA . SER A 1 344 ? -7.411 18.899 35.407 1.00 77.12 344 SER A CA 1
ATOM 2728 C C . SER A 1 344 ? -8.558 18.200 34.674 1.00 77.12 344 SER A C 1
ATOM 2730 O O . SER A 1 344 ? -9.488 17.714 35.314 1.00 77.12 344 SER A O 1
ATOM 2732 N N . SER A 1 345 ? -8.545 18.200 33.346 1.00 82.00 345 SER A N 1
ATOM 2733 C CA . SER A 1 345 ? -9.571 17.577 32.512 1.00 82.00 345 SER A CA 1
ATOM 2734 C C . SER A 1 345 ? -8.908 16.894 31.329 1.00 82.00 345 SER A C 1
ATOM 2736 O O . SER A 1 345 ? -7.950 17.432 30.798 1.00 82.00 345 SER A O 1
ATOM 2738 N N . GLY A 1 346 ? -9.432 15.765 30.872 1.00 90.12 346 GLY A N 1
ATOM 2739 C CA . GLY A 1 346 ? -8.854 15.025 29.751 1.00 90.12 346 GLY A CA 1
ATOM 2740 C C . GLY A 1 346 ? -8.716 13.547 30.073 1.00 90.12 346 GLY A C 1
ATOM 2741 O O . GLY A 1 346 ? -9.000 13.128 31.198 1.00 90.12 346 GLY A O 1
ATOM 2742 N N . GLY A 1 347 ? -8.331 12.786 29.060 1.00 92.38 347 GLY A N 1
ATOM 2743 C CA . GLY A 1 347 ? -8.039 11.366 29.165 1.00 92.38 347 GLY A CA 1
ATOM 2744 C C . GLY A 1 347 ? -6.555 11.094 29.052 1.00 92.38 347 GLY A C 1
ATOM 2745 O O . GLY A 1 347 ? -5.782 11.952 28.623 1.00 92.38 347 GLY A O 1
ATOM 2746 N N . ASP A 1 348 ? -6.183 9.881 29.419 1.00 93.44 348 ASP A N 1
ATOM 2747 C CA . ASP A 1 348 ? -4.831 9.385 29.238 1.00 93.44 348 ASP A CA 1
ATOM 2748 C C . ASP A 1 348 ? -4.700 8.813 27.822 1.00 93.44 348 ASP A C 1
ATOM 2750 O O . ASP A 1 348 ? -5.586 8.099 27.345 1.00 93.44 348 ASP A O 1
ATOM 2754 N N . VAL A 1 349 ? -3.609 9.147 27.137 1.00 92.38 349 VAL A N 1
ATOM 2755 C CA . VAL A 1 349 ? -3.268 8.595 25.820 1.00 92.38 349 VAL A CA 1
ATOM 2756 C C . VAL A 1 349 ? -2.008 7.764 25.972 1.00 92.38 349 VAL A C 1
ATOM 2758 O O . VAL A 1 349 ? -0.992 8.261 26.451 1.00 92.38 349 VAL A O 1
ATOM 2761 N N . GLU A 1 350 ? -2.070 6.499 25.574 1.00 89.88 350 GLU A N 1
ATOM 2762 C CA . GLU A 1 350 ? -0.891 5.640 25.498 1.00 89.88 350 GLU A CA 1
ATOM 2763 C C . GLU A 1 350 ? -0.241 5.794 24.121 1.00 89.88 350 GLU A C 1
ATOM 2765 O O . GLU A 1 350 ? -0.903 5.621 23.096 1.00 89.88 350 GLU A O 1
ATOM 2770 N N . VAL A 1 351 ? 1.045 6.133 24.111 1.00 87.62 351 VAL A N 1
ATOM 2771 C CA . VAL A 1 351 ? 1.895 6.205 22.917 1.00 87.62 351 VAL A CA 1
ATOM 2772 C C . VAL A 1 351 ? 3.036 5.207 23.060 1.00 87.62 351 VAL A C 1
ATOM 2774 O O . VAL A 1 351 ? 3.498 4.936 24.171 1.00 87.62 351 VAL A O 1
ATOM 2777 N N . GLN A 1 352 ? 3.468 4.621 21.950 1.00 82.00 352 GLN A N 1
ATOM 2778 C CA . GLN A 1 352 ? 4.610 3.714 21.928 1.00 82.00 352 GLN A CA 1
ATOM 2779 C C . GLN A 1 352 ? 5.860 4.497 21.519 1.00 82.00 352 GLN A C 1
ATOM 2781 O O . GLN A 1 352 ? 5.808 5.331 20.622 1.00 82.00 352 GLN A O 1
ATOM 2786 N N . ASP A 1 353 ? 6.971 4.207 22.180 1.00 76.62 353 ASP A N 1
ATOM 2787 C CA . ASP A 1 353 ? 8.291 4.747 21.865 1.00 76.62 353 ASP A CA 1
ATOM 2788 C C . ASP A 1 353 ? 9.339 3.616 21.908 1.00 76.62 353 ASP A C 1
ATOM 2790 O O . ASP A 1 353 ? 9.029 2.494 22.347 1.00 76.62 353 ASP A O 1
ATOM 2794 N N . LYS A 1 354 ? 10.586 3.861 21.478 1.00 77.31 354 LYS A N 1
ATOM 2795 C CA . LYS A 1 354 ? 11.672 2.866 21.521 1.00 77.31 354 LYS A CA 1
ATOM 2796 C C . LYS A 1 354 ? 11.897 2.310 22.927 1.00 77.31 354 LYS A C 1
ATOM 2798 O O . LYS A 1 354 ? 12.284 1.151 23.078 1.00 77.31 354 LYS A O 1
ATOM 2803 N N . ASP A 1 355 ? 11.653 3.128 23.954 1.00 79.50 355 ASP A N 1
ATOM 2804 C CA . ASP A 1 355 ? 11.873 2.774 25.359 1.00 79.50 355 ASP A CA 1
ATOM 2805 C C . ASP A 1 355 ? 10.649 2.085 26.002 1.00 79.50 355 ASP A C 1
ATOM 2807 O O . ASP A 1 355 ? 10.731 1.608 27.139 1.00 79.50 355 ASP A O 1
ATOM 2811 N N . GLY A 1 356 ? 9.536 1.956 25.269 1.00 81.06 356 GLY A N 1
ATOM 2812 C CA . GLY A 1 356 ? 8.329 1.253 25.700 1.00 81.06 356 GLY A CA 1
ATOM 2813 C C . GLY A 1 356 ? 7.048 2.076 25.565 1.00 81.06 356 GLY A C 1
ATOM 2814 O O . GLY A 1 356 ? 7.012 3.118 24.923 1.00 81.06 356 GLY A O 1
ATOM 2815 N N . LEU A 1 357 ? 5.974 1.570 26.173 1.00 85.50 357 LEU A N 1
ATOM 2816 C CA . LEU A 1 357 ? 4.683 2.255 26.218 1.00 85.50 357 LEU A CA 1
ATOM 2817 C C . LEU A 1 357 ? 4.725 3.397 27.242 1.00 85.50 357 LEU A C 1
ATOM 2819 O O . LEU A 1 357 ? 5.137 3.193 28.389 1.00 85.50 357 LEU A O 1
ATOM 2823 N N . ILE A 1 358 ? 4.265 4.577 26.842 1.00 89.19 358 ILE A N 1
ATOM 2824 C CA . ILE A 1 358 ? 4.263 5.800 27.644 1.00 89.19 358 ILE A CA 1
ATOM 2825 C C . ILE A 1 358 ? 2.841 6.345 27.715 1.00 89.19 358 ILE A C 1
ATOM 2827 O O . ILE A 1 358 ? 2.151 6.473 26.709 1.00 89.19 358 ILE A O 1
ATOM 2831 N N . THR A 1 359 ? 2.396 6.691 28.921 1.00 93.31 359 THR A N 1
ATOM 2832 C CA . THR A 1 359 ? 1.082 7.301 29.145 1.00 93.31 359 THR A CA 1
ATOM 2833 C C . THR A 1 359 ? 1.223 8.814 29.261 1.00 93.31 359 THR A C 1
ATOM 2835 O O . THR A 1 359 ? 1.875 9.315 30.180 1.00 93.31 359 THR A O 1
ATOM 2838 N N . ILE A 1 360 ? 0.575 9.546 28.358 1.00 93.44 360 ILE A N 1
ATOM 2839 C CA . ILE A 1 360 ? 0.484 11.004 28.372 1.00 93.44 360 ILE A CA 1
ATOM 2840 C C . ILE A 1 360 ? -0.854 11.398 29.016 1.00 93.44 360 ILE A C 1
ATOM 2842 O O . ILE A 1 360 ? -1.910 11.139 28.433 1.00 93.44 360 ILE A O 1
ATOM 2846 N N . PRO A 1 361 ? -0.841 12.009 30.214 1.00 94.12 361 PRO A N 1
ATOM 2847 C CA . PRO A 1 361 ? -2.064 12.278 30.954 1.00 94.12 361 PRO A CA 1
ATOM 2848 C C . PRO A 1 361 ? -2.753 13.579 30.530 1.00 94.12 361 PRO A C 1
ATOM 2850 O O . PRO A 1 361 ? -2.123 14.518 30.032 1.00 94.12 361 PRO A O 1
ATOM 2853 N N . SER A 1 362 ? -4.045 13.673 30.852 1.00 94.44 362 SER A N 1
ATOM 2854 C CA . SER A 1 362 ? -4.850 14.901 30.737 1.00 94.44 362 SER A CA 1
ATOM 2855 C C . SER A 1 362 ? -4.915 15.494 29.318 1.00 94.44 362 SER A C 1
ATOM 2857 O O . SER A 1 362 ? -4.904 16.713 29.145 1.00 94.44 362 SER A O 1
ATOM 2859 N N . ILE A 1 363 ? -5.002 14.655 28.286 1.00 97.12 363 ILE A N 1
ATOM 2860 C CA . ILE A 1 363 ? -5.213 15.105 26.908 1.00 97.12 363 ILE A CA 1
ATOM 2861 C C . ILE A 1 363 ? -6.694 15.425 26.688 1.00 97.12 363 ILE A C 1
ATOM 2863 O O . ILE A 1 363 ? -7.580 14.601 26.920 1.00 97.12 363 ILE A O 1
ATOM 2867 N N . ASN A 1 364 ? -6.975 16.646 26.234 1.00 96.94 364 ASN A N 1
ATOM 2868 C CA . ASN A 1 364 ? -8.323 17.119 25.921 1.00 96.94 364 ASN A CA 1
ATOM 2869 C C . ASN A 1 364 ? -8.698 16.856 24.470 1.00 96.94 364 ASN A C 1
ATOM 2871 O O . ASN A 1 364 ? -9.845 16.497 24.204 1.00 96.94 364 ASN A O 1
ATOM 2875 N N . TYR A 1 365 ? -7.744 17.037 23.557 1.00 97.44 365 TYR A N 1
ATOM 2876 C CA . TYR A 1 365 ? -7.976 16.900 22.126 1.00 97.44 365 TYR A CA 1
ATOM 2877 C C . TYR A 1 365 ? -6.876 16.105 21.440 1.00 97.44 365 TYR A C 1
ATOM 2879 O O . TYR A 1 365 ? -5.706 16.202 21.807 1.00 97.44 365 TYR A O 1
ATOM 2887 N N . ARG A 1 366 ? -7.267 15.381 20.393 1.00 97.50 366 ARG A N 1
ATOM 2888 C CA . ARG A 1 366 ? -6.365 14.806 19.395 1.00 97.50 366 ARG A CA 1
ATOM 2889 C C . ARG A 1 366 ? -6.678 15.464 18.063 1.00 97.50 366 ARG A C 1
ATOM 2891 O O . ARG A 1 366 ? -7.797 15.327 17.568 1.00 97.50 366 ARG A O 1
ATOM 2898 N N . VAL A 1 367 ? -5.723 16.197 17.503 1.00 97.62 367 VAL A N 1
ATOM 2899 C CA . VAL A 1 367 ? -5.850 16.784 16.164 1.00 97.62 367 VAL A CA 1
ATOM 2900 C C . VAL A 1 367 ? -4.926 16.012 15.246 1.00 97.62 367 VAL A C 1
ATOM 2902 O O . VAL A 1 367 ? -3.711 16.188 15.313 1.00 97.62 367 VAL A O 1
ATOM 2905 N N . ARG A 1 368 ? -5.496 15.134 14.424 1.00 95.19 368 ARG A N 1
ATOM 2906 C CA . ARG A 1 368 ? -4.728 14.133 13.685 1.00 95.19 368 ARG A CA 1
ATOM 2907 C C . ARG A 1 368 ? -5.029 14.141 12.202 1.00 95.19 368 ARG A C 1
ATOM 2909 O O . ARG A 1 368 ? -6.174 14.366 11.806 1.00 95.19 368 ARG A O 1
ATOM 2916 N N . ILE A 1 369 ? -4.013 13.823 11.420 1.00 94.62 369 ILE A N 1
ATOM 2917 C CA . ILE A 1 369 ? -4.069 13.659 9.980 1.00 94.62 369 ILE A CA 1
ATOM 2918 C C . ILE A 1 369 ? -3.480 12.302 9.600 1.00 94.62 369 ILE A C 1
ATOM 2920 O O . ILE A 1 369 ? -2.548 11.812 10.232 1.00 94.62 369 ILE A O 1
ATOM 2924 N N . GLU A 1 370 ? -4.053 11.687 8.580 1.00 89.69 370 GLU A N 1
ATOM 2925 C CA . GLU A 1 370 ? -3.567 10.464 7.972 1.00 89.69 370 GLU A CA 1
ATOM 2926 C C . GLU A 1 370 ? -2.887 10.809 6.641 1.00 89.69 370 GLU A C 1
ATOM 2928 O O . GLU A 1 370 ? -3.414 11.567 5.817 1.00 89.69 370 GLU A O 1
ATOM 2933 N N . VAL A 1 371 ? -1.688 10.270 6.459 1.00 87.62 371 VAL A N 1
ATOM 2934 C CA . VAL A 1 371 ? -0.806 10.517 5.325 1.00 87.62 371 VAL A CA 1
ATOM 2935 C C . VAL A 1 371 ? -0.590 9.221 4.576 1.00 87.62 371 VAL A C 1
ATOM 2937 O O . VAL A 1 371 ? -0.288 8.180 5.159 1.00 87.62 371 VAL A O 1
ATOM 2940 N N . ASP A 1 372 ? -0.700 9.315 3.261 1.00 75.94 372 ASP A N 1
ATOM 2941 C CA . ASP A 1 372 ? -0.225 8.311 2.334 1.00 75.94 372 ASP A CA 1
ATOM 2942 C C . ASP A 1 372 ? 1.082 8.815 1.709 1.00 75.94 372 ASP A C 1
ATOM 2944 O O . ASP A 1 372 ? 1.055 9.542 0.709 1.00 75.94 372 ASP A O 1
ATOM 2948 N N . PRO A 1 373 ? 2.246 8.451 2.275 1.00 69.25 373 PRO A N 1
ATOM 2949 C CA . PRO A 1 373 ? 3.520 8.904 1.736 1.00 69.25 373 PRO A CA 1
ATOM 2950 C C . PRO A 1 373 ? 3.800 8.312 0.354 1.00 69.25 373 PRO A C 1
ATOM 2952 O O . PRO A 1 373 ? 4.678 8.805 -0.342 1.00 69.25 373 PRO A O 1
ATOM 2955 N N . MET A 1 374 ? 3.080 7.266 -0.071 1.00 64.62 374 MET A N 1
ATOM 2956 C CA . MET A 1 374 ? 3.270 6.671 -1.395 1.00 64.62 374 MET A CA 1
ATOM 2957 C C . MET A 1 374 ? 2.603 7.487 -2.493 1.00 64.62 374 MET A C 1
ATOM 2959 O O . MET A 1 374 ? 3.118 7.541 -3.607 1.00 64.62 374 MET A O 1
ATOM 2963 N N . ASN A 1 375 ? 1.472 8.111 -2.175 1.00 61.94 375 ASN A N 1
ATOM 2964 C CA . ASN A 1 375 ? 0.815 9.080 -3.045 1.00 61.94 375 ASN A CA 1
ATOM 2965 C C . ASN A 1 375 ? 1.241 10.523 -2.739 1.00 61.94 375 ASN A C 1
ATOM 2967 O O . ASN A 1 375 ? 0.665 11.449 -3.306 1.00 61.94 375 ASN A O 1
ATOM 2971 N N . GLU A 1 376 ? 2.229 10.697 -1.854 1.00 78.19 376 GLU A N 1
ATOM 2972 C CA . GLU A 1 376 ? 2.738 11.989 -1.395 1.00 78.19 376 GLU A CA 1
ATOM 2973 C C . GLU A 1 376 ? 1.601 12.921 -0.963 1.00 78.19 376 GLU A C 1
ATOM 2975 O O . GLU A 1 376 ? 1.605 14.107 -1.281 1.00 78.19 376 GLU A O 1
ATOM 2980 N N . ALA A 1 377 ? 0.599 12.384 -0.262 1.00 80.81 377 ALA A N 1
ATOM 2981 C CA . ALA A 1 377 ? -0.636 13.104 0.001 1.00 80.81 377 ALA A CA 1
ATOM 2982 C C . ALA A 1 377 ? -1.152 12.902 1.420 1.00 80.81 377 ALA A C 1
ATOM 2984 O O . ALA A 1 377 ? -1.150 11.804 1.976 1.00 80.81 377 ALA A O 1
ATOM 2985 N N . VAL A 1 378 ? -1.704 13.978 1.965 1.00 85.44 378 VAL A N 1
ATOM 2986 C CA . VAL A 1 378 ? -2.627 13.912 3.088 1.00 85.44 378 VAL A CA 1
ATOM 2987 C C . VAL A 1 378 ? -3.950 13.342 2.586 1.00 85.44 378 VAL A C 1
ATOM 2989 O O . VAL A 1 378 ? -4.537 13.882 1.651 1.00 85.44 378 VAL A O 1
ATOM 2992 N N . ILE A 1 379 ? -4.464 12.281 3.207 1.00 82.38 379 ILE A N 1
ATOM 2993 C CA . ILE A 1 379 ? -5.727 11.648 2.782 1.00 82.38 379 ILE A CA 1
ATOM 2994 C C . ILE A 1 379 ? -6.946 12.153 3.562 1.00 82.38 379 ILE A C 1
ATOM 2996 O O . ILE A 1 379 ? -8.057 12.164 3.031 1.00 82.38 379 ILE A O 1
ATOM 3000 N N . GLY A 1 380 ? -6.748 12.648 4.781 1.00 84.06 380 GLY A N 1
ATOM 3001 C CA . GLY A 1 380 ? -7.799 13.232 5.614 1.00 84.06 380 GLY A CA 1
ATOM 3002 C C . GLY A 1 380 ? -7.441 13.158 7.090 1.00 84.06 380 GLY A C 1
ATOM 3003 O O . GLY A 1 380 ? -6.351 12.727 7.445 1.00 84.06 380 GLY A O 1
ATOM 3004 N N . GLY A 1 381 ? -8.342 13.579 7.970 1.00 90.25 381 GLY A N 1
ATOM 3005 C CA . GLY A 1 381 ? -8.081 13.512 9.405 1.00 90.25 381 GLY A CA 1
ATOM 3006 C C . GLY A 1 381 ? -9.279 13.865 10.258 1.00 90.25 381 GLY A C 1
ATOM 3007 O O . GLY A 1 381 ? -10.406 13.965 9.774 1.00 90.25 381 GLY A O 1
ATOM 3008 N N . SER A 1 382 ? -9.043 14.068 11.546 1.00 93.56 382 SER A N 1
ATOM 3009 C CA . SER A 1 382 ? -10.109 14.359 12.498 1.00 93.56 382 SER A CA 1
ATOM 3010 C C . SER A 1 382 ? -9.620 15.171 13.687 1.00 93.56 382 SER A C 1
ATOM 3012 O O . SER A 1 382 ? -8.501 14.977 14.164 1.00 93.56 382 SER A O 1
ATOM 3014 N N . VAL A 1 383 ? -10.519 15.979 14.237 1.00 95.75 383 VAL A N 1
ATOM 3015 C CA . VAL A 1 383 ? -10.430 16.475 15.610 1.00 95.75 383 VAL A CA 1
ATOM 3016 C C . VAL A 1 383 ? -11.234 15.531 16.492 1.00 95.75 383 VAL A C 1
ATOM 3018 O O . VAL A 1 383 ? -12.399 15.242 16.208 1.00 95.75 383 VAL A O 1
ATOM 3021 N N . MET A 1 384 ? -10.610 15.038 17.555 1.00 96.38 384 MET A N 1
ATOM 3022 C CA . MET A 1 384 ? -11.270 14.229 18.572 1.00 96.38 384 MET A CA 1
ATOM 3023 C C . MET A 1 384 ? -11.185 14.919 19.924 1.00 96.38 384 MET A C 1
ATOM 3025 O O . MET A 1 384 ? -10.153 15.501 20.256 1.00 96.38 384 MET A O 1
ATOM 3029 N N . LYS A 1 385 ? -12.248 14.814 20.717 1.00 95.81 385 LYS A N 1
ATOM 3030 C CA . LYS A 1 385 ? -12.355 15.405 22.050 1.00 95.81 385 LYS A CA 1
ATOM 3031 C C . LYS A 1 385 ? -12.536 14.318 23.094 1.00 95.81 385 LYS A C 1
ATOM 3033 O O . LYS A 1 385 ? -13.298 13.376 22.888 1.00 95.81 385 LYS A O 1
ATOM 3038 N N . TRP A 1 386 ? -11.864 14.462 24.230 1.00 95.62 386 TRP A N 1
ATOM 3039 C CA . TRP A 1 386 ? -12.069 13.570 25.361 1.00 95.62 386 TRP A CA 1
ATOM 3040 C C . TRP A 1 386 ? -13.502 13.674 25.890 1.00 95.62 386 TRP A C 1
ATOM 3042 O O . TRP A 1 386 ? -13.943 14.744 26.324 1.00 95.62 386 TRP A O 1
ATOM 3052 N N . ASN A 1 387 ? -14.201 12.542 25.922 1.00 91.50 387 ASN A N 1
ATOM 3053 C CA . ASN A 1 387 ? -15.532 12.419 26.486 1.00 91.50 387 ASN A CA 1
ATOM 3054 C C . ASN A 1 387 ? -15.484 11.524 27.732 1.00 91.50 387 ASN A C 1
ATOM 3056 O O . ASN A 1 387 ? -15.525 10.294 27.674 1.00 91.50 387 ASN A O 1
ATOM 3060 N N . ALA A 1 388 ? -15.472 12.170 28.901 1.00 91.38 388 ALA A N 1
ATOM 3061 C CA . ALA A 1 388 ? -15.462 11.490 30.195 1.00 91.38 388 ALA A CA 1
ATOM 3062 C C . ALA A 1 388 ? -16.686 10.576 30.423 1.00 91.38 388 ALA A C 1
ATOM 3064 O O . ALA A 1 388 ? -16.621 9.668 31.246 1.00 91.38 388 ALA A O 1
ATOM 3065 N N . GLY A 1 389 ? -17.795 10.793 29.703 1.00 89.75 389 GLY A N 1
ATOM 3066 C CA . GLY A 1 389 ? -18.988 9.949 29.775 1.00 89.75 389 GLY A CA 1
ATOM 3067 C C . GLY A 1 389 ? -18.787 8.550 29.188 1.00 89.75 389 GLY A C 1
ATOM 3068 O O . GLY A 1 389 ? -19.429 7.611 29.655 1.00 89.75 389 GLY A O 1
ATOM 3069 N N . ILE A 1 390 ? -17.883 8.405 28.214 1.00 86.19 390 ILE A N 1
ATOM 3070 C CA . ILE A 1 390 ? -17.511 7.116 27.604 1.00 86.19 390 ILE A CA 1
ATOM 3071 C C . ILE A 1 390 ? -16.078 6.689 27.937 1.00 86.19 390 ILE A C 1
ATOM 3073 O O . ILE A 1 390 ? -15.684 5.585 27.584 1.00 86.19 390 ILE A O 1
ATOM 3077 N N . SER A 1 391 ? -15.330 7.528 28.665 1.00 88.38 391 SER A N 1
ATOM 3078 C CA . SER A 1 391 ? -13.904 7.322 28.965 1.00 88.38 391 SER A CA 1
ATOM 3079 C C . SER A 1 391 ? -13.069 7.079 27.704 1.00 88.38 391 SER A C 1
ATOM 3081 O O . SER A 1 391 ? -12.176 6.237 27.706 1.00 88.38 391 SER A O 1
ATOM 3083 N N . ASP A 1 392 ? -13.392 7.804 26.633 1.00 89.50 392 ASP A N 1
ATOM 3084 C CA . ASP A 1 392 ? -12.727 7.692 25.336 1.00 89.50 392 ASP A CA 1
ATOM 3085 C C . ASP A 1 392 ? -12.827 9.015 24.554 1.00 89.50 392 ASP A C 1
ATOM 3087 O O . ASP A 1 392 ? -13.549 9.942 24.940 1.00 89.50 392 ASP A O 1
ATOM 3091 N N . PHE A 1 393 ? -12.091 9.109 23.450 1.00 90.00 393 PHE A N 1
ATOM 3092 C CA . PHE A 1 393 ? -12.131 10.220 22.512 1.00 90.00 393 PHE A CA 1
ATOM 3093 C C . PHE A 1 393 ? -13.245 10.033 21.481 1.00 90.00 393 PHE A C 1
ATOM 3095 O O . PHE A 1 393 ? -13.312 9.025 20.781 1.00 90.00 393 PHE A O 1
ATOM 3102 N N . GLU A 1 394 ? -14.085 11.052 21.318 1.00 89.00 394 GLU A N 1
ATOM 3103 C CA . GLU A 1 394 ? -15.101 11.101 20.267 1.00 89.00 394 GLU A CA 1
ATOM 3104 C C . GLU A 1 394 ? -14.673 12.045 19.142 1.00 89.00 394 GLU A C 1
ATOM 3106 O O . GLU A 1 394 ? -14.094 13.101 19.397 1.00 89.00 394 GLU A O 1
ATOM 3111 N N . VAL A 1 395 ? -14.954 11.685 17.888 1.00 90.88 395 VAL A N 1
ATOM 3112 C CA . VAL A 1 395 ? -14.705 12.572 16.741 1.00 90.88 395 VAL A CA 1
ATOM 3113 C C . VAL A 1 395 ? -15.696 13.736 16.781 1.00 90.88 395 VAL A C 1
ATOM 3115 O O . VAL A 1 395 ? -16.906 13.517 16.726 1.00 90.88 395 VAL A O 1
ATOM 3118 N N . THR A 1 396 ? -15.191 14.968 16.835 1.00 91.12 396 THR A N 1
ATOM 3119 C CA . THR A 1 396 ? -16.003 16.197 16.837 1.00 91.12 396 THR A CA 1
ATOM 3120 C C . THR A 1 396 ? -15.971 16.931 15.502 1.00 91.12 396 THR A C 1
ATOM 3122 O O . THR A 1 396 ? -16.940 17.612 15.166 1.00 91.12 396 THR A O 1
ATOM 3125 N N . ALA A 1 397 ? -14.904 16.766 14.716 1.00 90.69 397 ALA A N 1
ATOM 3126 C CA . ALA A 1 397 ? -14.793 17.325 13.373 1.00 90.69 397 ALA A CA 1
ATOM 3127 C C . ALA A 1 397 ? -13.931 16.445 12.459 1.00 90.69 397 ALA A C 1
ATOM 3129 O O . ALA A 1 397 ? -13.043 15.727 12.921 1.00 90.69 397 ALA A O 1
ATOM 3130 N N . TRP A 1 398 ? -14.186 16.529 11.154 1.00 89.44 398 TRP A N 1
ATOM 3131 C CA . TRP A 1 398 ? -13.382 15.886 10.115 1.00 89.44 398 TRP A CA 1
ATOM 3132 C C . TRP A 1 398 ? -12.530 16.933 9.408 1.00 89.44 398 TRP A C 1
ATOM 3134 O O . TRP A 1 398 ? -13.037 17.981 9.009 1.00 89.44 398 TRP A O 1
ATOM 3144 N N . LEU A 1 399 ? -11.247 16.628 9.238 1.00 88.69 399 LEU A N 1
ATOM 3145 C CA . LEU A 1 399 ? -10.296 17.470 8.527 1.00 88.69 399 LEU A CA 1
ATOM 3146 C C . LEU A 1 399 ? -10.247 17.054 7.058 1.00 88.69 399 LEU A C 1
ATOM 3148 O O . LEU A 1 399 ? -10.298 15.866 6.727 1.00 88.69 399 LEU A O 1
ATOM 3152 N N . THR A 1 400 ? -10.163 18.045 6.176 1.00 82.94 400 THR A N 1
ATOM 3153 C CA . THR A 1 400 ? -10.077 17.806 4.731 1.00 82.94 400 THR A CA 1
ATOM 3154 C C . THR A 1 400 ? -8.667 17.342 4.374 1.00 82.94 400 THR A C 1
ATOM 3156 O O . THR A 1 400 ? -7.706 17.863 4.924 1.00 82.94 400 THR A O 1
ATOM 3159 N N . GLY A 1 401 ? -8.553 16.374 3.464 1.00 84.38 401 GLY A N 1
ATOM 3160 C CA . GLY A 1 401 ? -7.290 15.978 2.838 1.00 84.38 401 GLY A CA 1
ATOM 3161 C C . GLY A 1 401 ? -7.285 16.254 1.334 1.00 84.38 401 GLY A C 1
ATOM 3162 O O . GLY A 1 401 ? -8.052 17.078 0.838 1.00 84.38 401 GLY A O 1
ATOM 3163 N N . GLY A 1 402 ? -6.444 15.536 0.596 1.00 76.81 402 GLY A N 1
ATOM 3164 C CA . GLY A 1 402 ? -6.295 15.641 -0.856 1.00 76.81 402 GLY A CA 1
ATOM 3165 C C . GLY A 1 402 ? -5.264 16.673 -1.318 1.00 76.81 402 GLY A C 1
ATOM 3166 O O . GLY A 1 402 ? -5.266 17.033 -2.494 1.00 76.81 402 GLY A O 1
ATOM 3167 N N . TYR A 1 403 ? -4.410 17.150 -0.413 1.00 83.81 403 TYR A N 1
ATOM 3168 C CA . TYR A 1 403 ? -3.284 18.036 -0.709 1.00 83.81 403 TYR A CA 1
ATOM 3169 C C . TYR A 1 403 ? -1.953 17.304 -0.465 1.00 83.81 403 TYR A C 1
ATOM 3171 O O . TYR A 1 403 ? -1.934 16.318 0.283 1.00 83.81 403 TYR A O 1
ATOM 3179 N N . PRO A 1 404 ? -0.863 17.709 -1.140 1.00 83.81 404 PRO A N 1
ATOM 3180 C CA . PRO A 1 404 ? 0.382 16.961 -1.089 1.00 83.81 404 PRO A CA 1
ATOM 3181 C C . PRO A 1 404 ? 1.132 17.168 0.234 1.00 83.81 404 PRO A C 1
ATOM 3183 O O . PRO A 1 404 ? 0.884 18.126 0.966 1.00 83.81 404 PRO A O 1
ATOM 3186 N N . ILE A 1 405 ? 2.065 16.265 0.528 1.00 90.50 405 ILE A N 1
ATOM 3187 C CA . ILE A 1 405 ? 3.089 16.453 1.565 1.00 90.50 405 ILE A CA 1
ATOM 3188 C C . ILE A 1 405 ? 4.349 17.082 0.964 1.00 90.50 405 ILE A C 1
ATOM 3190 O O . ILE A 1 405 ? 4.618 16.958 -0.232 1.00 90.50 405 ILE A O 1
ATOM 3194 N N . ALA A 1 406 ? 5.157 17.723 1.802 1.00 89.94 406 ALA A N 1
ATOM 3195 C CA . ALA A 1 406 ? 6.378 18.389 1.378 1.00 89.94 406 ALA A CA 1
ATOM 3196 C C . ALA A 1 406 ? 7.564 17.409 1.393 1.00 89.94 406 ALA A C 1
ATOM 3198 O O . ALA A 1 406 ? 8.224 17.226 2.417 1.00 89.94 406 ALA A O 1
ATOM 3199 N N . ILE A 1 407 ? 7.857 16.764 0.262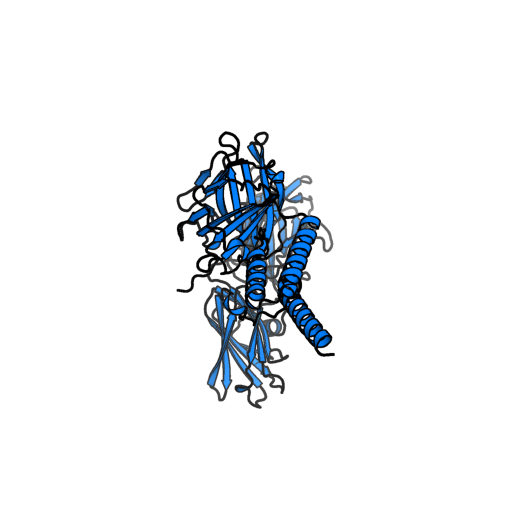 1.00 83.62 407 ILE A N 1
ATOM 3200 C CA . ILE A 1 407 ? 8.981 15.818 0.161 1.00 83.62 407 ILE A CA 1
ATOM 3201 C C . ILE A 1 407 ? 10.320 16.555 0.079 1.00 83.62 407 ILE A C 1
ATOM 3203 O O . ILE A 1 407 ? 10.556 17.335 -0.845 1.00 83.62 407 ILE A O 1
ATOM 3207 N N . GLY A 1 408 ? 11.211 16.295 1.037 1.00 84.38 408 GLY A N 1
ATOM 3208 C CA . GLY A 1 408 ? 12.567 16.848 1.077 1.00 84.38 408 GLY A CA 1
ATOM 3209 C C . GLY A 1 408 ? 12.658 18.365 1.276 1.00 84.38 408 GLY A C 1
ATOM 3210 O O . GLY A 1 408 ? 13.729 18.942 1.076 1.00 84.38 408 GLY A O 1
ATOM 3211 N N . GLN A 1 409 ? 11.552 19.030 1.621 1.00 89.62 409 GLN A N 1
ATOM 3212 C CA . GLN A 1 409 ? 11.509 20.488 1.796 1.00 89.62 409 GLN A CA 1
ATOM 3213 C C . GLN A 1 409 ? 11.609 20.922 3.265 1.00 89.62 409 GLN A C 1
ATOM 3215 O O . GLN A 1 409 ? 11.843 22.099 3.538 1.00 89.62 409 GLN A O 1
ATOM 3220 N N . GLY A 1 410 ? 11.459 19.991 4.210 1.00 90.69 410 GLY A N 1
ATOM 3221 C CA . GLY A 1 410 ? 11.618 20.241 5.638 1.00 90.69 410 GLY A CA 1
ATOM 3222 C C . GLY A 1 410 ? 13.052 20.616 6.026 1.00 90.69 410 GLY A C 1
ATOM 3223 O O . GLY A 1 410 ? 13.986 20.632 5.212 1.00 90.69 410 GLY A O 1
ATOM 3224 N N . ILE A 1 411 ? 13.256 20.937 7.305 1.00 90.56 411 ILE A N 1
ATOM 3225 C CA . ILE A 1 411 ? 14.585 21.283 7.819 1.00 90.56 411 ILE A CA 1
ATOM 3226 C C . ILE A 1 411 ? 15.553 20.119 7.566 1.00 90.56 411 ILE A C 1
ATOM 3228 O O . ILE A 1 411 ? 15.255 18.967 7.868 1.00 90.56 411 ILE A O 1
ATOM 3232 N N . ASN A 1 412 ? 16.737 20.434 7.033 1.00 87.25 412 ASN A N 1
ATOM 3233 C CA . ASN A 1 412 ? 17.773 19.461 6.666 1.00 87.25 412 ASN A CA 1
ATOM 3234 C C . ASN A 1 412 ? 17.325 18.411 5.631 1.00 87.25 412 ASN A C 1
ATOM 3236 O O . ASN A 1 412 ? 17.880 17.320 5.604 1.00 87.25 412 ASN A O 1
ATOM 3240 N N . GLY A 1 413 ? 16.358 18.736 4.766 1.00 83.94 413 GLY A N 1
ATOM 3241 C CA . GLY A 1 413 ? 15.901 17.820 3.715 1.00 83.94 413 GLY A CA 1
ATOM 3242 C C . GLY A 1 413 ? 14.954 16.728 4.212 1.00 83.94 413 GLY A C 1
ATOM 3243 O O . GLY A 1 413 ? 14.736 15.749 3.506 1.00 83.94 413 GLY A O 1
ATOM 3244 N N . THR A 1 414 ? 14.390 16.895 5.409 1.00 88.25 414 THR A N 1
ATOM 3245 C CA . THR A 1 414 ? 13.304 16.049 5.922 1.00 88.25 414 THR A CA 1
ATOM 3246 C C . THR A 1 414 ? 12.035 16.204 5.083 1.00 88.25 414 THR A C 1
ATOM 3248 O O . THR A 1 414 ? 11.857 17.186 4.352 1.00 88.25 414 THR A O 1
ATOM 3251 N N . ASN A 1 415 ? 11.129 15.237 5.200 1.00 91.25 415 ASN A N 1
ATOM 3252 C CA . ASN A 1 415 ? 9.768 15.406 4.704 1.00 91.25 415 ASN A CA 1
ATOM 3253 C C . ASN A 1 415 ? 8.967 16.222 5.716 1.00 91.25 415 ASN A C 1
ATOM 3255 O O . ASN A 1 415 ? 9.248 16.150 6.910 1.00 91.25 415 ASN A O 1
ATOM 3259 N N . ALA A 1 416 ? 7.966 16.969 5.257 1.00 94.06 416 ALA A N 1
ATOM 3260 C CA . ALA A 1 416 ? 7.058 17.681 6.143 1.00 94.06 416 ALA A CA 1
ATOM 3261 C C . ALA A 1 416 ? 5.592 17.434 5.787 1.00 94.06 416 ALA A C 1
ATOM 3263 O O . ALA A 1 416 ? 5.216 17.324 4.619 1.00 94.06 416 ALA A O 1
ATOM 3264 N N . VAL A 1 417 ? 4.759 17.366 6.820 1.00 95.81 417 VAL A N 1
ATOM 3265 C CA . VAL A 1 417 ? 3.302 17.289 6.710 1.00 95.81 417 VAL A CA 1
ATOM 3266 C C . VAL A 1 417 ? 2.673 18.408 7.523 1.00 95.81 417 VAL A C 1
ATOM 3268 O O . VAL A 1 417 ? 3.079 18.677 8.653 1.00 95.81 417 VAL A O 1
ATOM 3271 N N . GLU A 1 418 ? 1.659 19.040 6.943 1.00 96.62 418 GLU A N 1
ATOM 3272 C CA . GLU A 1 418 ? 0.945 20.180 7.507 1.00 96.62 418 GLU A CA 1
ATOM 3273 C C . GLU A 1 418 ? -0.530 19.835 7.682 1.00 96.62 418 GLU A C 1
ATOM 3275 O O . GLU A 1 418 ? -1.140 19.183 6.832 1.00 96.62 418 GLU A O 1
ATOM 3280 N N . TRP A 1 419 ? -1.130 20.282 8.780 1.00 97.19 419 TRP A N 1
ATOM 3281 C CA . TRP A 1 419 ? -2.569 20.179 9.004 1.00 97.19 419 TRP A CA 1
ATOM 3282 C C . TRP A 1 419 ? -3.037 21.251 9.982 1.00 97.19 419 TRP A C 1
ATOM 3284 O O . TRP A 1 419 ? -2.242 21.927 10.628 1.00 97.19 419 TRP A O 1
ATOM 3294 N N . GLY A 1 420 ? -4.345 21.434 10.109 1.00 95.06 420 GLY A N 1
ATOM 3295 C CA . GLY A 1 420 ? -4.901 22.420 11.026 1.00 95.06 420 GLY A CA 1
ATOM 3296 C C . GLY A 1 420 ? -6.337 22.111 11.403 1.00 95.06 420 GLY A C 1
ATOM 3297 O O . GLY A 1 420 ? -6.973 21.248 10.803 1.00 95.06 420 GLY A O 1
ATOM 3298 N N . ALA A 1 421 ? -6.832 22.819 12.410 1.00 95.56 421 ALA A N 1
ATOM 3299 C CA . ALA A 1 421 ? -8.206 22.727 12.889 1.00 95.56 421 ALA A CA 1
ATOM 3300 C C . ALA A 1 421 ? -8.778 24.126 13.129 1.00 95.56 421 ALA A C 1
ATOM 3302 O O . ALA A 1 421 ? -8.034 25.073 13.416 1.00 95.56 421 ALA A O 1
ATOM 3303 N N . ASN A 1 422 ? -10.103 24.255 13.056 1.00 94.12 422 ASN A N 1
ATOM 3304 C CA . ASN A 1 422 ? -10.755 25.487 13.486 1.00 94.12 422 ASN A CA 1
ATOM 3305 C C . ASN A 1 422 ? -10.647 25.609 15.009 1.00 94.12 422 ASN A C 1
ATOM 3307 O O . ASN A 1 422 ? -10.880 24.647 15.740 1.00 94.12 422 ASN A O 1
ATOM 3311 N N . LEU A 1 423 ? -10.379 26.810 15.519 1.00 92.75 423 LEU A N 1
ATOM 3312 C CA . LEU A 1 423 ? -10.353 27.052 16.967 1.00 92.75 423 LEU A CA 1
ATOM 3313 C C . LEU A 1 423 ? -11.709 26.745 17.625 1.00 92.75 423 LEU A C 1
ATOM 3315 O O . LEU A 1 423 ? -11.744 26.286 18.765 1.00 92.75 423 LEU A O 1
ATOM 3319 N N . SER A 1 424 ? -12.814 26.920 16.897 1.00 92.56 424 SER A N 1
ATOM 3320 C CA . SER A 1 424 ? -14.166 26.583 17.361 1.00 92.56 424 SER A CA 1
ATOM 3321 C C . SER A 1 424 ? -14.406 25.079 17.532 1.00 92.56 424 SER A C 1
ATOM 3323 O O . SER A 1 424 ? -15.253 24.684 18.329 1.00 92.56 424 SER A O 1
ATOM 3325 N N . GLU A 1 425 ? -13.643 24.226 16.841 1.00 92.44 425 GLU A N 1
ATOM 3326 C CA . GLU A 1 425 ? -13.665 22.764 17.027 1.00 92.44 425 GLU A CA 1
ATOM 3327 C C . GLU A 1 425 ? -12.921 22.340 18.305 1.00 92.44 425 GLU A C 1
ATOM 3329 O O . GLU A 1 425 ? -13.053 21.203 18.760 1.00 92.44 425 GLU A O 1
ATOM 3334 N N . LEU A 1 426 ? -12.171 23.274 18.899 1.00 92.94 426 LEU A N 1
ATOM 3335 C CA . LEU A 1 426 ? -11.372 23.120 20.112 1.00 92.94 426 LEU A CA 1
ATOM 3336 C C . LEU A 1 426 ? -11.953 23.936 21.285 1.00 92.94 426 LEU A C 1
ATOM 3338 O O . LEU A 1 426 ? -11.203 24.432 22.126 1.00 92.94 426 LEU A O 1
ATOM 3342 N N . ASP A 1 427 ? -13.283 24.083 21.333 1.00 90.12 427 ASP A N 1
ATOM 3343 C CA . ASP A 1 427 ? -14.037 24.901 22.302 1.00 90.12 427 ASP A CA 1
ATOM 3344 C C . ASP A 1 427 ? -13.570 26.369 22.377 1.00 90.12 427 ASP A C 1
ATOM 3346 O O . ASP A 1 427 ? -13.481 26.945 23.463 1.00 90.12 427 ASP A O 1
ATOM 3350 N N . ASP A 1 428 ? -13.258 26.973 21.226 1.00 83.06 428 ASP A N 1
ATOM 3351 C CA . ASP A 1 428 ? -12.708 28.330 21.137 1.00 83.06 428 ASP A CA 1
ATOM 3352 C C . ASP A 1 428 ? -11.481 28.486 22.045 1.00 83.06 428 ASP A C 1
ATOM 3354 O O . ASP A 1 428 ? -11.424 29.370 22.904 1.00 83.06 428 ASP A O 1
ATOM 3358 N N . LEU A 1 429 ? -10.514 27.575 21.881 1.00 84.56 429 LEU A N 1
ATOM 3359 C CA . LEU A 1 429 ? -9.280 27.533 22.659 1.00 84.56 429 LEU A CA 1
ATOM 3360 C C . LEU A 1 429 ? -8.707 28.947 22.853 1.00 84.56 429 LEU A C 1
ATOM 3362 O O . LEU A 1 429 ? -8.506 29.690 21.894 1.00 84.56 429 LEU A O 1
ATOM 3366 N N . THR A 1 430 ? -8.433 29.322 24.105 1.00 83.81 430 THR A N 1
ATOM 3367 C CA . THR A 1 430 ? -7.836 30.618 24.453 1.00 83.81 430 THR A CA 1
ATOM 3368 C C . THR A 1 430 ? -6.618 30.439 25.350 1.00 83.81 430 THR A C 1
ATOM 3370 O O . THR A 1 430 ? -6.525 29.492 26.129 1.00 83.81 430 THR A O 1
ATOM 3373 N N . GLY A 1 431 ? -5.676 31.380 25.269 1.00 88.00 431 GLY A N 1
ATOM 3374 C CA . GLY A 1 431 ? -4.498 31.396 26.133 1.00 88.00 431 GLY A CA 1
ATOM 3375 C C . GLY A 1 431 ? -3.431 30.379 25.729 1.00 88.00 431 GLY A C 1
ATOM 3376 O O . GLY A 1 431 ? -3.104 30.247 24.548 1.00 88.00 431 GLY A O 1
ATOM 3377 N N . SER A 1 432 ? -2.831 29.737 26.731 1.00 92.50 432 SER A N 1
ATOM 3378 C CA . SER A 1 432 ? -1.733 28.784 26.556 1.00 92.50 432 SER A CA 1
ATOM 3379 C C . SER A 1 432 ? -2.212 27.352 26.736 1.00 92.50 432 SER A C 1
ATOM 3381 O O . SER A 1 432 ? -3.009 27.075 27.629 1.00 92.50 432 SER A O 1
ATOM 3383 N N . PHE A 1 433 ? -1.657 26.443 25.945 1.00 94.12 433 PHE A N 1
ATOM 3384 C CA . PHE A 1 433 ? -1.860 25.005 26.076 1.00 94.12 433 PHE A CA 1
ATOM 3385 C C . PHE A 1 433 ? -0.521 24.272 25.993 1.00 94.12 433 PHE A C 1
ATOM 3387 O O . PHE A 1 433 ? 0.479 24.812 25.502 1.00 94.12 433 PHE A O 1
ATOM 3394 N N . THR A 1 434 ? -0.519 23.033 26.470 1.00 96.69 434 THR A N 1
ATOM 3395 C CA . THR A 1 434 ? 0.596 22.100 26.314 1.00 96.69 434 THR A CA 1
ATOM 3396 C C . THR A 1 434 ? 0.243 21.091 25.232 1.00 96.69 434 THR A C 1
ATOM 3398 O O . THR A 1 434 ? -0.902 20.648 25.156 1.00 96.69 434 THR A O 1
ATOM 3401 N N . GLY A 1 435 ? 1.207 20.741 24.387 1.00 96.75 435 GLY A N 1
ATOM 3402 C CA . GLY A 1 435 ? 1.009 19.749 23.341 1.00 96.75 435 GLY A CA 1
ATOM 3403 C C . GLY A 1 435 ? 2.177 18.784 23.200 1.00 96.75 435 GLY A C 1
ATOM 3404 O O . GLY A 1 435 ? 3.267 19.042 23.710 1.00 96.75 435 GLY A O 1
ATOM 3405 N N . TYR A 1 436 ? 1.921 17.692 22.490 1.00 97.38 436 TYR A N 1
ATOM 3406 C CA . TYR A 1 436 ? 2.891 16.673 22.094 1.00 97.38 436 TYR A CA 1
ATOM 3407 C C . TYR A 1 436 ? 2.623 16.336 20.634 1.00 97.38 436 TYR A C 1
ATOM 3409 O O . TYR A 1 436 ? 1.454 16.203 20.264 1.00 97.38 436 TYR A O 1
ATOM 3417 N N . PHE A 1 437 ? 3.665 16.217 19.818 1.00 97.31 437 PHE A N 1
ATOM 3418 C CA . PHE A 1 437 ? 3.518 15.609 18.502 1.00 97.31 437 PHE A CA 1
ATOM 3419 C C . PHE A 1 437 ? 3.713 14.104 18.633 1.00 97.31 437 PHE A C 1
ATOM 3421 O O . PHE A 1 437 ? 4.504 13.653 19.458 1.00 97.31 437 PHE A O 1
ATOM 3428 N N . HIS A 1 438 ? 2.955 13.349 17.854 1.00 95.00 438 HIS A N 1
ATOM 3429 C CA . HIS A 1 438 ? 3.008 11.898 17.825 1.00 95.00 438 HIS A CA 1
ATOM 3430 C C . HIS A 1 438 ? 2.788 11.426 16.390 1.00 95.00 438 HIS A C 1
ATOM 3432 O O . HIS A 1 438 ? 1.892 11.922 15.702 1.00 95.00 438 HIS A O 1
ATOM 3438 N N . SER A 1 439 ? 3.608 10.482 15.953 1.00 92.81 439 SER A N 1
ATOM 3439 C CA . SER A 1 439 ? 3.545 9.845 14.645 1.00 92.81 439 SER A CA 1
ATOM 3440 C C . SER A 1 439 ? 3.429 8.346 14.854 1.00 92.81 439 SER A C 1
ATOM 3442 O O . SER A 1 439 ? 4.170 7.784 15.648 1.00 92.81 439 SER A O 1
ATOM 3444 N N . THR A 1 440 ? 2.528 7.672 14.149 1.00 88.56 440 THR A N 1
ATOM 3445 C CA . THR A 1 440 ? 2.423 6.212 14.229 1.00 88.56 440 THR A CA 1
ATOM 3446 C C . THR A 1 440 ? 1.963 5.607 12.917 1.00 88.56 440 THR A C 1
ATOM 3448 O O . THR A 1 440 ? 1.174 6.198 12.175 1.00 88.56 440 THR A O 1
ATOM 3451 N N . ARG A 1 441 ? 2.426 4.396 12.629 1.00 82.31 441 ARG A N 1
ATOM 3452 C CA . ARG A 1 441 ? 1.973 3.629 11.476 1.00 82.31 441 ARG A CA 1
ATOM 3453 C C . ARG A 1 441 ? 0.585 3.057 11.717 1.00 82.31 441 ARG A C 1
ATOM 3455 O O . ARG A 1 441 ? 0.323 2.388 12.713 1.00 82.31 441 ARG A O 1
ATOM 3462 N N . VAL A 1 442 ? -0.312 3.233 10.753 1.00 74.19 442 VAL A N 1
ATOM 3463 C CA . VAL A 1 442 ? -1.713 2.795 10.874 1.00 74.19 442 VAL A CA 1
ATOM 3464 C C . VAL A 1 442 ? -1.875 1.288 10.621 1.00 74.19 442 VAL A C 1
ATOM 3466 O O . VAL A 1 442 ? -2.989 0.779 10.633 1.00 74.19 442 VAL A O 1
ATOM 3469 N N . ASP A 1 443 ? -0.791 0.524 10.447 1.00 62.88 443 ASP A N 1
ATOM 3470 C CA . ASP A 1 443 ? -0.865 -0.890 10.065 1.00 62.88 443 ASP A CA 1
ATOM 3471 C C . ASP A 1 443 ? -0.830 -1.912 11.214 1.00 62.88 443 ASP A C 1
ATOM 3473 O O . ASP A 1 443 ? -0.732 -3.120 10.970 1.00 62.88 443 ASP A O 1
ATOM 3477 N N . GLY A 1 444 ? -0.949 -1.437 12.455 1.00 53.06 444 GLY A N 1
ATOM 3478 C CA . GLY A 1 444 ? -1.006 -2.277 13.652 1.00 53.06 444 GLY A CA 1
ATOM 3479 C C . GLY A 1 444 ? 0.348 -2.837 14.097 1.00 53.06 444 GLY A C 1
ATOM 3480 O O . GLY A 1 444 ? 0.387 -3.664 15.011 1.00 53.06 444 GLY A O 1
ATOM 3481 N N . GLN A 1 445 ? 1.453 -2.415 13.475 1.00 59.56 445 GLN A N 1
ATOM 3482 C CA . GLN A 1 445 ? 2.793 -2.592 14.033 1.00 59.56 445 GLN A CA 1
ATOM 3483 C C . GLN A 1 445 ? 3.047 -1.545 15.130 1.00 59.56 445 GLN A C 1
ATOM 3485 O O . GLN A 1 445 ? 2.468 -0.463 15.071 1.00 59.56 445 GLN A O 1
ATOM 3490 N N . PRO A 1 446 ? 3.911 -1.824 16.126 1.00 62.31 446 PRO A N 1
ATOM 3491 C CA . PRO A 1 446 ? 4.217 -0.895 17.218 1.00 62.31 446 PRO A CA 1
ATOM 3492 C C . PRO A 1 446 ? 5.127 0.257 16.759 1.00 62.31 446 PRO A C 1
ATOM 3494 O O . PRO A 1 446 ? 5.993 0.673 17.516 1.00 62.31 446 PRO A O 1
ATOM 3497 N N . ALA A 1 447 ? 4.991 0.692 15.507 1.00 76.12 447 ALA A N 1
ATOM 3498 C CA . ALA A 1 447 ? 5.874 1.654 14.889 1.00 76.12 447 ALA A CA 1
ATOM 3499 C C . ALA A 1 447 ? 5.346 3.070 15.166 1.00 76.12 447 ALA A C 1
ATOM 3501 O O . ALA A 1 447 ? 4.193 3.389 14.838 1.00 76.12 447 ALA A O 1
ATOM 3502 N N . SER A 1 448 ? 6.110 3.845 15.926 1.00 87.44 448 SER A N 1
ATOM 3503 C CA . SER A 1 448 ? 5.616 5.042 16.597 1.00 87.44 448 SER A CA 1
ATOM 3504 C C . SER A 1 448 ? 6.753 5.903 17.125 1.00 87.44 448 SER A C 1
ATOM 3506 O O . SER A 1 448 ? 7.779 5.380 17.567 1.00 87.44 448 SER A O 1
ATOM 3508 N N . ASP A 1 449 ? 6.516 7.204 17.144 1.00 90.50 449 ASP A N 1
ATOM 3509 C CA . ASP A 1 449 ? 7.397 8.201 17.724 1.00 90.50 449 ASP A CA 1
ATOM 3510 C C . ASP A 1 449 ? 6.590 9.333 18.366 1.00 90.50 449 ASP A C 1
ATOM 3512 O O . ASP A 1 449 ? 5.471 9.639 17.935 1.00 90.50 449 ASP A O 1
ATOM 3516 N N . TYR A 1 450 ? 7.132 9.963 19.403 1.00 92.06 450 TYR A N 1
ATOM 3517 C CA . TYR A 1 450 ? 6.488 11.093 20.054 1.00 92.06 450 TYR A CA 1
ATOM 3518 C C . TYR A 1 450 ? 7.504 12.072 20.636 1.00 92.06 450 TYR A C 1
ATOM 3520 O O . TYR A 1 450 ? 8.501 11.706 21.248 1.00 92.06 450 TYR A O 1
ATOM 3528 N N . THR A 1 451 ? 7.153 13.351 20.582 1.00 94.56 451 THR A N 1
ATOM 3529 C CA . THR A 1 451 ? 8.053 14.397 21.048 1.00 94.56 451 THR A CA 1
ATOM 3530 C C . THR A 1 451 ? 7.900 14.668 22.542 1.00 94.56 451 THR A C 1
ATOM 3532 O O . THR A 1 451 ? 6.831 14.502 23.143 1.00 94.56 451 THR A O 1
ATOM 3535 N N . GLN A 1 452 ? 8.909 15.306 23.136 1.00 94.31 452 GLN A N 1
ATOM 3536 C CA . GLN A 1 452 ? 8.728 16.017 24.409 1.00 94.31 452 GLN A CA 1
ATOM 3537 C C . GLN A 1 452 ? 7.594 17.066 24.350 1.00 94.31 452 GLN A C 1
ATOM 3539 O O . GLN A 1 452 ? 7.219 17.573 23.288 1.00 94.31 452 GLN A O 1
ATOM 3544 N N . ALA A 1 453 ? 7.071 17.435 25.523 1.00 96.06 453 ALA A N 1
ATOM 3545 C CA . ALA A 1 453 ? 6.015 18.435 25.641 1.00 96.06 453 ALA A CA 1
ATOM 3546 C C . ALA A 1 453 ? 6.474 19.811 25.134 1.00 96.06 453 ALA A C 1
ATOM 3548 O O . ALA A 1 453 ? 7.534 20.306 25.525 1.00 96.06 453 ALA A O 1
ATOM 3549 N N . PHE A 1 454 ? 5.622 20.493 24.374 1.00 96.31 454 PHE A N 1
ATOM 3550 C CA . PHE A 1 454 ? 5.789 21.902 24.033 1.00 96.31 454 PHE A CA 1
ATOM 3551 C C . PHE A 1 454 ? 4.675 22.753 24.646 1.00 96.31 454 PHE A C 1
ATOM 3553 O O . PHE A 1 454 ? 3.615 22.265 25.030 1.00 96.31 454 PHE A O 1
ATOM 3560 N N . THR A 1 455 ? 4.904 24.063 24.739 1.00 96.62 455 THR A N 1
ATOM 3561 C CA . THR A 1 455 ? 3.871 25.034 25.127 1.00 96.62 455 THR A CA 1
ATOM 3562 C C . THR A 1 455 ? 3.682 26.046 24.010 1.00 96.62 455 THR A C 1
ATOM 3564 O O . THR A 1 455 ? 4.655 26.582 23.472 1.00 96.62 455 THR A O 1
ATOM 3567 N N . HIS A 1 456 ? 2.429 26.346 23.682 1.00 94.31 456 HIS A N 1
ATOM 3568 C CA . HIS A 1 456 ? 2.088 27.416 22.752 1.00 94.31 456 HIS A CA 1
ATOM 3569 C C . HIS A 1 456 ? 1.049 28.333 23.375 1.00 94.31 456 HIS A C 1
ATOM 3571 O O . HIS A 1 456 ? 0.114 27.884 24.032 1.00 94.31 456 HIS A O 1
ATOM 3577 N N . THR A 1 457 ? 1.237 29.631 23.171 1.00 93.19 457 THR A N 1
ATOM 3578 C CA . THR A 1 457 ? 0.265 30.654 23.541 1.00 93.19 457 THR A CA 1
ATOM 3579 C C . THR A 1 457 ? -0.313 31.177 22.250 1.00 93.19 457 THR A C 1
ATOM 3581 O O . THR A 1 457 ? 0.444 31.679 21.416 1.00 93.19 457 THR A O 1
ATOM 3584 N N . LEU A 1 458 ? -1.631 31.063 22.092 1.00 87.62 458 LEU A N 1
ATOM 3585 C CA . LEU A 1 458 ? -2.309 31.634 20.938 1.00 87.62 458 LEU A CA 1
ATOM 3586 C C . LEU A 1 458 ? -1.988 33.124 20.884 1.00 87.62 458 LEU A C 1
ATOM 3588 O O . LEU A 1 458 ? -2.140 33.837 21.882 1.00 87.62 458 LEU A O 1
ATOM 3592 N N . ALA A 1 459 ? -1.472 33.571 19.739 1.00 75.44 459 ALA A N 1
ATOM 3593 C CA . ALA A 1 459 ? -1.138 34.973 19.559 1.00 75.44 459 ALA A CA 1
ATOM 3594 C C . ALA A 1 459 ? -2.376 35.825 19.883 1.00 75.44 459 ALA A C 1
ATOM 3596 O O . ALA A 1 459 ? -3.462 35.566 19.364 1.00 75.44 459 ALA A O 1
ATOM 3597 N N . ASP A 1 460 ? -2.215 36.825 20.761 1.00 62.28 460 ASP A N 1
ATOM 3598 C CA . ASP A 1 460 ? -3.233 37.852 20.996 1.00 62.28 460 ASP A CA 1
ATOM 3599 C C . ASP A 1 460 ? -3.341 38.641 19.690 1.00 62.28 460 ASP A C 1
ATOM 3601 O O . ASP A 1 460 ? -2.626 39.626 19.482 1.00 62.28 460 ASP A O 1
ATOM 3605 N N . ASN A 1 461 ? -4.189 38.160 18.778 1.00 54.28 461 ASN A N 1
ATOM 3606 C CA . ASN A 1 461 ? -4.551 38.827 17.537 1.00 54.28 461 ASN A CA 1
ATOM 3607 C C . ASN A 1 461 ? -5.420 40.039 17.884 1.00 54.28 461 ASN A C 1
ATOM 3609 O O . ASN A 1 461 ? -6.559 40.193 17.442 1.00 54.28 461 ASN A O 1
ATOM 3613 N N . ARG A 1 462 ? -4.871 40.967 18.677 1.00 46.03 462 ARG A N 1
ATOM 3614 C CA . ARG A 1 462 ? -5.291 42.355 18.592 1.00 46.03 462 ARG A CA 1
ATOM 3615 C C . ARG A 1 462 ? -5.072 42.708 17.148 1.00 46.03 462 ARG A C 1
ATOM 3617 O O . ARG A 1 462 ? -3.920 42.818 16.733 1.00 46.03 462 ARG A O 1
ATOM 3624 N N . LYS A 1 463 ? -6.177 42.852 16.413 1.00 45.28 463 LYS A N 1
ATOM 3625 C CA . LYS A 1 463 ? -6.205 43.404 15.063 1.00 45.28 463 LYS A CA 1
ATOM 3626 C C . LYS A 1 463 ? -5.125 44.465 14.998 1.00 45.28 463 LYS A C 1
ATOM 3628 O O . LYS A 1 463 ? -5.285 45.524 15.611 1.00 45.28 463 LYS A O 1
ATOM 3633 N N . ILE A 1 464 ? -4.012 44.178 14.319 1.00 47.66 464 ILE A N 1
ATOM 3634 C CA . ILE A 1 464 ? -3.136 45.254 13.874 1.00 47.66 464 ILE A CA 1
ATOM 3635 C C . ILE A 1 464 ? -4.113 46.128 13.102 1.00 47.66 464 ILE A C 1
ATOM 3637 O O . ILE A 1 464 ? -4.757 45.585 12.205 1.00 47.66 464 ILE A O 1
ATOM 3641 N N . PRO A 1 465 ? -4.372 47.382 13.513 1.00 48.56 465 PRO A N 1
ATOM 3642 C CA . PRO A 1 465 ? -5.412 48.171 12.886 1.00 48.56 465 PRO A CA 1
ATOM 3643 C C . PRO A 1 465 ? -4.985 48.406 11.443 1.00 48.56 465 PRO A C 1
ATOM 3645 O O . PRO A 1 465 ? -4.253 49.343 11.130 1.00 48.56 465 PRO A O 1
ATOM 3648 N N . THR A 1 466 ? -5.408 47.506 10.565 1.00 57.06 466 THR A N 1
ATOM 3649 C CA . THR A 1 466 ? -5.336 47.694 9.140 1.00 57.06 466 THR A CA 1
ATOM 3650 C C . THR A 1 466 ? -6.309 48.819 8.854 1.00 57.06 466 THR A C 1
ATOM 3652 O O . THR A 1 466 ? -7.391 48.936 9.444 1.00 57.06 466 THR A O 1
ATOM 3655 N N . LEU A 1 467 ? -5.885 49.737 7.998 1.00 59.06 467 LEU A N 1
ATOM 3656 C CA . LEU A 1 467 ? -6.817 50.713 7.476 1.00 59.06 467 LEU A CA 1
ATOM 3657 C C . LEU A 1 467 ? -7.946 49.925 6.797 1.00 59.06 467 LEU A C 1
ATOM 3659 O O . LEU A 1 467 ? -7.671 49.021 6.011 1.00 59.06 467 LEU A O 1
ATOM 3663 N N . SER A 1 468 ? -9.205 50.260 7.097 1.00 67.38 468 SER A N 1
ATOM 3664 C CA . SER A 1 468 ? -10.341 49.717 6.341 1.00 67.38 468 SER A CA 1
ATOM 3665 C C . SER A 1 468 ? -10.127 49.956 4.844 1.00 67.38 468 SER A C 1
ATOM 3667 O O . SER A 1 468 ? -9.345 50.834 4.480 1.00 67.38 468 SER A O 1
ATOM 3669 N N . GLU A 1 469 ? -10.834 49.254 3.956 1.00 63.94 469 GLU A N 1
ATOM 3670 C CA . GLU A 1 469 ? -10.730 49.509 2.505 1.00 63.94 469 GLU A CA 1
ATOM 3671 C C . GLU A 1 469 ? -10.830 51.013 2.184 1.00 63.94 469 GLU A C 1
ATOM 3673 O O . GLU A 1 469 ? -10.017 51.577 1.450 1.00 63.94 469 GLU A O 1
ATOM 3678 N N . TRP A 1 470 ? -11.751 51.703 2.860 1.00 66.62 470 TRP A N 1
ATOM 3679 C CA . TRP A 1 470 ? -11.889 53.155 2.801 1.00 66.62 470 TRP A CA 1
ATOM 3680 C C . TRP A 1 470 ? -10.707 53.907 3.409 1.00 66.62 470 TRP A C 1
ATOM 3682 O O . TRP A 1 470 ? -10.245 54.884 2.823 1.00 66.62 470 TRP A O 1
ATOM 3692 N N . GLY A 1 471 ? -10.190 53.465 4.555 1.00 74.50 471 GLY A N 1
ATOM 3693 C CA . GLY A 1 471 ? -8.974 54.007 5.154 1.00 74.50 471 GLY A CA 1
ATOM 3694 C C . GLY A 1 471 ? -7.764 53.905 4.221 1.00 74.50 471 GLY A C 1
ATOM 3695 O O . GLY A 1 471 ? -7.012 54.870 4.107 1.00 74.50 471 GLY A O 1
ATOM 3696 N N . MET A 1 472 ? -7.612 52.790 3.500 1.00 76.06 472 MET A N 1
ATOM 3697 C CA . MET A 1 472 ? -6.551 52.586 2.512 1.00 76.06 472 MET A CA 1
ATOM 3698 C C . MET A 1 472 ? -6.723 53.518 1.318 1.00 76.06 472 MET A C 1
ATOM 3700 O O . MET A 1 472 ? -5.764 54.171 0.908 1.00 76.06 472 MET A O 1
ATOM 3704 N N . ILE A 1 473 ? -7.947 53.671 0.807 1.00 74.75 473 ILE A N 1
ATOM 3705 C CA . ILE A 1 473 ? -8.247 54.638 -0.257 1.00 74.75 473 ILE A CA 1
ATOM 3706 C C . ILE A 1 473 ? -7.915 56.065 0.203 1.00 74.75 473 ILE A C 1
ATOM 3708 O O . ILE A 1 473 ? -7.243 56.806 -0.519 1.00 74.75 473 ILE A O 1
ATOM 3712 N N . PHE A 1 474 ? -8.319 56.463 1.412 1.00 79.12 474 PHE A N 1
ATOM 3713 C CA . PHE A 1 474 ? -7.989 57.779 1.973 1.00 79.12 474 PHE A CA 1
ATOM 3714 C C . PHE A 1 474 ? -6.482 57.974 2.147 1.00 79.12 474 PHE A C 1
ATOM 3716 O O . PHE A 1 474 ? -5.946 59.041 1.847 1.00 79.12 474 PHE A O 1
ATOM 3723 N N . PHE A 1 475 ? -5.781 56.943 2.596 1.00 77.00 475 PHE A N 1
ATOM 3724 C CA . PHE A 1 475 ? -4.348 56.995 2.814 1.00 77.00 475 PHE A CA 1
ATOM 3725 C C . PHE A 1 475 ? -3.572 57.120 1.499 1.00 77.00 475 PHE A C 1
ATOM 3727 O O . PHE A 1 475 ? -2.759 58.032 1.349 1.00 77.00 475 PHE A O 1
ATOM 3734 N N . VAL A 1 476 ? -3.896 56.294 0.500 1.00 78.81 476 VAL A N 1
ATOM 3735 C CA . VAL A 1 476 ? -3.297 56.356 -0.841 1.00 78.81 476 VAL A CA 1
ATOM 3736 C C . VAL A 1 476 ? -3.607 57.693 -1.516 1.00 78.81 476 VAL A C 1
ATOM 3738 O O . VAL A 1 476 ? -2.705 58.337 -2.054 1.00 78.81 476 VAL A O 1
ATOM 3741 N N . THR A 1 477 ? -4.853 58.170 -1.449 1.00 80.12 477 THR A N 1
ATOM 3742 C CA . THR A 1 477 ? -5.229 59.472 -2.032 1.00 80.12 477 THR A CA 1
ATOM 3743 C C . THR A 1 477 ? -4.543 60.644 -1.328 1.00 80.12 477 THR A C 1
ATOM 3745 O O . THR A 1 477 ? -4.135 61.601 -1.994 1.00 80.12 477 THR A O 1
ATOM 3748 N N . SER A 1 478 ? -4.336 60.562 -0.011 1.00 79.19 478 SER A N 1
ATOM 3749 C CA . SER A 1 478 ? -3.580 61.549 0.765 1.00 79.19 478 SER A CA 1
ATOM 3750 C C . SER A 1 478 ? -2.093 61.551 0.396 1.00 79.19 478 SER A C 1
ATOM 3752 O O . SER A 1 478 ? -1.531 62.613 0.108 1.00 79.19 478 SER A O 1
ATOM 3754 N N . LEU A 1 479 ? -1.460 60.375 0.294 1.00 76.94 479 LEU A N 1
ATOM 3755 C CA . LEU A 1 479 ? -0.070 60.236 -0.159 1.00 76.94 479 LEU A CA 1
ATOM 3756 C C . LEU A 1 479 ? 0.113 60.779 -1.577 1.00 76.94 479 LEU A C 1
ATOM 3758 O O . LEU A 1 479 ? 1.040 61.546 -1.838 1.00 76.94 479 LEU A O 1
ATOM 3762 N N . MET A 1 480 ? -0.812 60.453 -2.479 1.00 76.88 480 MET A N 1
ATOM 3763 C CA . MET A 1 480 ? -0.792 60.905 -3.867 1.00 76.88 480 MET A CA 1
ATOM 3764 C C . MET A 1 480 ? -0.991 62.425 -3.968 1.00 76.88 480 MET A C 1
ATOM 3766 O O . MET A 1 480 ? -0.254 63.102 -4.688 1.00 76.88 480 MET A O 1
ATOM 3770 N N . SER A 1 481 ? -1.908 62.994 -3.182 1.00 81.31 481 SER A N 1
ATOM 3771 C CA . SER A 1 481 ? -2.112 64.447 -3.091 1.00 81.31 481 SER A CA 1
ATOM 3772 C C . SER A 1 481 ? -0.878 65.167 -2.541 1.00 81.31 481 SER A C 1
ATOM 3774 O O . SER A 1 481 ? -0.466 66.202 -3.074 1.00 81.31 481 SER A O 1
ATOM 3776 N N . THR A 1 482 ? -0.240 64.590 -1.520 1.00 74.50 482 THR A N 1
ATOM 3777 C CA . THR A 1 482 ? 0.980 65.117 -0.896 1.00 74.50 482 THR A CA 1
ATOM 3778 C C . THR A 1 482 ? 2.157 65.066 -1.871 1.00 74.50 482 THR A C 1
ATOM 3780 O O . THR A 1 482 ? 2.853 66.068 -2.052 1.00 74.50 482 THR A O 1
ATOM 3783 N N . ALA A 1 483 ? 2.328 63.956 -2.592 1.00 70.75 483 ALA A N 1
ATOM 3784 C CA . ALA A 1 483 ? 3.331 63.820 -3.643 1.00 70.75 483 ALA A CA 1
ATOM 3785 C C . ALA A 1 483 ? 3.127 64.860 -4.759 1.00 70.75 483 ALA A C 1
ATOM 3787 O O . ALA A 1 483 ? 4.070 65.560 -5.136 1.00 70.75 483 ALA A O 1
ATOM 3788 N N . ILE A 1 484 ? 1.889 65.046 -5.236 1.00 76.94 484 ILE A N 1
ATOM 3789 C CA . ILE A 1 484 ? 1.547 66.068 -6.240 1.00 76.94 484 ILE A CA 1
ATOM 3790 C C . ILE A 1 484 ? 1.869 67.480 -5.725 1.00 76.94 484 ILE A C 1
ATOM 3792 O O . ILE A 1 484 ? 2.414 68.301 -6.470 1.00 76.94 484 ILE A O 1
ATOM 3796 N N . TRP A 1 485 ? 1.572 67.781 -4.459 1.00 75.50 485 TRP A N 1
ATOM 3797 C CA . TRP A 1 485 ? 1.889 69.072 -3.845 1.00 75.50 485 TRP A CA 1
ATOM 3798 C C . TRP A 1 485 ? 3.403 69.333 -3.782 1.00 75.50 485 TRP A C 1
ATOM 3800 O O . TRP A 1 485 ? 3.859 70.408 -4.190 1.00 75.50 485 TRP A O 1
ATOM 3810 N N . PHE A 1 486 ? 4.201 68.343 -3.369 1.00 68.81 486 PHE A N 1
ATOM 3811 C CA . PHE A 1 486 ? 5.664 68.452 -3.334 1.00 68.81 486 PHE A CA 1
ATOM 3812 C C . PHE A 1 486 ? 6.279 68.609 -4.730 1.00 68.81 486 PHE A C 1
ATOM 3814 O O . PHE A 1 486 ? 7.164 69.450 -4.918 1.00 68.81 486 PHE A O 1
ATOM 3821 N N . ILE A 1 487 ? 5.766 67.885 -5.729 1.00 71.19 487 ILE A N 1
ATOM 3822 C CA . ILE A 1 487 ? 6.194 68.009 -7.133 1.00 71.19 487 ILE A CA 1
ATOM 3823 C C . ILE A 1 487 ? 5.937 69.426 -7.661 1.00 71.19 487 ILE A C 1
ATOM 3825 O O . ILE A 1 487 ? 6.778 70.006 -8.355 1.00 71.19 487 ILE A O 1
ATOM 3829 N N . ARG A 1 488 ? 4.803 70.037 -7.295 1.00 74.62 488 ARG A N 1
ATOM 3830 C CA . ARG A 1 488 ? 4.466 71.411 -7.703 1.00 74.62 488 ARG A CA 1
ATOM 3831 C C . ARG A 1 488 ? 5.392 72.463 -7.085 1.00 74.62 488 ARG A C 1
ATOM 3833 O O . ARG A 1 488 ? 5.595 73.507 -7.706 1.00 74.62 488 ARG A O 1
ATOM 3840 N N . LYS A 1 489 ? 6.006 72.191 -5.927 1.00 68.94 489 LYS A N 1
ATOM 3841 C CA . LYS A 1 489 ? 6.876 73.139 -5.200 1.00 68.94 489 LYS A CA 1
ATOM 3842 C C . LYS A 1 489 ? 8.339 73.199 -5.688 1.00 68.94 489 LYS A C 1
ATOM 3844 O O . LYS A 1 489 ? 9.142 73.927 -5.118 1.00 68.94 489 LYS A O 1
ATOM 3849 N N . ARG A 1 490 ? 8.664 72.528 -6.803 1.00 60.78 490 ARG A N 1
ATOM 3850 C CA . ARG A 1 490 ? 9.802 72.820 -7.710 1.00 60.78 490 ARG A CA 1
ATOM 3851 C C . ARG A 1 490 ? 11.237 72.781 -7.146 1.00 60.78 490 ARG A C 1
ATOM 3853 O O . ARG A 1 490 ? 12.132 73.349 -7.767 1.00 60.78 490 ARG A O 1
ATOM 3860 N N . SER A 1 491 ? 11.500 72.042 -6.070 1.00 63.59 491 SER A N 1
ATOM 3861 C CA . SER A 1 491 ? 12.873 71.674 -5.687 1.00 63.59 491 SER A CA 1
ATOM 3862 C C . SER A 1 491 ? 13.149 70.209 -6.033 1.00 63.59 491 SER A C 1
ATOM 3864 O O . SER A 1 491 ? 12.442 69.323 -5.556 1.00 63.59 491 SER A O 1
ATOM 3866 N N . LYS A 1 492 ? 14.173 69.938 -6.858 1.00 61.47 492 LYS A N 1
ATOM 3867 C CA . LYS A 1 492 ? 14.541 68.577 -7.305 1.00 61.47 492 LYS A CA 1
ATOM 3868 C C . LYS A 1 492 ? 14.907 67.633 -6.148 1.00 61.47 492 LYS A C 1
ATOM 3870 O O . LYS A 1 492 ? 14.772 66.426 -6.301 1.00 61.47 492 LYS A O 1
ATOM 3875 N N . THR A 1 493 ? 15.303 68.163 -4.991 1.00 61.47 493 THR A N 1
ATOM 3876 C CA . THR A 1 493 ? 15.605 67.376 -3.784 1.00 61.47 493 THR A CA 1
ATOM 3877 C C . THR A 1 493 ? 14.359 66.832 -3.077 1.00 61.47 493 THR A C 1
ATOM 3879 O O . THR A 1 493 ? 14.440 65.790 -2.436 1.00 61.47 493 THR A O 1
ATOM 3882 N N . ASN A 1 494 ? 13.183 67.443 -3.258 1.00 59.84 494 ASN A N 1
ATOM 3883 C CA . ASN A 1 494 ? 11.952 66.998 -2.587 1.00 59.84 494 ASN A CA 1
ATOM 3884 C C . ASN A 1 494 ? 11.273 65.807 -3.287 1.00 59.84 494 ASN A C 1
ATOM 3886 O O . ASN A 1 494 ? 10.424 65.147 -2.696 1.00 59.84 494 ASN A O 1
ATOM 3890 N N . PHE A 1 495 ? 11.640 65.523 -4.540 1.00 63.94 495 PHE A N 1
ATOM 3891 C CA . PHE A 1 495 ? 11.066 64.421 -5.318 1.00 63.94 495 PHE A CA 1
ATOM 3892 C C . PHE A 1 495 ? 11.590 63.051 -4.862 1.00 63.94 495 PHE A C 1
ATOM 3894 O O . PHE A 1 495 ? 10.811 62.120 -4.687 1.00 63.94 495 PHE A O 1
ATOM 3901 N N . LEU A 1 496 ? 12.895 62.950 -4.593 1.00 61.09 496 LEU A N 1
ATOM 3902 C CA . LEU A 1 496 ? 13.526 61.736 -4.058 1.00 61.09 496 LEU A CA 1
ATOM 3903 C C . LEU A 1 496 ? 13.055 61.420 -2.631 1.00 61.09 496 LEU A C 1
ATOM 3905 O O . LEU A 1 496 ? 12.804 60.261 -2.316 1.00 61.09 496 LEU A O 1
ATOM 3909 N N . ALA A 1 497 ? 12.861 62.446 -1.798 1.00 62.81 497 ALA A N 1
ATOM 3910 C CA . ALA A 1 497 ? 12.312 62.276 -0.454 1.00 62.81 497 ALA A CA 1
ATOM 3911 C C . ALA A 1 497 ? 10.861 61.759 -0.482 1.00 62.81 497 ALA A C 1
ATOM 3913 O O . ALA A 1 497 ? 10.517 60.869 0.287 1.00 62.81 497 ALA A O 1
ATOM 3914 N N . ALA A 1 498 ? 10.027 62.255 -1.405 1.00 62.16 498 ALA A N 1
ATOM 3915 C CA . ALA A 1 498 ? 8.655 61.771 -1.563 1.00 62.16 498 ALA A CA 1
ATOM 3916 C C . ALA A 1 498 ? 8.599 60.299 -2.017 1.00 62.16 498 ALA A C 1
ATOM 3918 O O . ALA A 1 498 ? 7.768 59.547 -1.519 1.00 62.16 498 ALA A O 1
ATOM 3919 N N . ILE A 1 499 ? 9.504 59.869 -2.905 1.00 64.88 499 ILE A N 1
ATOM 3920 C CA . ILE A 1 499 ? 9.595 58.464 -3.343 1.00 64.88 499 ILE A CA 1
ATOM 3921 C C . ILE A 1 499 ? 10.071 57.555 -2.203 1.00 64.88 499 ILE A C 1
ATOM 3923 O O . ILE A 1 499 ? 9.503 56.483 -2.025 1.00 64.88 499 ILE A O 1
ATOM 3927 N N . MET A 1 500 ? 11.050 57.979 -1.394 1.00 62.44 500 MET A N 1
ATOM 3928 C CA . MET A 1 500 ? 11.488 57.186 -0.237 1.00 62.44 500 MET A CA 1
ATOM 3929 C C . MET A 1 500 ? 10.414 57.076 0.851 1.00 62.44 500 MET A C 1
ATOM 3931 O O . MET A 1 500 ? 10.265 56.007 1.430 1.00 62.44 500 MET A O 1
ATOM 3935 N N . ILE A 1 501 ? 9.627 58.129 1.096 1.00 61.31 501 ILE A N 1
ATOM 3936 C CA . ILE A 1 501 ? 8.518 58.077 2.064 1.00 61.31 501 ILE A CA 1
ATOM 3937 C C . ILE A 1 501 ? 7.409 57.137 1.575 1.00 61.31 501 ILE A C 1
ATOM 3939 O O . ILE A 1 501 ? 6.888 56.358 2.363 1.00 61.31 501 ILE A O 1
ATOM 3943 N N . VAL A 1 502 ? 7.077 57.154 0.279 1.00 59.16 502 VAL A N 1
ATOM 3944 C CA . VAL A 1 502 ? 6.100 56.210 -0.292 1.00 59.16 502 VAL A CA 1
ATOM 3945 C C . VAL A 1 502 ? 6.650 54.777 -0.284 1.00 59.16 502 VAL A C 1
ATOM 3947 O O . VAL A 1 502 ? 5.913 53.860 0.056 1.00 59.16 502 VAL A O 1
ATOM 3950 N N . GLY A 1 503 ? 7.943 54.577 -0.565 1.00 56.06 503 GLY A N 1
ATOM 3951 C CA . GLY A 1 503 ? 8.594 53.262 -0.512 1.00 56.06 503 GLY A CA 1
ATOM 3952 C C . GLY A 1 503 ? 8.699 52.668 0.899 1.00 56.06 503 GLY A C 1
ATOM 3953 O O . GLY A 1 503 ? 8.512 51.468 1.060 1.00 56.06 503 GLY A O 1
ATOM 3954 N N . MET A 1 504 ? 8.922 53.492 1.931 1.00 53.94 504 MET A N 1
ATOM 3955 C CA . MET A 1 504 ? 8.946 53.043 3.334 1.00 53.94 504 MET A CA 1
ATOM 3956 C C . MET A 1 504 ? 7.562 52.657 3.875 1.00 53.94 504 MET A C 1
ATOM 3958 O O . MET A 1 504 ? 7.470 51.919 4.848 1.00 53.94 504 MET A O 1
ATOM 3962 N N . VAL A 1 505 ? 6.486 53.140 3.254 1.00 51.25 505 VAL A N 1
ATOM 3963 C CA . VAL A 1 505 ? 5.105 52.915 3.705 1.00 51.25 505 VAL A CA 1
ATOM 3964 C C . VAL A 1 505 ? 4.468 51.658 3.083 1.00 51.25 505 VAL A C 1
ATOM 3966 O O . VAL A 1 505 ? 3.476 51.157 3.602 1.00 51.25 505 VAL A O 1
ATOM 3969 N N . VAL A 1 506 ? 5.054 51.092 2.020 1.00 48.41 506 VAL A N 1
ATOM 3970 C CA . VAL A 1 506 ? 4.569 49.853 1.366 1.00 48.41 506 VAL A CA 1
ATOM 3971 C C . VAL A 1 506 ? 5.071 48.577 2.068 1.00 48.41 506 VAL A C 1
ATOM 3973 O O . VAL A 1 506 ? 4.738 47.470 1.660 1.00 48.41 506 VAL A O 1
ATOM 3976 N N . GLY A 1 507 ? 5.787 48.700 3.190 1.00 45.44 507 GLY A N 1
ATOM 3977 C CA . GLY A 1 507 ? 6.020 47.597 4.129 1.00 45.44 507 GLY A CA 1
ATOM 3978 C C . GLY A 1 507 ? 4.762 47.261 4.935 1.00 45.44 507 GLY A C 1
ATOM 3979 O O . GLY A 1 507 ? 4.782 47.314 6.161 1.00 45.44 507 GLY A O 1
ATOM 3980 N N . ILE A 1 508 ? 3.642 46.993 4.259 1.00 47.00 508 ILE A N 1
ATOM 3981 C CA . ILE A 1 508 ? 2.453 46.437 4.900 1.00 47.00 508 ILE A CA 1
ATOM 3982 C C . ILE A 1 508 ? 2.821 45.000 5.252 1.00 47.00 508 ILE A C 1
ATOM 3984 O O . ILE A 1 508 ? 3.001 44.169 4.364 1.00 47.00 508 ILE A O 1
ATOM 3988 N N . ALA A 1 509 ? 2.988 44.740 6.547 1.00 42.84 509 ALA A N 1
ATOM 3989 C CA . ALA A 1 509 ? 3.030 43.394 7.085 1.00 42.84 509 ALA A CA 1
ATOM 3990 C C . ALA A 1 509 ? 1.713 42.708 6.704 1.00 42.84 509 ALA A C 1
ATOM 3992 O O . ALA A 1 509 ? 0.666 42.987 7.287 1.00 42.84 509 ALA A O 1
ATOM 3993 N N . TRP A 1 510 ? 1.755 41.871 5.673 1.00 46.78 510 TRP A N 1
ATOM 3994 C CA . TRP A 1 510 ? 0.714 40.885 5.459 1.00 46.78 510 TRP A CA 1
ATOM 3995 C C . TRP A 1 510 ? 0.908 39.851 6.560 1.00 46.78 510 TRP A C 1
ATOM 3997 O O . TRP A 1 510 ? 1.987 39.272 6.677 1.00 46.78 510 TRP A O 1
ATOM 4007 N N . ALA A 1 511 ? -0.100 39.679 7.413 1.00 49.31 511 ALA A N 1
ATOM 4008 C CA . ALA A 1 511 ? -0.180 38.483 8.233 1.00 49.31 511 ALA A CA 1
ATOM 4009 C C . ALA A 1 511 ? -0.395 37.329 7.248 1.00 49.31 511 ALA A C 1
ATOM 4011 O O . ALA A 1 511 ? -1.508 37.132 6.769 1.00 49.31 511 ALA A O 1
ATOM 4012 N N . ALA A 1 512 ? 0.692 36.688 6.821 1.00 53.03 512 ALA A N 1
ATOM 4013 C CA . ALA A 1 512 ? 0.613 35.494 5.998 1.00 53.03 512 ALA A CA 1
ATOM 4014 C C . ALA A 1 512 ? -0.043 34.405 6.857 1.00 53.03 512 ALA A C 1
ATOM 4016 O O . ALA A 1 512 ? 0.486 34.039 7.906 1.00 53.03 512 ALA A O 1
ATOM 4017 N N . THR A 1 513 ? -1.240 33.985 6.460 1.00 78.94 513 THR A N 1
ATOM 4018 C CA . THR A 1 513 ? -1.899 32.786 6.985 1.00 78.94 513 THR A CA 1
ATOM 4019 C C . THR A 1 513 ? -1.233 31.559 6.365 1.00 78.94 513 THR A C 1
ATOM 4021 O O . THR A 1 513 ? -0.784 31.639 5.223 1.00 78.94 513 THR A O 1
ATOM 4024 N N . ILE A 1 514 ? -1.180 30.455 7.114 1.00 91.31 514 ILE A N 1
ATOM 4025 C CA . ILE A 1 514 ? -0.673 29.172 6.621 1.00 91.31 514 ILE A CA 1
ATOM 4026 C C . ILE A 1 514 ? -1.646 28.582 5.596 1.00 91.31 514 ILE A C 1
ATOM 4028 O O . ILE A 1 514 ? -2.858 28.567 5.830 1.00 91.31 514 ILE A O 1
ATOM 4032 N N . VAL A 1 515 ? -1.128 28.091 4.477 1.00 92.38 515 VAL A N 1
ATOM 4033 C CA . VAL A 1 515 ? -1.882 27.376 3.446 1.00 92.38 515 VAL A CA 1
ATOM 4034 C C . VAL A 1 515 ? -1.488 25.904 3.509 1.00 92.38 515 VAL A C 1
ATOM 4036 O O . VAL A 1 515 ? -0.321 25.566 3.441 1.00 92.38 515 VAL A O 1
ATOM 4039 N N . LEU A 1 516 ? -2.473 25.016 3.650 1.00 92.62 516 LEU A N 1
ATOM 4040 C CA . LEU A 1 516 ? -2.236 23.570 3.682 1.00 92.62 516 LEU A CA 1
ATOM 4041 C C . LEU A 1 516 ? -2.128 23.031 2.251 1.00 92.62 516 LEU A C 1
ATOM 4043 O O . LEU A 1 516 ? -3.113 22.546 1.689 1.00 92.62 516 LEU A O 1
ATOM 4047 N N . ASP A 1 517 ? -0.958 23.184 1.640 1.00 91.38 517 ASP A N 1
ATOM 4048 C CA . ASP A 1 517 ? -0.698 22.764 0.259 1.00 91.38 517 ASP A CA 1
ATOM 4049 C C . ASP A 1 517 ? 0.634 22.027 0.064 1.00 91.38 517 ASP A C 1
ATOM 4051 O O . ASP A 1 517 ? 0.959 21.677 -1.072 1.00 91.38 517 ASP A O 1
ATOM 4055 N N . GLY A 1 518 ? 1.368 21.751 1.147 1.00 88.06 518 GLY A N 1
ATOM 4056 C CA . GLY A 1 518 ? 2.653 21.060 1.100 1.00 88.06 518 GLY A CA 1
ATOM 4057 C C . GLY A 1 518 ? 3.825 21.951 0.671 1.00 88.06 518 GLY A C 1
ATOM 4058 O O . GLY A 1 518 ? 4.926 21.429 0.491 1.00 88.06 518 GLY A O 1
ATOM 4059 N N . ASP A 1 519 ? 3.631 23.264 0.498 1.00 91.38 519 ASP A N 1
ATOM 4060 C CA . ASP A 1 519 ? 4.721 24.235 0.370 1.00 91.38 519 ASP A CA 1
ATOM 4061 C C . ASP A 1 519 ? 5.080 24.805 1.745 1.00 91.38 519 ASP A C 1
ATOM 4063 O O . ASP A 1 519 ? 4.417 25.685 2.282 1.00 91.38 519 ASP A O 1
ATOM 4067 N N . VAL A 1 520 ? 6.220 24.373 2.281 1.00 93.88 520 VAL A N 1
ATOM 4068 C CA . VAL A 1 520 ? 6.693 24.808 3.603 1.00 93.88 520 VAL A CA 1
ATOM 4069 C C . VAL A 1 520 ? 7.171 26.271 3.660 1.00 93.88 520 VAL A C 1
ATOM 4071 O O . VAL A 1 520 ? 7.676 26.726 4.695 1.00 93.88 520 VAL A O 1
ATOM 4074 N N . GLY A 1 521 ? 7.117 27.015 2.552 1.00 91.00 521 GLY A N 1
ATOM 4075 C CA . GLY A 1 521 ? 7.642 28.375 2.440 1.00 91.00 521 GLY A CA 1
ATOM 4076 C C . GLY A 1 521 ? 6.943 29.396 3.345 1.00 91.00 521 GLY A C 1
ATOM 4077 O O . GLY A 1 521 ? 7.590 30.316 3.868 1.00 91.00 521 GLY A O 1
ATOM 4078 N N . ASP A 1 522 ? 5.647 29.228 3.585 1.00 91.00 522 ASP A N 1
ATOM 4079 C CA . ASP A 1 522 ? 4.842 30.056 4.491 1.00 91.00 522 ASP A CA 1
ATOM 4080 C C . ASP A 1 522 ? 5.190 29.841 5.982 1.00 91.00 522 ASP A C 1
ATOM 4082 O O . ASP A 1 522 ? 4.988 30.740 6.806 1.00 91.00 522 ASP A O 1
ATOM 4086 N N . TRP A 1 523 ? 5.858 28.736 6.320 1.00 93.25 523 TRP A N 1
ATOM 4087 C CA . TRP A 1 523 ? 6.415 28.462 7.650 1.00 93.25 523 TRP A CA 1
ATOM 4088 C C . TRP A 1 523 ? 7.797 29.072 7.902 1.00 93.25 523 TRP A C 1
ATOM 4090 O O . TRP A 1 523 ? 8.301 29.004 9.022 1.00 93.25 523 TRP A O 1
ATOM 4100 N N . SER A 1 524 ? 8.438 29.684 6.902 1.00 88.00 524 SER A N 1
ATOM 4101 C CA . SER A 1 524 ? 9.846 30.124 6.978 1.00 88.00 524 SER A CA 1
ATOM 4102 C C . SER A 1 524 ? 10.177 31.099 8.123 1.00 88.00 524 SER A C 1
ATOM 4104 O O . SER A 1 524 ? 11.332 31.194 8.544 1.00 88.00 524 SER A O 1
ATOM 4106 N N . ALA A 1 525 ? 9.182 31.820 8.649 1.00 86.94 525 ALA A N 1
ATOM 4107 C CA . ALA A 1 525 ? 9.331 32.728 9.790 1.00 86.94 525 ALA A CA 1
ATOM 4108 C C . ALA A 1 525 ? 8.998 32.088 11.155 1.00 86.94 525 ALA A C 1
ATOM 4110 O O . ALA A 1 525 ? 9.135 32.745 12.191 1.00 86.94 525 ALA A O 1
ATOM 4111 N N . ILE A 1 526 ? 8.548 30.832 11.178 1.00 90.81 526 ILE A N 1
ATOM 4112 C CA . ILE A 1 526 ? 8.102 30.117 12.374 1.00 90.81 526 ILE A CA 1
ATOM 4113 C C . ILE A 1 526 ? 9.206 29.156 12.814 1.00 90.81 526 ILE A C 1
ATOM 4115 O O . ILE A 1 526 ? 9.627 28.268 12.083 1.00 90.81 526 ILE A O 1
ATOM 4119 N N . SER A 1 527 ? 9.698 29.341 14.038 1.00 93.56 527 SER A N 1
ATOM 4120 C CA . SER A 1 527 ? 10.668 28.420 14.637 1.00 93.56 527 SER A CA 1
ATOM 4121 C C . SER A 1 527 ? 9.976 27.167 15.187 1.00 93.56 527 SER A C 1
ATOM 4123 O O . SER A 1 527 ? 8.854 27.283 15.696 1.00 93.56 527 SER A O 1
ATOM 4125 N N . PRO A 1 528 ? 10.644 25.999 15.158 1.00 96.56 528 PRO A N 1
ATOM 4126 C CA . PRO A 1 528 ? 10.092 24.779 15.730 1.00 96.56 528 PRO A CA 1
ATOM 4127 C C . PRO A 1 528 ? 9.832 24.953 17.231 1.00 96.56 528 PRO A C 1
ATOM 4129 O O . PRO A 1 528 ? 10.618 25.567 17.957 1.00 96.56 528 PRO A O 1
ATOM 4132 N N . LYS A 1 529 ? 8.695 24.428 17.691 1.00 96.62 529 LYS A N 1
ATOM 4133 C CA . LYS A 1 529 ? 8.307 24.355 19.107 1.00 96.62 529 LYS A CA 1
ATOM 4134 C C . LYS A 1 529 ? 8.995 23.213 19.831 1.00 96.62 529 LYS A C 1
ATOM 4136 O O . LYS A 1 529 ? 9.208 23.311 21.036 1.00 96.62 529 LYS A O 1
ATOM 4141 N N . VAL A 1 530 ? 9.337 22.169 19.090 1.00 96.50 530 VAL A N 1
ATOM 4142 C CA . VAL A 1 530 ? 10.075 21.020 19.585 1.00 96.50 530 VAL A CA 1
ATOM 4143 C C . VAL A 1 530 ? 11.065 20.551 18.528 1.00 96.50 530 VAL A C 1
ATOM 4145 O O . VAL A 1 530 ? 10.801 20.642 17.330 1.00 96.50 530 VAL A O 1
ATOM 4148 N N . THR A 1 531 ? 12.221 20.108 19.002 1.00 95.75 531 THR A N 1
ATOM 4149 C CA . THR A 1 531 ? 13.227 19.371 18.241 1.00 95.75 531 THR A CA 1
ATOM 4150 C C . THR A 1 531 ? 13.354 18.012 18.903 1.00 95.75 531 THR A C 1
ATOM 4152 O O . THR A 1 531 ? 13.532 17.988 20.130 1.00 95.75 531 THR A O 1
ATOM 4155 N N . ASP A 1 532 ? 13.306 16.945 18.123 1.00 92.62 532 ASP A N 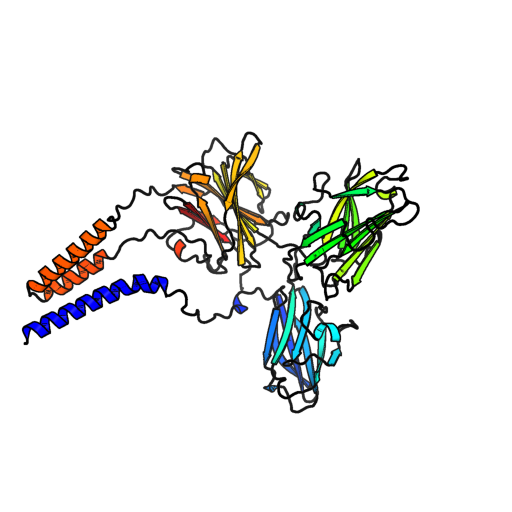1
ATOM 4156 C CA . ASP A 1 532 ? 13.478 15.588 18.636 1.00 92.62 532 ASP A CA 1
ATOM 4157 C C . ASP A 1 532 ? 14.858 15.014 18.293 1.00 92.62 532 ASP A C 1
ATOM 4159 O O . ASP A 1 532 ? 15.554 15.529 17.395 1.00 92.62 532 ASP A O 1
ATOM 4163 N N . PRO A 1 533 ? 15.325 14.012 19.058 1.00 89.81 533 PRO A N 1
ATOM 4164 C CA . PRO A 1 533 ? 16.457 13.176 18.679 1.00 89.81 533 PRO A CA 1
ATOM 4165 C C . PRO A 1 533 ? 16.229 12.459 17.342 1.00 89.81 533 PRO A C 1
ATOM 4167 O O . PRO A 1 533 ? 15.182 12.559 16.725 1.00 89.81 533 PRO A O 1
ATOM 4170 N N . PHE A 1 534 ? 17.319 11.951 16.770 1.00 85.69 534 PHE A N 1
ATOM 4171 C CA . PHE A 1 534 ? 17.290 11.248 15.486 1.00 85.69 534 PHE A CA 1
ATOM 4172 C C . PHE A 1 534 ? 17.329 9.768 15.793 1.00 85.69 534 PHE A C 1
ATOM 4174 O O . PHE A 1 534 ? 18.132 9.378 16.652 1.00 85.69 534 PHE A O 1
ATOM 4181 N N . ASP A 1 535 ? 16.577 8.980 15.033 1.00 81.75 535 ASP A N 1
ATOM 4182 C CA . ASP A 1 535 ? 16.538 7.527 15.171 1.00 81.75 535 ASP A CA 1
ATOM 4183 C C . ASP A 1 535 ? 16.098 7.071 16.581 1.00 81.75 535 ASP A C 1
ATOM 4185 O O . ASP A 1 535 ? 16.649 6.114 17.141 1.00 81.75 535 ASP A O 1
ATOM 4189 N N . ASP A 1 536 ? 15.169 7.804 17.213 1.00 82.62 536 ASP A N 1
ATOM 4190 C CA . ASP A 1 536 ? 14.554 7.415 18.485 1.00 82.62 536 ASP A CA 1
ATOM 4191 C C . ASP A 1 536 ? 13.120 6.890 18.396 1.00 82.62 536 ASP A C 1
ATOM 4193 O O . ASP A 1 536 ? 12.613 6.381 19.393 1.00 82.62 536 ASP A O 1
ATOM 4197 N N . GLN A 1 537 ? 12.545 6.834 17.199 1.00 80.69 537 GLN A N 1
ATOM 4198 C CA . GLN A 1 537 ? 11.313 6.116 16.919 1.00 80.69 537 GLN A CA 1
ATOM 4199 C C . GLN A 1 537 ? 11.411 4.626 17.261 1.00 80.69 537 GLN A C 1
ATOM 4201 O O . GLN A 1 537 ? 12.426 3.942 17.074 1.00 80.69 537 GLN A O 1
ATOM 4206 N N . SER A 1 538 ? 10.282 4.059 17.667 1.00 77.75 538 SER A N 1
ATOM 4207 C CA . SER A 1 538 ? 10.097 2.615 17.627 1.00 77.75 538 SER A CA 1
ATOM 4208 C C . SER A 1 538 ? 9.769 2.194 16.197 1.00 77.75 538 SER A C 1
ATOM 4210 O O . SER A 1 538 ? 8.734 2.562 15.672 1.00 77.75 538 SER A O 1
ATOM 4212 N N . GLY A 1 539 ? 10.617 1.392 15.550 1.00 72.69 539 GLY A N 1
ATOM 4213 C CA . GLY A 1 539 ? 10.237 0.691 14.318 1.00 72.69 539 GLY A CA 1
ATOM 4214 C C . GLY A 1 539 ? 10.659 1.351 13.003 1.00 72.69 539 GLY A C 1
ATOM 4215 O O . GLY A 1 539 ? 11.714 0.992 12.478 1.00 72.69 539 GLY A O 1
ATOM 4216 N N . ASP A 1 540 ? 9.802 2.173 12.395 1.00 71.19 540 ASP A N 1
ATOM 4217 C CA . ASP A 1 540 ? 9.929 2.606 10.999 1.00 71.19 540 ASP A CA 1
ATOM 4218 C C . ASP A 1 540 ? 10.381 4.081 10.918 1.00 71.19 540 ASP A C 1
ATOM 4220 O O . ASP A 1 540 ? 9.751 4.961 11.494 1.00 71.19 540 ASP A O 1
ATOM 4224 N N . PRO A 1 541 ? 11.479 4.393 10.201 1.00 69.75 541 PRO A N 1
ATOM 4225 C CA . PRO A 1 541 ? 12.001 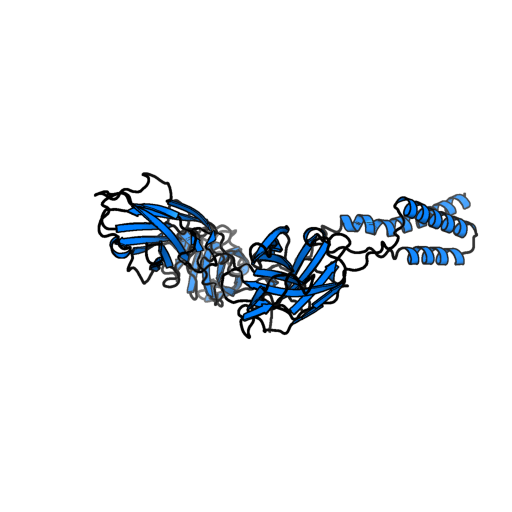5.761 10.111 1.00 69.75 541 PRO A CA 1
ATOM 4226 C C . PRO A 1 541 ? 10.970 6.812 9.684 1.00 69.75 541 PRO A C 1
ATOM 4228 O O . PRO A 1 541 ? 11.059 7.961 10.083 1.00 69.75 541 PRO A O 1
ATOM 4231 N N . ASN A 1 542 ? 9.934 6.436 8.928 1.00 72.62 542 ASN A N 1
ATOM 4232 C CA . ASN A 1 542 ? 8.902 7.392 8.528 1.00 72.62 542 ASN A CA 1
ATOM 4233 C C . ASN A 1 542 ? 8.034 7.901 9.703 1.00 72.62 542 ASN A C 1
ATOM 4235 O O . ASN A 1 542 ? 7.213 8.791 9.484 1.00 72.62 542 ASN A O 1
ATOM 4239 N N . GLU A 1 543 ? 8.188 7.366 10.919 1.00 81.12 543 GLU A N 1
ATOM 4240 C CA . GLU A 1 543 ? 7.593 7.942 12.128 1.00 81.12 543 GLU A CA 1
ATOM 4241 C C . GLU A 1 543 ? 8.488 8.966 12.840 1.00 81.12 543 GLU A C 1
ATOM 4243 O O . GLU A 1 543 ? 7.930 9.818 13.521 1.00 81.12 543 GLU A O 1
ATOM 4248 N N . ASP A 1 544 ? 9.813 8.926 12.661 1.00 89.06 544 ASP A N 1
ATOM 4249 C CA . ASP A 1 544 ? 10.796 9.717 13.426 1.00 89.06 544 ASP A CA 1
ATOM 4250 C C . ASP A 1 544 ? 10.651 11.217 13.167 1.00 89.06 544 ASP A C 1
ATOM 4252 O O . ASP A 1 544 ? 11.009 11.754 12.112 1.00 89.06 544 ASP A O 1
ATOM 4256 N N . ILE A 1 545 ? 10.064 11.891 14.146 1.00 94.12 545 ILE A N 1
ATOM 4257 C CA . ILE A 1 545 ? 9.813 13.314 14.188 1.00 94.12 545 ILE A CA 1
ATOM 4258 C C . ILE A 1 545 ? 11.136 14.011 14.459 1.00 94.12 545 ILE A C 1
ATOM 4260 O O . ILE A 1 545 ? 11.860 13.735 15.395 1.00 94.12 545 ILE A O 1
ATOM 4264 N N . ARG A 1 546 ? 11.442 15.035 13.671 1.00 94.75 546 ARG A N 1
ATOM 4265 C CA . ARG A 1 546 ? 12.653 15.845 13.853 1.00 94.75 546 ARG A CA 1
ATOM 4266 C C . ARG A 1 546 ? 12.317 17.216 14.393 1.00 94.75 546 ARG A C 1
ATOM 4268 O O . ARG A 1 546 ? 13.034 17.757 15.241 1.00 94.75 546 ARG A O 1
ATOM 4275 N N . TYR A 1 547 ? 11.216 17.784 13.904 1.00 97.00 547 TYR A N 1
ATOM 4276 C CA . TYR A 1 547 ? 10.780 19.125 14.260 1.00 97.00 547 TYR A CA 1
ATOM 4277 C C . TYR A 1 547 ? 9.257 19.214 14.286 1.00 97.00 547 TYR A C 1
ATOM 4279 O O . TYR A 1 547 ? 8.589 18.790 13.350 1.00 97.00 547 TYR A O 1
ATOM 4287 N N . GLY A 1 548 ? 8.708 19.835 15.329 1.00 97.75 548 GLY A N 1
ATOM 4288 C CA . GLY A 1 548 ? 7.280 20.143 15.422 1.00 97.75 548 GLY A CA 1
ATOM 4289 C C . GLY A 1 548 ? 7.039 21.648 15.451 1.00 97.75 548 GLY A C 1
ATOM 4290 O O . GLY A 1 548 ? 7.683 22.367 16.220 1.00 97.75 548 GLY A O 1
ATOM 4291 N N . PHE A 1 549 ? 6.103 22.145 14.646 1.00 97.81 549 PHE A N 1
ATOM 4292 C CA . PHE A 1 549 ? 5.779 23.567 14.509 1.00 97.81 549 PHE A CA 1
ATOM 4293 C C . PHE A 1 549 ? 4.313 23.832 14.815 1.00 97.81 549 PHE A C 1
ATOM 4295 O O . PHE A 1 549 ? 3.435 23.019 14.535 1.00 97.81 549 PHE A O 1
ATOM 4302 N N . VAL A 1 550 ? 4.054 25.018 15.363 1.00 96.81 550 VAL A N 1
ATOM 4303 C CA . VAL A 1 550 ? 2.700 25.485 15.657 1.00 96.81 550 VAL A CA 1
ATOM 4304 C C . VAL A 1 550 ? 2.571 26.943 15.257 1.00 96.81 550 VAL A C 1
ATOM 4306 O O . VAL A 1 550 ? 3.379 27.781 15.674 1.00 96.81 550 VAL A O 1
ATOM 4309 N N . ALA A 1 551 ? 1.519 27.240 14.505 1.00 93.81 551 ALA A N 1
ATOM 4310 C CA . ALA A 1 551 ? 1.098 28.584 14.141 1.00 93.81 551 ALA A CA 1
ATOM 4311 C C . ALA A 1 551 ? -0.409 28.731 14.357 1.00 93.81 551 ALA A C 1
ATOM 4313 O O . ALA A 1 551 ? -1.134 27.746 14.441 1.00 93.81 551 ALA A O 1
ATOM 4314 N N . ASN A 1 552 ? -0.904 29.959 14.472 1.00 92.75 552 ASN A N 1
ATOM 4315 C CA . ASN A 1 552 ? -2.340 30.201 14.550 1.00 92.75 552 ASN A CA 1
ATOM 4316 C C . ASN A 1 552 ? -2.692 31.565 13.954 1.00 92.75 552 ASN A C 1
ATOM 4318 O O . ASN A 1 552 ? -1.911 32.512 14.063 1.00 92.75 552 ASN A O 1
ATOM 4322 N N . ASP A 1 553 ? -3.888 31.663 13.380 1.00 89.00 553 ASP A N 1
ATOM 4323 C CA . ASP A 1 553 ? -4.526 32.929 13.018 1.00 89.00 553 ASP A CA 1
ATOM 4324 C C . ASP A 1 553 ? -5.732 33.209 13.940 1.00 89.00 553 ASP A C 1
ATOM 4326 O O . ASP A 1 553 ? -5.759 32.740 15.081 1.00 89.00 553 ASP A O 1
ATOM 4330 N N . GLU A 1 554 ? -6.673 34.066 13.523 1.00 84.69 554 GLU A N 1
ATOM 4331 C CA . GLU A 1 554 ? -7.879 34.399 14.305 1.00 84.69 554 GLU A CA 1
ATOM 4332 C C . GLU A 1 554 ? -8.891 33.242 14.390 1.00 84.69 554 GLU A C 1
ATOM 4334 O O . GLU A 1 554 ? -9.750 33.246 15.269 1.00 84.69 554 GLU A O 1
ATOM 4339 N N . THR A 1 555 ? -8.814 32.280 13.475 1.00 89.50 555 THR A N 1
ATOM 4340 C CA . THR A 1 555 ? -9.835 31.254 13.224 1.00 89.50 555 THR A CA 1
ATOM 4341 C C . THR A 1 555 ? -9.298 29.830 13.268 1.00 89.50 555 THR A C 1
ATOM 4343 O O . THR A 1 555 ? -10.039 28.922 13.639 1.00 89.50 555 THR A O 1
ATOM 4346 N N . HIS A 1 556 ? -8.021 29.630 12.954 1.00 92.38 556 HIS A N 1
ATOM 4347 C CA . HIS A 1 556 ? -7.401 28.319 12.840 1.00 92.38 556 HIS A CA 1
ATOM 4348 C C . HIS A 1 556 ? -6.130 28.222 13.676 1.00 92.38 556 HIS A C 1
ATOM 4350 O O . HIS A 1 556 ? -5.412 29.203 13.905 1.00 92.38 556 HIS A O 1
ATOM 4356 N N . ILE A 1 557 ? -5.832 26.992 14.071 1.00 94.81 557 ILE A N 1
ATOM 4357 C CA . ILE A 1 557 ? -4.513 26.561 14.513 1.00 94.81 557 ILE A CA 1
ATOM 4358 C C . ILE A 1 557 ? -3.939 25.604 13.468 1.00 94.81 557 ILE A C 1
ATOM 4360 O O . ILE A 1 557 ? -4.656 24.754 12.942 1.00 94.81 557 ILE A O 1
ATOM 4364 N N . TYR A 1 558 ? -2.651 25.754 13.185 1.00 96.56 558 TYR A N 1
ATOM 4365 C CA . TYR A 1 558 ? -1.910 24.970 12.209 1.00 96.56 558 TYR A CA 1
ATOM 4366 C C . TYR A 1 558 ? -0.745 24.267 12.891 1.00 96.56 558 TYR A C 1
ATOM 4368 O O . TYR A 1 558 ? -0.082 24.818 13.778 1.00 96.56 558 TYR A O 1
ATOM 4376 N N . PHE A 1 559 ? -0.481 23.063 12.420 1.00 97.88 559 PHE A N 1
ATOM 4377 C CA . PHE A 1 559 ? 0.557 22.167 12.876 1.00 97.88 559 PHE A CA 1
ATOM 4378 C C . PHE A 1 559 ? 1.382 21.725 11.676 1.00 97.88 559 PHE A C 1
ATOM 4380 O O . PHE A 1 559 ? 0.846 21.521 10.586 1.00 97.88 559 PHE A O 1
ATOM 4387 N N . ARG A 1 560 ? 2.682 21.565 11.898 1.00 97.50 560 ARG A N 1
ATOM 4388 C CA . ARG A 1 560 ? 3.574 20.904 10.952 1.00 97.50 560 ARG A CA 1
ATOM 4389 C C . ARG A 1 560 ? 4.510 19.986 11.706 1.00 97.50 560 ARG A C 1
ATOM 4391 O O . ARG A 1 560 ? 5.011 20.366 12.766 1.00 97.50 560 ARG A O 1
ATOM 4398 N N . VAL A 1 561 ? 4.756 18.816 11.142 1.00 97.19 561 VAL A N 1
ATOM 4399 C CA . VAL A 1 561 ? 5.820 17.914 11.575 1.00 97.19 561 VAL A CA 1
ATOM 4400 C C . VAL A 1 561 ? 6.778 17.727 10.418 1.00 97.19 561 VAL A C 1
ATOM 4402 O O . VAL A 1 561 ? 6.348 17.409 9.311 1.00 97.19 561 VAL A O 1
ATOM 4405 N N . ASP A 1 562 ? 8.060 17.913 10.700 1.00 95.69 562 ASP A N 1
ATOM 4406 C CA . ASP A 1 562 ? 9.145 17.444 9.852 1.00 95.69 562 ASP A CA 1
ATOM 4407 C C . ASP A 1 562 ? 9.596 16.090 10.398 1.00 95.69 562 ASP A C 1
ATOM 4409 O O . ASP A 1 562 ? 9.874 15.987 11.595 1.00 95.69 562 ASP A O 1
ATOM 4413 N N . TYR A 1 563 ? 9.685 15.077 9.545 1.00 91.25 563 TYR A N 1
ATOM 4414 C CA . TYR A 1 563 ? 10.001 13.701 9.928 1.00 91.25 563 TYR A CA 1
ATOM 4415 C C . TYR A 1 563 ? 11.022 13.077 8.972 1.00 91.25 563 TYR A C 1
ATOM 4417 O O . TYR A 1 563 ? 11.167 13.525 7.823 1.00 91.25 563 TYR A O 1
ATOM 4425 N N . THR A 1 564 ? 11.745 12.047 9.421 1.00 80.75 564 THR A N 1
ATOM 4426 C CA . THR A 1 564 ? 12.722 11.309 8.601 1.00 80.75 564 THR A CA 1
ATOM 4427 C C . THR A 1 564 ? 12.006 10.344 7.661 1.00 80.75 564 THR A C 1
ATOM 4429 O O . THR A 1 564 ? 12.162 9.128 7.656 1.00 80.75 564 THR A O 1
ATOM 4432 N N . GLY A 1 565 ? 11.201 10.911 6.763 1.00 63.06 565 GLY A N 1
ATOM 4433 C CA . GLY A 1 565 ? 10.762 10.169 5.594 1.00 63.06 565 GLY A CA 1
ATOM 4434 C C . GLY A 1 565 ? 11.976 9.685 4.798 1.00 63.06 565 GLY A C 1
ATOM 4435 O O . GLY A 1 565 ? 13.006 10.351 4.802 1.00 63.06 565 GLY A O 1
ATOM 4436 N N . MET A 1 566 ? 11.872 8.514 4.158 1.00 52.91 566 MET A N 1
ATOM 4437 C CA . MET A 1 566 ? 12.987 7.768 3.543 1.00 52.91 566 MET A CA 1
ATOM 4438 C C . MET A 1 566 ? 13.852 8.565 2.540 1.00 52.91 566 MET A C 1
ATOM 4440 O O . MET A 1 566 ? 13.771 8.339 1.334 1.00 52.91 566 MET A O 1
ATOM 4444 N N . MET A 1 567 ? 14.731 9.425 3.042 1.00 37.41 567 MET A N 1
ATOM 4445 C CA . MET A 1 567 ? 15.887 10.008 2.377 1.00 37.41 567 MET A CA 1
ATOM 4446 C C . MET A 1 567 ? 16.950 10.305 3.437 1.00 37.41 567 MET A C 1
ATOM 4448 O O . MET A 1 567 ? 16.951 11.366 4.045 1.00 37.41 567 MET A O 1
ATOM 4452 N N . GLU A 1 568 ? 17.913 9.402 3.589 1.00 28.44 568 GLU A N 1
ATOM 4453 C CA . GLU A 1 568 ? 19.295 9.861 3.713 1.00 28.44 568 GLU A CA 1
ATOM 4454 C C . GLU A 1 568 ? 20.105 9.204 2.589 1.00 28.44 568 GLU A C 1
ATOM 4456 O O . GLU A 1 568 ? 20.109 7.974 2.468 1.00 28.44 568 GLU A O 1
ATOM 4461 N N . PRO A 1 569 ? 20.741 9.992 1.708 1.00 30.61 569 PRO A N 1
ATOM 4462 C CA . PRO A 1 569 ? 21.958 9.563 1.050 1.00 30.61 569 PRO A CA 1
ATOM 4463 C C . PRO A 1 569 ? 23.124 9.637 2.047 1.00 30.61 569 PRO A C 1
ATOM 4465 O O . PRO A 1 569 ? 23.184 10.558 2.860 1.00 30.61 569 PRO A O 1
ATOM 4468 N N . ASP A 1 570 ? 24.029 8.662 1.935 1.00 30.03 570 ASP A N 1
ATOM 4469 C CA . ASP A 1 570 ? 25.328 8.589 2.627 1.00 30.03 570 ASP A CA 1
ATOM 4470 C C . ASP A 1 570 ? 26.124 9.912 2.659 1.00 30.03 570 ASP A C 1
ATOM 4472 O O . ASP A 1 570 ? 26.140 10.644 1.634 1.00 30.03 570 ASP A O 1
#

Foldseek 3Di:
DVVVVVVVVVVVVVVVVVCVVCCVVVVVVVVPPPDDPDPPPVVQAPFQWKKFKWKQDPNDTDTQGIDTAALAFDKDKDFCQVVDDPDQKIKMKIFIDGFAWKKWQEKAQQLAQFPDKDFAPDPCQSVRHGDHFLQIDTCPRTIMMTMTGDDPRRGMIMTGMHGYGNDADLFWQKPVNVCGLHPDFLPDAWDKDKADAAQDWDFPDDDDDFSDWDWFAFARNFDTFIWGWGWIDYFWWIKIKIDPRSASDDQFQSWKKWKWWNAPPTIDIDMDTNVDQPFHHKDQQDDPRGDHTGIMTIGIGTVVVRVDPGCPDIDMITIMMITGDSRHGQWKKKKKKFWQLDQVAAAWDWAAWPVGIDIDGRGAWIWMWIDRVSVQWTQWTFIWGQDPVVRDTDTQGIGDIDAGWAQLQDPPRFTKAKGKDWCVSVVVRAFKIKIKIKMATSNNPSWIDIFDIFMDTAPPPPPPPDQDPVRVVVVVVVLVVVQVVQVVVDDPVSNVVSVVVVVVVVPPPDPQDDDRHNPCPSCPVWDFRTADDQPGTDDDQQNAWGTKTWDDDSTMIMIMTGGRDPDDDD

Sequence (570 aa):
MNRIITLSKSFILIFLIVSFFSIPALAANQAVLSSSRGVDASEYLRLNGEYIIFVLREEMWQEAGRLSFDKNLRDRCIDLGKYLSEEETVTIRLKQRGGGAAHIDAVLLGVNAPVDVRGINDPLALKKLSQKDYDVIDAFEKDIELVFSSQEDAGTLTLSARVEPEVISKTPFHFPLSNTYKPMTETSEFYTYTLIHNTSRIRANAADTSFFKEYSITGSGHPSGYTYGMVSNDKDNLYVNIDFTPDNTLDGEKDYAKVYVKTETDLKEFKLSVPDTTWGRPDFTYTKNVAYQHKVYNFIIPLKEIGIEAIAQEKEILLAFAAYGTATPLSTYLHEVLLNTSPSSGGDVEVQDKDGLITIPSINYRVRIEVDPMNEAVIGGSVMKWNAGISDFEVTAWLTGGYPIAIGQGINGTNAVEWGANLSELDDLTGSFTGYFHSTRVDGQPASDYTQAFTHTLADNRKIPTLSEWGMIFFVTSLMSTAIWFIRKRSKTNFLAAIMIVGMVVGIAWAATIVLDGDVGDWSAISPKVTDPFDDQSGDPNEDIRYGFVANDETHIYFRVDYTGMMEPD

Radius of gyration: 32.3 Å; chains: 1; bounding box: 60×108×76 Å

pLDDT: mean 82.48, std 18.38, range [26.42, 98.62]